Protein AF-A0A2T0I6N7-F1 (afdb_monomer_lite)

Sequence (429 aa):
MIITLRSRTFEFVLFLSGYFFYRFQYGSENEYISFNLAVLQIAVSIYAMVRYPVRGGSLIFVLFSSFFLLFLQVAYYSNFVIPWSGLPGDEAEYLTAAIRLWVYLFFVCIYALTITRDDLYNFCDAFIFLSRFSVVIAVASLFIFYTAGVSLLLNTYFAEHLIRPQAFLSEPSSFAPIAAVLMIVGWIRKSKIDIALSLIALGITFSPISILTTLLAIFLYSCLYGIKSTSAKMFIFVVAVVSMSTLFMMECTNLVVSLNGFERTIGRVSCGVQVIFDSGLRDQLQDLFTNQRLTSTFMSMDLARQYGGILLGFGLNSSSIFMPALFGEIRENSLWISMFLFYGIIGVLAFLSLVVLGMLRAKMVNREFVVFYISVLVASTINSAGGFYLYSLLYFSVMVILFGRESREVDGFHAQQEAHQDDLTSSIE

pLDDT: mean 80.52, std 14.53, range [30.0, 97.12]

Secondary structure (DSSP, 8-state):
------TTHHHHHHHHHHHH-SEEEBSSTT-EEE---HHHHHHHHHHHHHHSPPPHHHHHHHHHHHHHHHHHIIIIIIIIIHHHHT-SS-HHHHHHHHHHHHHHHHHHHHHHHT--HHHHHHHHHHHHHHHHHHHHHHHHHHHHHHHH---BSEE--STTT--EE-TTSSSGGGGHHHHHHHHHHHHHTT-HHHHHHHHHHHHHH--HHHHHHHHHHHHHHHHHHT-TTTHHHHHHHHHHHHHHHHHTTT-HHHHHT-SSHHHHHHHHHHHHHHHHH-HHHHHHHTTT---HHHHHHHHHHHHHHHTT-TTT-S-TTTHHHHHHHHHSS-----HHHHHHHHHHHHHHHHHHHHHHHHHHHHTTS-HHHHHHHHHHHHHHHH--TTHHHHHHHHHHHHHHHHHSHHHHHHHHHHHHHHHHHHHHHHTT-

Structure (mmCIF, N/CA/C/O backbone):
data_AF-A0A2T0I6N7-F1
#
_entry.id   AF-A0A2T0I6N7-F1
#
loop_
_atom_site.group_PDB
_atom_site.id
_atom_site.type_symbol
_atom_site.label_atom_id
_atom_site.label_alt_id
_atom_site.label_comp_id
_atom_site.label_asym_id
_atom_site.label_entity_id
_atom_site.label_seq_id
_atom_site.pdbx_PDB_ins_code
_atom_site.Cartn_x
_atom_site.Cartn_y
_atom_site.Cartn_z
_atom_site.occupancy
_atom_site.B_iso_or_equiv
_atom_site.auth_seq_id
_atom_site.auth_comp_id
_atom_site.auth_asym_id
_atom_site.auth_atom_id
_atom_site.pdbx_PDB_model_num
ATOM 1 N N . MET A 1 1 ? 2.117 -3.724 30.952 1.00 40.44 1 MET A N 1
ATOM 2 C CA . MET A 1 1 ? 0.852 -3.501 30.219 1.00 40.44 1 MET A CA 1
ATOM 3 C C . MET A 1 1 ? 0.404 -4.851 29.675 1.00 40.44 1 MET A C 1
ATOM 5 O O . MET A 1 1 ? 0.904 -5.273 28.644 1.00 40.44 1 MET A O 1
ATOM 9 N N . ILE A 1 2 ? -0.412 -5.592 30.429 1.00 30.00 2 ILE A N 1
ATOM 10 C CA . ILE A 1 2 ? -0.924 -6.899 29.992 1.00 30.00 2 ILE A CA 1
ATOM 11 C C . ILE A 1 2 ? -2.066 -6.597 29.027 1.00 30.00 2 ILE A C 1
ATOM 13 O O . ILE A 1 2 ? -3.094 -6.065 29.439 1.00 30.00 2 ILE A O 1
ATOM 17 N N . ILE A 1 3 ? -1.846 -6.843 27.737 1.00 38.62 3 ILE A N 1
ATOM 18 C CA . ILE A 1 3 ? -2.894 -6.746 26.724 1.00 38.62 3 ILE A CA 1
ATOM 19 C C . ILE A 1 3 ? -3.884 -7.861 27.055 1.00 38.62 3 ILE A C 1
ATOM 21 O O . ILE A 1 3 ? -3.591 -9.037 26.850 1.00 38.62 3 ILE A O 1
ATOM 25 N N . THR A 1 4 ? -5.044 -7.508 27.602 1.00 36.59 4 THR A N 1
ATOM 26 C CA . THR A 1 4 ? -6.219 -8.372 27.547 1.00 36.59 4 THR A CA 1
ATOM 27 C C . THR A 1 4 ? -6.529 -8.567 26.068 1.00 36.59 4 THR A C 1
ATOM 29 O O . THR A 1 4 ? -7.104 -7.695 25.419 1.00 36.59 4 THR A O 1
ATOM 32 N N . LEU A 1 5 ? -6.044 -9.675 25.502 1.00 42.22 5 LEU A N 1
ATOM 33 C CA . LEU A 1 5 ? -6.297 -10.055 24.119 1.00 42.22 5 LEU A CA 1
ATOM 34 C C . LEU A 1 5 ? -7.805 -10.264 23.975 1.00 42.22 5 LEU A C 1
ATOM 36 O O . LEU A 1 5 ? -8.340 -11.322 24.303 1.00 42.22 5 LEU A O 1
ATOM 40 N N . ARG A 1 6 ? -8.506 -9.225 23.510 1.00 55.12 6 ARG A N 1
ATOM 41 C CA . ARG A 1 6 ? -9.861 -9.366 22.979 1.00 55.12 6 ARG A CA 1
ATOM 42 C C . ARG A 1 6 ? -9.819 -10.425 21.875 1.00 55.12 6 ARG A C 1
ATOM 44 O O . ARG A 1 6 ? -8.795 -10.587 21.210 1.00 55.12 6 ARG A O 1
ATOM 51 N N . SER A 1 7 ? -10.913 -11.162 21.688 1.00 69.56 7 SER A N 1
ATOM 52 C CA . SER A 1 7 ? -10.892 -12.501 21.071 1.00 69.56 7 SER A CA 1
ATOM 53 C C . SER A 1 7 ? -10.350 -12.593 19.633 1.00 69.56 7 SER A C 1
ATOM 55 O O . SER A 1 7 ? -10.135 -13.707 19.166 1.00 69.56 7 SER A O 1
ATOM 57 N N . ARG A 1 8 ? -10.115 -11.469 18.935 1.00 85.56 8 ARG A N 1
ATOM 58 C CA . ARG A 1 8 ? -9.528 -11.408 17.579 1.00 85.56 8 ARG A CA 1
ATOM 59 C C . ARG A 1 8 ? -8.263 -10.548 17.456 1.00 85.56 8 ARG A C 1
ATOM 61 O O . ARG A 1 8 ? -7.691 -10.465 16.378 1.00 85.56 8 ARG A O 1
ATOM 68 N N . THR A 1 9 ? -7.761 -9.931 18.529 1.00 85.69 9 THR A N 1
ATOM 69 C CA . THR A 1 9 ? -6.580 -9.043 18.442 1.00 85.69 9 THR A CA 1
ATOM 70 C C . THR A 1 9 ? -5.345 -9.765 17.900 1.00 85.69 9 THR A C 1
ATOM 72 O O . THR A 1 9 ? -4.631 -9.216 17.068 1.00 85.69 9 THR A O 1
ATOM 75 N N . PHE A 1 10 ? -5.110 -11.010 18.326 1.00 88.00 10 PHE A N 1
ATOM 76 C CA . PHE A 1 10 ? -4.000 -11.820 17.817 1.00 88.00 10 PHE A CA 1
ATOM 77 C C . PHE A 1 10 ? -4.141 -12.120 16.317 1.00 88.00 10 PHE A C 1
ATOM 79 O O . PHE A 1 10 ? -3.173 -12.006 15.573 1.00 88.00 10 PHE A O 1
ATOM 86 N N . GLU A 1 11 ? -5.360 -12.419 15.863 1.00 91.56 11 GLU A N 1
ATOM 87 C CA . GLU A 1 11 ? -5.686 -12.625 14.448 1.00 91.56 11 GLU A CA 1
ATOM 88 C C . GLU A 1 11 ? -5.359 -11.378 13.613 1.00 91.56 11 GLU A C 1
ATOM 90 O O . GLU A 1 11 ? -4.683 -11.480 12.592 1.00 91.56 11 GLU A O 1
ATOM 95 N N . PHE A 1 12 ? -5.736 -10.185 14.088 1.00 93.62 12 PHE A N 1
ATOM 96 C CA . PHE A 1 12 ? -5.396 -8.928 13.415 1.00 93.62 12 PHE A CA 1
ATOM 97 C C . PHE A 1 12 ? -3.895 -8.660 13.384 1.00 93.62 12 PHE A C 1
ATOM 99 O O . PHE A 1 12 ? -3.393 -8.197 12.366 1.00 93.62 12 PHE A O 1
ATOM 106 N N . VAL A 1 13 ? -3.163 -8.984 14.453 1.00 93.25 13 VAL A N 1
ATOM 107 C CA . VAL A 1 13 ? -1.697 -8.866 14.462 1.00 93.25 13 VAL A CA 1
ATOM 108 C C . VAL A 1 13 ? -1.065 -9.779 13.409 1.00 93.25 13 VAL A C 1
ATOM 110 O O . VAL A 1 13 ? -0.192 -9.323 12.674 1.00 93.25 13 VAL A O 1
ATOM 113 N N . LEU A 1 14 ? -1.527 -11.028 13.285 1.00 92.44 14 LEU A N 1
ATOM 114 C CA . LEU A 1 14 ? -1.047 -11.954 12.252 1.00 92.44 14 LEU A CA 1
ATOM 115 C C . LEU A 1 14 ? -1.450 -11.516 10.837 1.00 92.44 14 LEU A C 1
ATOM 117 O O . LEU A 1 14 ? -0.680 -11.676 9.898 1.00 92.44 14 LEU A O 1
ATOM 121 N N . PHE A 1 15 ? -2.636 -10.938 10.656 1.00 92.81 15 PHE A N 1
ATOM 122 C CA . PHE A 1 15 ? -3.034 -10.399 9.356 1.00 92.81 15 PHE A CA 1
ATOM 123 C C . PHE A 1 15 ? -2.190 -9.174 8.964 1.00 92.81 15 PHE A C 1
ATOM 125 O O . PHE A 1 15 ? -1.769 -9.034 7.817 1.00 92.81 15 PHE A O 1
ATOM 132 N N . LEU A 1 16 ? -1.903 -8.287 9.919 1.00 94.31 16 LEU A N 1
ATOM 133 C CA . LEU A 1 16 ? -1.101 -7.080 9.711 1.00 94.31 16 LEU A CA 1
ATOM 134 C C . LEU A 1 16 ? 0.404 -7.364 9.614 1.00 94.31 16 LEU A C 1
ATOM 136 O O . LEU A 1 16 ? 1.157 -6.502 9.153 1.00 94.31 16 LEU A O 1
ATOM 140 N N . SER A 1 17 ? 0.861 -8.553 10.017 1.00 91.81 17 SER A N 1
ATOM 141 C CA . SER A 1 17 ? 2.288 -8.870 10.056 1.00 91.81 17 SER A CA 1
ATOM 142 C C . SER A 1 17 ? 2.940 -8.814 8.679 1.00 91.81 17 SER A C 1
ATOM 144 O O . SER A 1 17 ? 4.095 -8.422 8.600 1.00 91.81 17 SER A O 1
ATOM 146 N N . GLY A 1 18 ? 2.214 -9.122 7.597 1.00 87.19 18 GLY A N 1
ATOM 147 C CA . GLY A 1 18 ? 2.745 -9.002 6.233 1.00 87.19 18 GLY A CA 1
ATOM 148 C C . GLY A 1 18 ? 3.226 -7.591 5.888 1.00 87.19 18 GLY A C 1
ATOM 149 O O . GLY A 1 18 ? 4.230 -7.426 5.205 1.00 87.19 18 GLY A O 1
ATOM 150 N N . TYR A 1 19 ? 2.568 -6.567 6.435 1.00 91.81 19 TYR A N 1
ATOM 151 C CA . TYR A 1 19 ? 2.991 -5.179 6.272 1.00 91.81 19 TYR A CA 1
ATOM 152 C C . TYR A 1 19 ? 4.124 -4.787 7.232 1.00 91.81 19 TYR A C 1
ATOM 154 O O . TYR A 1 19 ? 5.091 -4.140 6.832 1.00 91.81 19 TYR A O 1
ATOM 162 N N . PHE A 1 20 ? 4.001 -5.162 8.509 1.00 93.62 20 PHE A N 1
ATOM 163 C CA . PHE A 1 20 ? 4.911 -4.705 9.565 1.00 93.62 20 PHE A CA 1
ATOM 164 C C . PHE A 1 20 ? 6.218 -5.496 9.670 1.00 93.62 20 PHE A C 1
ATOM 166 O O . PHE A 1 20 ? 7.195 -4.962 10.189 1.00 93.62 20 PHE A O 1
ATOM 173 N N . PHE A 1 21 ? 6.242 -6.737 9.185 1.00 91.94 21 PHE A N 1
ATOM 174 C CA . PHE A 1 21 ? 7.384 -7.647 9.216 1.00 91.94 21 PHE A CA 1
ATOM 175 C C . PHE A 1 21 ? 7.724 -8.107 7.800 1.00 91.94 21 PHE A C 1
ATOM 177 O O . PHE A 1 21 ? 7.606 -9.280 7.471 1.00 91.94 21 PHE A O 1
ATOM 184 N N . TYR A 1 22 ? 8.127 -7.165 6.952 1.00 86.31 22 TYR A N 1
ATOM 185 C CA . TYR A 1 22 ? 8.460 -7.419 5.553 1.00 86.31 22 TYR A CA 1
ATOM 186 C C . TYR A 1 22 ? 9.849 -8.039 5.392 1.00 86.31 22 TYR A C 1
ATOM 188 O O . TYR A 1 22 ? 10.020 -9.032 4.688 1.00 86.31 22 TYR A O 1
ATOM 196 N N . ARG A 1 23 ? 10.859 -7.458 6.049 1.00 87.88 23 ARG A N 1
ATOM 197 C CA . ARG A 1 23 ? 12.240 -7.951 5.988 1.00 87.88 23 ARG A CA 1
ATOM 198 C C . ARG A 1 23 ? 13.045 -7.602 7.230 1.00 87.88 23 ARG A C 1
ATOM 200 O O . ARG A 1 23 ? 12.745 -6.641 7.931 1.00 87.88 23 ARG A O 1
ATOM 207 N N . PHE A 1 24 ? 14.098 -8.368 7.469 1.00 90.62 24 PHE A N 1
ATOM 208 C CA . PHE A 1 24 ? 15.133 -8.094 8.456 1.00 90.62 24 PHE A CA 1
ATOM 209 C C . PHE A 1 24 ? 16.430 -7.731 7.734 1.00 90.62 24 PHE A C 1
ATOM 211 O O . PHE A 1 24 ? 17.010 -8.571 7.055 1.00 90.62 24 PHE A O 1
ATOM 218 N N . GLN A 1 25 ? 16.880 -6.488 7.874 1.00 86.81 25 GLN A N 1
ATOM 219 C CA . GLN A 1 25 ? 18.133 -6.015 7.282 1.00 86.81 25 GLN A CA 1
ATOM 220 C C . GLN A 1 25 ? 19.262 -6.043 8.301 1.00 86.81 25 GLN A C 1
ATOM 222 O O . GLN A 1 25 ? 19.083 -5.568 9.426 1.00 86.81 25 GLN A O 1
ATOM 227 N N . TYR A 1 26 ? 20.426 -6.526 7.888 1.00 87.69 26 TYR A N 1
ATOM 228 C CA . TYR A 1 26 ? 21.633 -6.553 8.700 1.00 87.69 26 TYR A CA 1
ATOM 229 C C . TYR A 1 26 ? 22.832 -6.209 7.824 1.00 87.69 26 TYR A C 1
ATOM 231 O O . TYR A 1 26 ? 22.948 -6.727 6.732 1.00 87.69 26 TYR A O 1
ATOM 239 N N . GLY A 1 27 ? 23.723 -5.333 8.278 1.00 83.44 27 GLY A N 1
ATOM 240 C CA . GLY A 1 27 ? 24.901 -4.964 7.492 1.00 83.44 27 GLY A CA 1
ATOM 241 C C . GLY A 1 27 ? 24.586 -4.041 6.309 1.00 83.44 27 GLY A C 1
ATOM 242 O O . GLY A 1 27 ? 24.033 -2.949 6.499 1.00 83.44 27 GLY A O 1
ATOM 243 N N . SER A 1 28 ? 25.030 -4.444 5.119 1.00 75.69 28 SER A N 1
ATOM 244 C CA . SER A 1 28 ? 24.951 -3.695 3.859 1.00 75.69 28 SER A CA 1
ATOM 245 C C . SER A 1 28 ? 23.583 -3.819 3.175 1.00 75.69 28 SER A C 1
ATOM 247 O O . SER A 1 28 ? 22.715 -4.570 3.608 1.00 75.69 28 SER A O 1
ATOM 249 N N . GLU A 1 29 ? 23.362 -3.060 2.099 1.00 68.56 29 GLU A N 1
ATOM 250 C CA . GLU A 1 29 ? 22.074 -2.956 1.394 1.00 68.56 29 GLU A CA 1
ATOM 251 C C . GLU A 1 29 ? 21.525 -4.298 0.876 1.00 68.56 29 GLU A C 1
ATOM 253 O O . GLU A 1 29 ? 20.317 -4.542 0.931 1.00 68.56 29 GLU A O 1
ATOM 258 N N . ASN A 1 30 ? 22.407 -5.195 0.439 1.00 74.31 30 ASN A N 1
ATOM 259 C CA . ASN A 1 30 ? 22.027 -6.490 -0.130 1.00 74.31 30 ASN A CA 1
ATOM 260 C C . ASN A 1 30 ? 21.886 -7.598 0.924 1.00 74.31 30 ASN A C 1
ATOM 262 O O . ASN A 1 30 ? 21.499 -8.718 0.600 1.00 74.31 30 ASN A O 1
ATOM 266 N N . GLU A 1 31 ? 22.176 -7.295 2.188 1.00 81.69 31 GLU A N 1
ATOM 267 C CA . GLU A 1 31 ? 22.142 -8.253 3.288 1.00 81.69 31 GLU A CA 1
ATOM 268 C C . GLU A 1 31 ? 20.816 -8.130 4.054 1.00 81.69 31 GLU A C 1
ATOM 270 O O . GLU A 1 31 ? 20.644 -7.358 5.005 1.00 81.69 31 GLU A O 1
ATOM 275 N N . TYR A 1 32 ? 19.822 -8.891 3.594 1.00 84.00 32 TYR A N 1
ATOM 276 C CA . TYR A 1 32 ? 18.508 -8.943 4.224 1.00 84.00 32 TYR A CA 1
ATOM 277 C C . TYR A 1 32 ? 17.873 -10.335 4.164 1.00 84.00 32 TYR A C 1
ATOM 279 O O . TYR A 1 32 ? 18.124 -11.133 3.265 1.00 84.00 32 TYR A O 1
ATOM 287 N N . ILE A 1 33 ? 16.989 -10.602 5.125 1.00 86.94 33 ILE A N 1
ATOM 288 C CA . ILE A 1 33 ? 16.088 -11.756 5.151 1.00 86.94 33 ILE A CA 1
ATOM 289 C C . ILE A 1 33 ? 14.679 -11.238 4.870 1.00 86.94 33 ILE A C 1
ATOM 291 O O . ILE A 1 33 ? 14.110 -10.527 5.696 1.00 86.94 33 ILE A O 1
ATOM 295 N N . SER A 1 34 ? 14.104 -11.586 3.720 1.00 84.62 34 SER A N 1
ATOM 296 C CA . SER A 1 34 ? 12.698 -11.285 3.423 1.00 84.62 34 SER A CA 1
ATOM 297 C C . SER A 1 34 ? 11.771 -12.294 4.087 1.00 84.62 34 SER A C 1
ATOM 299 O O . SER A 1 34 ? 11.978 -13.504 3.993 1.00 84.62 34 SER A O 1
ATOM 301 N N . PHE A 1 35 ? 10.701 -11.804 4.704 1.00 83.50 35 PHE A N 1
ATOM 302 C CA . PHE A 1 35 ? 9.654 -12.644 5.265 1.00 83.50 35 PHE A CA 1
ATOM 303 C C . PHE A 1 35 ? 8.499 -12.756 4.265 1.00 83.50 35 PHE A C 1
ATOM 305 O O . PHE A 1 35 ? 7.797 -11.788 3.973 1.00 83.50 35 PHE A O 1
ATOM 312 N N . ASN A 1 36 ? 8.270 -13.957 3.731 1.00 79.62 36 ASN A N 1
ATOM 313 C CA . ASN A 1 36 ? 7.101 -14.218 2.894 1.00 79.62 36 ASN A CA 1
ATOM 314 C C . ASN A 1 36 ? 5.892 -14.572 3.774 1.00 79.62 36 ASN A C 1
ATOM 316 O O . ASN A 1 36 ? 5.607 -15.741 4.031 1.00 79.62 36 ASN A O 1
ATOM 320 N N . LEU A 1 37 ? 5.198 -13.545 4.266 1.00 85.06 37 LEU A N 1
ATOM 321 C CA . LEU A 1 37 ? 4.060 -13.689 5.180 1.00 85.06 37 LEU A CA 1
ATOM 322 C C . LEU A 1 37 ? 2.702 -13.739 4.466 1.00 85.06 37 LEU A C 1
ATOM 324 O O . LEU A 1 37 ? 1.666 -13.814 5.126 1.00 85.06 37 LEU A O 1
ATOM 328 N N . ALA A 1 38 ? 2.686 -13.783 3.132 1.00 83.25 38 ALA A N 1
ATOM 329 C CA . ALA A 1 38 ? 1.455 -13.930 2.363 1.00 83.25 38 ALA A CA 1
ATOM 330 C C . ALA A 1 38 ? 0.705 -15.231 2.709 1.00 83.25 38 ALA A C 1
ATOM 332 O O . ALA A 1 38 ? -0.517 -15.234 2.856 1.00 83.25 38 ALA A O 1
ATOM 333 N N . VAL A 1 39 ? 1.439 -16.330 2.923 1.00 86.25 39 VAL A N 1
ATOM 334 C CA . VAL A 1 39 ? 0.865 -17.621 3.346 1.00 86.25 39 VAL A CA 1
ATOM 335 C C . VAL A 1 39 ? 0.206 -17.511 4.721 1.00 86.25 39 VAL A C 1
ATOM 337 O O . VAL A 1 39 ? -0.860 -18.082 4.939 1.00 86.25 39 VAL A O 1
ATOM 340 N N . LEU A 1 40 ? 0.800 -16.740 5.637 1.00 87.94 40 LEU A N 1
ATOM 341 C CA . LEU A 1 40 ? 0.232 -16.505 6.963 1.00 87.94 40 LEU A CA 1
ATOM 342 C C . LEU A 1 40 ? -1.081 -15.719 6.869 1.00 87.94 40 LEU A C 1
ATOM 344 O O . LEU A 1 40 ? -2.060 -16.101 7.504 1.00 87.94 40 LEU A O 1
ATOM 348 N N . GLN A 1 41 ? -1.142 -14.679 6.034 1.00 88.25 41 GLN A N 1
ATOM 349 C CA . GLN A 1 41 ? -2.382 -13.929 5.802 1.00 88.25 41 GLN A CA 1
ATOM 350 C C . GLN A 1 41 ? -3.477 -14.799 5.177 1.00 88.25 41 GLN A C 1
ATOM 352 O O . GLN A 1 41 ? -4.632 -14.709 5.594 1.00 88.25 41 GLN A O 1
ATOM 357 N N . ILE A 1 42 ? -3.127 -15.684 4.239 1.00 90.31 42 ILE A N 1
ATOM 358 C CA . ILE A 1 42 ? -4.062 -16.670 3.676 1.00 90.31 42 ILE A CA 1
ATOM 359 C C . ILE A 1 42 ? -4.557 -17.624 4.770 1.00 90.31 42 ILE A C 1
ATOM 361 O O . ILE A 1 42 ? -5.762 -17.815 4.910 1.00 90.31 42 ILE A O 1
ATOM 365 N N . ALA A 1 43 ? -3.660 -18.181 5.587 1.00 91.12 43 ALA A N 1
ATOM 366 C CA . ALA A 1 43 ? -4.023 -19.099 6.667 1.00 91.12 43 ALA A CA 1
ATOM 367 C C . ALA A 1 43 ? -4.954 -18.442 7.700 1.00 91.12 43 ALA A C 1
ATOM 369 O O . ALA A 1 43 ? -5.956 -19.037 8.098 1.00 91.12 43 ALA A O 1
ATOM 370 N N . VAL A 1 44 ? -4.668 -17.195 8.085 1.00 91.62 44 VAL A N 1
ATOM 371 C CA . VAL A 1 44 ? -5.524 -16.389 8.970 1.00 91.62 44 VAL A CA 1
ATOM 372 C C . VAL A 1 44 ? -6.888 -16.126 8.330 1.00 91.62 44 VAL A C 1
ATOM 374 O O . VAL A 1 44 ? -7.913 -16.256 8.997 1.00 91.62 44 VAL A O 1
ATOM 377 N N . SER A 1 45 ? -6.916 -15.829 7.030 1.00 90.81 45 SER A N 1
ATOM 378 C CA . SER A 1 45 ? -8.158 -15.615 6.282 1.00 90.81 45 SER A CA 1
ATOM 379 C C . SER A 1 45 ? -9.022 -16.879 6.248 1.00 90.81 45 SER A C 1
ATOM 381 O O . SER A 1 45 ? -10.213 -16.810 6.541 1.00 90.81 45 SER A O 1
ATOM 383 N N . ILE A 1 46 ? -8.423 -18.045 5.973 1.00 90.56 46 ILE A N 1
ATOM 384 C CA . ILE A 1 46 ? -9.103 -19.350 6.001 1.00 90.56 46 ILE A CA 1
ATOM 385 C C . ILE A 1 46 ? -9.645 -19.644 7.402 1.00 90.56 46 ILE A C 1
ATOM 387 O O . ILE A 1 46 ? -10.805 -20.022 7.553 1.00 90.56 46 ILE A O 1
ATOM 391 N N . TYR A 1 47 ? -8.829 -19.445 8.438 1.00 90.69 47 TYR A N 1
ATOM 392 C CA . TYR A 1 47 ? -9.254 -19.641 9.822 1.00 90.69 47 TYR A CA 1
ATOM 393 C C . TYR A 1 47 ? -10.471 -18.769 10.170 1.00 90.69 47 TYR A C 1
ATOM 395 O O . TYR A 1 47 ? -11.461 -19.269 10.711 1.00 90.69 47 TYR A O 1
ATOM 403 N N . ALA A 1 48 ? -10.433 -17.486 9.808 1.00 87.94 48 ALA A N 1
ATOM 404 C CA . ALA A 1 48 ? -11.534 -16.566 10.050 1.00 87.94 48 ALA A CA 1
ATOM 405 C C . ALA A 1 48 ? -12.798 -16.954 9.268 1.00 87.94 48 ALA A C 1
ATOM 407 O O . ALA A 1 48 ? -13.892 -16.881 9.819 1.00 87.94 48 ALA A O 1
ATOM 408 N N . MET A 1 49 ? -12.666 -17.429 8.026 1.00 84.31 49 MET A N 1
ATOM 409 C CA . MET A 1 49 ? -13.795 -17.944 7.239 1.00 84.31 49 MET A CA 1
ATOM 410 C C . MET A 1 49 ? -14.492 -19.125 7.908 1.00 84.31 49 MET A C 1
ATOM 412 O O . MET A 1 49 ? -15.718 -19.192 7.919 1.00 84.31 49 MET A O 1
ATOM 416 N N . VAL A 1 50 ? -13.715 -20.067 8.448 1.00 85.88 50 VAL A N 1
ATOM 417 C CA . VAL A 1 50 ? -14.259 -21.255 9.120 1.00 85.88 50 VAL A CA 1
ATOM 418 C C . VAL A 1 50 ? -14.962 -20.868 10.420 1.00 85.88 50 VAL A C 1
ATOM 420 O O . VAL A 1 50 ? -15.965 -21.476 10.790 1.00 85.88 50 VAL A O 1
ATOM 423 N N . ARG A 1 51 ? -14.441 -19.861 11.127 1.00 85.69 51 ARG A N 1
ATOM 424 C CA . ARG A 1 51 ? -14.908 -19.506 12.468 1.00 85.69 51 ARG A CA 1
ATOM 425 C C . ARG A 1 51 ? -16.020 -18.460 12.492 1.00 85.69 51 ARG A C 1
ATOM 427 O O . ARG A 1 51 ? -16.828 -18.474 13.421 1.00 85.69 51 ARG A O 1
ATOM 434 N N . TYR A 1 52 ? -16.063 -17.559 11.514 1.00 84.88 52 TYR A N 1
ATOM 435 C CA . TYR A 1 52 ? -16.975 -16.419 11.509 1.00 84.88 52 TYR A CA 1
ATOM 436 C C . TYR A 1 52 ? -17.941 -16.487 10.322 1.00 84.88 52 TYR A C 1
ATOM 438 O O . TYR A 1 52 ? -17.508 -16.535 9.171 1.00 84.88 52 TYR A O 1
ATOM 446 N N . PRO A 1 53 ? -19.262 -16.454 10.572 1.00 78.44 53 PRO A N 1
ATOM 447 C CA . PRO A 1 53 ? -20.247 -16.575 9.509 1.00 78.44 53 PRO A CA 1
ATOM 448 C C . PRO A 1 53 ? -20.220 -15.352 8.587 1.00 78.44 53 PRO A C 1
ATOM 450 O O . PRO A 1 53 ? -20.325 -14.208 9.041 1.00 78.44 53 PRO A O 1
ATOM 453 N N . VAL A 1 54 ? -20.159 -15.610 7.281 1.00 79.56 54 VAL A N 1
ATOM 454 C CA . VAL A 1 54 ? -20.251 -14.596 6.224 1.00 79.56 54 VAL A CA 1
ATOM 455 C C . VAL A 1 54 ? -21.677 -14.568 5.664 1.00 79.56 54 VAL A C 1
ATOM 457 O O . VAL A 1 54 ? -22.293 -15.611 5.451 1.00 79.56 54 VAL A O 1
ATOM 460 N N . ARG A 1 55 ? -22.236 -13.377 5.412 1.00 69.94 55 ARG A N 1
ATOM 461 C CA . ARG A 1 55 ? -23.575 -13.243 4.805 1.00 69.94 55 ARG A CA 1
ATOM 462 C C . ARG A 1 55 ? -23.556 -13.675 3.331 1.00 69.94 55 ARG A C 1
ATOM 464 O O . ARG A 1 55 ? -22.709 -13.218 2.565 1.00 69.94 55 ARG A O 1
ATOM 471 N N . GLY A 1 56 ? -24.557 -14.461 2.924 1.00 73.94 56 GLY A N 1
ATOM 472 C CA . GLY A 1 56 ? -24.640 -15.057 1.583 1.00 73.94 56 GLY A CA 1
ATOM 473 C C . GLY A 1 56 ? -24.558 -14.055 0.426 1.00 73.94 56 GLY A C 1
ATOM 474 O O . GLY A 1 56 ? -23.803 -14.279 -0.507 1.00 73.94 56 GLY A O 1
ATOM 475 N N . GLY A 1 57 ? -25.251 -12.911 0.497 1.00 81.25 57 GLY A N 1
ATOM 476 C CA . GLY A 1 57 ? -25.266 -11.935 -0.605 1.00 81.25 57 GLY A CA 1
ATOM 477 C C . GLY A 1 57 ? -23.911 -11.272 -0.896 1.00 81.25 57 GLY A C 1
ATOM 478 O O . GLY A 1 57 ? -23.501 -11.195 -2.051 1.00 81.25 57 GLY A O 1
ATOM 479 N N . SER A 1 58 ? -23.189 -10.815 0.136 1.00 81.00 58 SER A N 1
ATOM 480 C CA . SER A 1 58 ? -21.847 -10.228 -0.040 1.00 81.00 58 SER A CA 1
ATOM 481 C C . SER A 1 58 ? -20.829 -11.283 -0.473 1.00 81.00 58 SER A C 1
ATOM 483 O O . SER A 1 58 ? -19.979 -11.006 -1.314 1.00 81.00 58 SER A O 1
ATOM 485 N N . LEU A 1 59 ? -20.951 -12.504 0.056 1.00 84.75 59 LEU A N 1
ATOM 486 C CA . LEU A 1 59 ? -20.119 -13.631 -0.350 1.00 84.75 59 LEU A CA 1
ATOM 487 C C . LEU A 1 59 ? -20.324 -13.975 -1.830 1.00 84.75 59 LEU A C 1
ATOM 489 O O . LEU A 1 59 ? -19.344 -14.108 -2.551 1.00 84.75 59 LEU A O 1
ATOM 493 N N . ILE A 1 60 ? -21.575 -14.057 -2.297 1.00 86.06 60 ILE A N 1
ATOM 494 C CA . ILE A 1 60 ? -21.899 -14.310 -3.709 1.00 86.06 60 ILE A CA 1
ATOM 495 C C . ILE A 1 60 ? -21.305 -13.218 -4.595 1.00 86.06 60 ILE A C 1
ATOM 497 O O . ILE A 1 60 ? -20.698 -13.541 -5.610 1.00 86.06 60 ILE A O 1
ATOM 501 N N . PHE A 1 61 ? -21.425 -11.943 -4.211 1.00 84.94 61 PHE A N 1
ATOM 502 C CA . PHE A 1 61 ? -20.831 -10.849 -4.979 1.00 84.94 61 PHE A CA 1
ATOM 503 C C . PHE A 1 61 ? -19.302 -10.962 -5.063 1.00 84.94 61 PHE A C 1
ATOM 505 O O . PHE A 1 61 ? -18.744 -10.844 -6.153 1.00 84.94 61 PHE A O 1
ATOM 512 N N . VAL A 1 62 ? -18.613 -11.216 -3.944 1.00 85.75 62 VAL A N 1
ATOM 513 C CA . VAL A 1 62 ? -17.147 -11.367 -3.933 1.00 85.75 62 VAL A CA 1
ATOM 514 C C . VAL A 1 62 ? -16.710 -12.601 -4.717 1.00 85.75 62 VAL A C 1
ATOM 516 O O . VAL A 1 62 ? -15.760 -12.507 -5.488 1.00 85.75 62 VAL A O 1
ATOM 519 N N . LEU A 1 63 ? -17.414 -13.729 -4.590 1.00 88.00 63 LEU A N 1
ATOM 520 C CA . LEU A 1 63 ? -17.158 -14.920 -5.401 1.00 88.00 63 LEU A CA 1
ATOM 521 C C . LEU A 1 63 ? -17.347 -14.596 -6.885 1.00 88.00 63 LEU A C 1
ATOM 523 O O . LEU A 1 63 ? -16.409 -14.744 -7.658 1.00 88.00 63 LEU A O 1
ATOM 527 N N . PHE A 1 64 ? -18.516 -14.088 -7.277 1.00 89.06 64 PHE A N 1
ATOM 528 C CA . PHE A 1 64 ? -18.821 -13.774 -8.670 1.00 89.06 64 PHE A CA 1
ATOM 529 C C . PHE A 1 64 ? -17.808 -12.795 -9.270 1.00 89.06 64 PHE A C 1
ATOM 531 O O . PHE A 1 64 ? -17.234 -13.084 -10.313 1.00 89.06 64 PHE A O 1
ATOM 538 N N . SER A 1 65 ? -17.531 -11.675 -8.598 1.00 86.56 65 SER A N 1
ATOM 539 C CA . SER A 1 65 ? -16.568 -10.676 -9.082 1.00 86.56 65 SER A CA 1
ATOM 540 C C . SER A 1 65 ? -15.143 -11.226 -9.160 1.00 86.56 65 SER A C 1
ATOM 542 O O . SER A 1 65 ? -14.464 -11.006 -10.160 1.00 86.56 65 SER A O 1
ATOM 544 N N . SER A 1 66 ? -14.697 -11.998 -8.166 1.00 86.31 66 SER A N 1
ATOM 545 C CA . SER A 1 66 ? -13.356 -12.592 -8.180 1.00 86.31 66 SER A CA 1
ATOM 546 C C . SER A 1 66 ? -13.218 -13.634 -9.289 1.00 86.31 66 SER A C 1
ATOM 548 O O . SER A 1 66 ? -12.243 -13.600 -10.037 1.00 86.31 66 SER A O 1
ATOM 550 N N . PHE A 1 67 ? -14.183 -14.543 -9.441 1.00 88.81 67 PHE A N 1
ATOM 551 C CA . PHE A 1 67 ? -14.158 -15.545 -10.509 1.00 88.81 67 PHE A CA 1
ATOM 552 C C . PHE A 1 67 ? -14.348 -14.919 -11.893 1.00 88.81 67 PHE A C 1
ATOM 554 O O . PHE A 1 67 ? -13.738 -15.391 -12.846 1.00 88.81 67 PHE A O 1
ATOM 561 N N . PHE A 1 68 ? -15.107 -13.827 -12.007 1.00 89.12 68 PHE A N 1
ATOM 562 C CA . PHE A 1 68 ? -15.202 -13.047 -13.239 1.00 89.12 68 PHE A CA 1
ATOM 563 C C . PHE A 1 68 ? -13.857 -12.420 -13.623 1.00 89.12 68 PHE A C 1
ATOM 565 O O . PHE A 1 68 ? -13.476 -12.497 -14.784 1.00 89.12 68 PHE A O 1
ATOM 572 N N . LEU A 1 69 ? -13.101 -11.856 -12.673 1.00 86.56 69 LEU A N 1
ATOM 573 C CA . LEU A 1 69 ? -11.760 -11.323 -12.949 1.00 86.56 69 LEU A CA 1
ATOM 574 C C . LEU A 1 69 ? -10.778 -12.420 -13.377 1.00 86.56 69 LEU A C 1
ATOM 576 O O . LEU A 1 69 ? -9.991 -12.210 -14.296 1.00 86.56 69 LEU A O 1
ATOM 580 N N . LEU A 1 70 ? -10.846 -13.602 -12.757 1.00 88.12 70 LEU A N 1
ATOM 581 C CA . LEU A 1 70 ? -10.039 -14.750 -13.177 1.00 88.12 70 LEU A CA 1
ATOM 582 C C . LEU A 1 70 ? -10.452 -15.250 -14.568 1.00 88.12 70 LEU A C 1
ATOM 584 O O . LEU A 1 70 ? -9.596 -15.543 -15.398 1.00 88.12 70 LEU A O 1
ATOM 588 N N . PHE A 1 71 ? -11.755 -15.305 -14.845 1.00 89.38 71 PHE A N 1
ATOM 589 C CA . PHE A 1 71 ? -12.267 -15.632 -16.170 1.00 89.38 71 PHE A CA 1
ATOM 590 C C . PHE A 1 71 ? -11.809 -14.606 -17.206 1.00 89.38 71 PHE A C 1
ATOM 592 O O . PHE A 1 71 ? -11.341 -15.002 -18.262 1.00 89.38 71 PHE A O 1
ATOM 599 N N . LEU A 1 72 ? -11.866 -13.309 -16.901 1.00 88.75 72 LEU A N 1
ATOM 600 C CA . LEU A 1 72 ? -11.360 -12.251 -17.772 1.00 88.75 72 LEU A CA 1
ATOM 601 C C . LEU A 1 72 ? -9.857 -12.426 -18.032 1.00 88.75 72 LEU A C 1
ATOM 603 O O . LEU A 1 72 ? -9.419 -12.311 -19.174 1.00 88.75 72 LEU A O 1
ATOM 607 N N . GLN A 1 73 ? -9.073 -12.771 -17.007 1.00 88.44 73 GLN A N 1
ATOM 608 C CA . GLN A 1 73 ? -7.653 -13.082 -17.171 1.00 88.44 73 GLN A CA 1
ATOM 609 C C . GLN A 1 73 ? -7.431 -14.221 -18.168 1.00 88.44 73 GLN A C 1
ATOM 611 O O . GLN A 1 73 ? -6.655 -14.065 -19.105 1.00 88.44 73 GLN A O 1
ATOM 616 N N . VAL A 1 74 ? -8.114 -15.349 -17.985 1.00 88.19 74 VAL A N 1
ATOM 617 C CA . VAL A 1 74 ? -7.924 -16.536 -18.829 1.00 88.19 74 VAL A CA 1
ATOM 618 C C . VAL A 1 74 ? -8.504 -16.317 -20.228 1.00 88.19 74 VAL A C 1
ATOM 620 O O . VAL A 1 74 ? -7.818 -16.503 -21.226 1.00 88.19 74 VAL A O 1
ATOM 623 N N . ALA A 1 75 ? -9.771 -15.912 -20.311 1.00 88.44 75 ALA A N 1
ATOM 624 C CA . ALA A 1 75 ? -10.522 -15.839 -21.555 1.00 88.44 75 ALA A CA 1
ATOM 625 C C . ALA A 1 75 ? -10.087 -14.673 -22.444 1.00 88.44 75 ALA A C 1
ATOM 627 O O . ALA A 1 75 ? -10.085 -14.839 -23.658 1.00 88.44 75 ALA A O 1
ATOM 628 N N . TYR A 1 76 ? -9.731 -13.522 -21.863 1.00 88.12 76 TYR A N 1
ATOM 629 C CA . TYR A 1 76 ? -9.372 -12.321 -22.616 1.00 88.12 76 TYR A CA 1
ATOM 630 C C . TYR A 1 76 ? -7.861 -12.068 -22.628 1.00 88.12 76 TYR A C 1
ATOM 632 O O . TYR A 1 76 ? -7.256 -12.021 -23.698 1.00 88.12 76 TYR A O 1
ATOM 640 N N . TYR A 1 77 ? -7.225 -11.936 -21.460 1.00 88.75 77 TYR A N 1
ATOM 641 C CA . TYR A 1 77 ? -5.820 -11.521 -21.418 1.00 88.75 77 TYR A CA 1
ATOM 642 C C . TYR A 1 77 ? -4.860 -12.601 -21.916 1.00 88.75 77 TYR A C 1
ATOM 644 O O . TYR A 1 77 ? -4.050 -12.319 -22.795 1.00 88.75 77 TYR A O 1
ATOM 652 N N . SER A 1 78 ? -4.967 -13.830 -21.408 1.00 84.88 78 SER A N 1
ATOM 653 C CA . SER A 1 78 ? -4.082 -14.931 -21.802 1.00 84.88 78 SER A CA 1
ATOM 654 C C . SER A 1 78 ? -4.282 -15.364 -23.254 1.00 84.88 78 SER A C 1
ATOM 656 O O . SER A 1 78 ? -3.299 -15.629 -23.927 1.00 84.88 78 SER A O 1
ATOM 658 N N . ASN A 1 79 ? -5.520 -15.378 -23.760 1.00 84.81 79 ASN A N 1
ATOM 659 C CA . ASN A 1 79 ? -5.800 -15.863 -25.118 1.00 84.81 79 ASN A CA 1
ATOM 660 C C . ASN A 1 79 ? -5.679 -14.796 -26.217 1.00 84.81 79 ASN A C 1
ATOM 662 O O . ASN A 1 79 ? -5.508 -15.149 -27.382 1.00 84.81 79 ASN A O 1
ATOM 666 N N . PHE A 1 80 ? -5.820 -13.507 -25.885 1.00 85.75 80 PHE A N 1
ATOM 667 C CA . PHE A 1 80 ? -5.853 -12.438 -26.890 1.00 85.75 80 PHE A CA 1
ATOM 668 C C . PHE A 1 80 ? -4.830 -11.343 -26.616 1.00 85.75 80 PHE A C 1
ATOM 670 O O . PHE A 1 80 ? -3.999 -11.072 -27.475 1.00 85.75 80 PHE A O 1
ATOM 677 N N . VAL A 1 81 ? -4.850 -10.721 -25.433 1.00 85.31 81 VAL A N 1
ATOM 678 C CA . VAL A 1 81 ? -4.007 -9.540 -25.171 1.00 85.31 81 VAL A CA 1
ATOM 679 C C . VAL A 1 81 ? -2.526 -9.898 -25.140 1.00 85.31 81 VAL A C 1
ATOM 681 O O . VAL A 1 81 ? -1.748 -9.289 -25.865 1.00 85.31 81 VAL A O 1
ATOM 684 N N . ILE A 1 82 ? -2.125 -10.886 -24.338 1.00 84.75 82 ILE A N 1
ATOM 685 C CA . ILE A 1 82 ? -0.715 -11.266 -24.186 1.00 84.75 82 ILE A CA 1
ATOM 686 C C . ILE A 1 82 ? -0.127 -11.749 -25.522 1.00 84.75 82 ILE A C 1
ATOM 688 O O . ILE A 1 82 ? 0.875 -11.165 -25.942 1.00 84.75 82 ILE A O 1
ATOM 692 N N . PRO A 1 83 ? -0.760 -12.682 -26.263 1.00 84.31 83 PRO A N 1
ATOM 693 C CA . PRO A 1 83 ? -0.190 -13.182 -27.513 1.00 84.31 83 PRO A CA 1
ATOM 694 C C . PRO A 1 83 ? -0.092 -12.102 -28.599 1.00 84.31 83 PRO A C 1
ATOM 696 O O . PRO A 1 83 ? 0.850 -12.097 -29.388 1.00 84.31 83 PRO A O 1
ATOM 699 N N . TRP A 1 84 ? -1.042 -11.161 -28.641 1.00 83.31 84 TRP A N 1
ATOM 700 C CA . TRP A 1 84 ? -1.061 -10.095 -29.650 1.00 83.31 84 TRP A CA 1
ATOM 701 C C . TRP A 1 84 ? -0.189 -8.901 -29.268 1.00 83.31 84 TRP A C 1
ATOM 703 O O . TRP A 1 84 ? 0.242 -8.154 -30.143 1.00 83.31 84 TRP A O 1
ATOM 713 N N . SER A 1 85 ? 0.069 -8.710 -27.973 1.00 81.81 85 SER A N 1
ATOM 714 C CA . SER A 1 85 ? 0.865 -7.588 -27.482 1.00 81.81 85 SER A CA 1
ATOM 715 C C . SER A 1 85 ? 2.338 -7.696 -27.864 1.00 81.81 85 SER A C 1
ATOM 717 O O . SER A 1 85 ? 3.002 -6.675 -27.923 1.00 81.81 85 SER A O 1
ATOM 719 N N . GLY A 1 86 ? 2.878 -8.893 -28.123 1.00 83.06 86 GLY A N 1
ATOM 720 C CA . GLY A 1 86 ? 4.319 -9.066 -28.347 1.00 83.06 86 GLY A CA 1
ATOM 721 C C . GLY A 1 86 ? 5.176 -8.699 -27.127 1.00 83.06 86 GLY A C 1
ATOM 722 O O . GLY A 1 86 ? 6.355 -8.369 -27.279 1.00 83.06 86 GLY A O 1
ATOM 723 N N . LEU A 1 87 ? 4.586 -8.718 -25.925 1.00 87.56 87 LEU A N 1
ATOM 724 C CA . LEU A 1 87 ? 5.317 -8.566 -24.672 1.00 87.56 87 LEU A CA 1
ATOM 725 C C . LEU A 1 87 ? 6.228 -9.780 -24.427 1.00 87.56 87 LEU A C 1
ATOM 727 O O . LEU A 1 87 ? 5.863 -10.901 -24.779 1.00 87.56 87 LEU A O 1
ATOM 731 N N . PRO A 1 88 ? 7.399 -9.585 -23.797 1.00 88.62 88 PRO A N 1
ATOM 732 C CA . PRO A 1 88 ? 8.275 -10.694 -23.440 1.00 88.62 88 PRO A CA 1
ATOM 733 C C . PRO A 1 88 ? 7.697 -11.540 -22.296 1.00 88.62 88 PRO A C 1
ATOM 735 O O . PRO A 1 88 ? 6.955 -11.036 -21.451 1.00 88.62 88 PRO A O 1
ATOM 738 N N . GLY A 1 89 ? 8.109 -12.806 -22.237 1.00 85.31 89 GLY A N 1
ATOM 739 C CA . GLY A 1 89 ? 7.639 -13.798 -21.266 1.00 85.31 89 GLY A CA 1
ATOM 740 C C . GLY A 1 89 ? 6.570 -14.725 -21.844 1.00 85.31 89 GLY A C 1
ATOM 741 O O . GLY A 1 89 ? 5.895 -14.387 -22.816 1.00 85.31 89 GLY A O 1
ATOM 742 N N . ASP A 1 90 ? 6.413 -15.893 -21.229 1.00 86.88 90 ASP A N 1
ATOM 743 C CA . ASP A 1 90 ? 5.511 -16.932 -21.730 1.00 86.88 90 ASP A CA 1
ATOM 744 C C . ASP A 1 90 ? 4.117 -16.822 -21.099 1.00 86.88 90 ASP A C 1
ATOM 746 O O . ASP A 1 90 ? 3.968 -16.500 -19.917 1.00 86.88 90 ASP A O 1
ATOM 750 N N . GLU A 1 91 ? 3.068 -17.165 -21.854 1.00 86.06 91 GLU A N 1
ATOM 751 C CA . GLU A 1 91 ? 1.666 -17.114 -21.399 1.00 86.06 91 GLU A CA 1
ATOM 752 C C . GLU A 1 91 ? 1.436 -17.833 -20.055 1.00 86.06 91 GLU A C 1
ATOM 754 O O . GLU A 1 91 ? 0.660 -17.374 -19.210 1.00 86.06 91 GLU A O 1
ATOM 759 N N . ALA A 1 92 ? 2.146 -18.943 -19.828 1.00 89.06 92 ALA A N 1
ATOM 760 C CA . ALA A 1 92 ? 2.079 -19.712 -18.590 1.00 89.06 92 ALA A CA 1
ATOM 761 C C . ALA A 1 92 ? 2.619 -18.935 -17.374 1.00 89.06 92 ALA A C 1
ATOM 763 O O . ALA A 1 92 ? 2.075 -19.061 -16.270 1.00 89.06 92 ALA A O 1
ATOM 764 N N . GLU A 1 93 ? 3.653 -18.110 -17.555 1.00 90.12 93 GLU A N 1
ATOM 765 C CA . GLU A 1 93 ? 4.215 -17.270 -16.493 1.00 90.12 93 GLU A CA 1
ATOM 766 C C . GLU A 1 93 ? 3.248 -16.149 -16.119 1.00 90.12 93 GLU A C 1
ATOM 768 O O . GLU A 1 93 ? 2.975 -15.937 -14.934 1.00 90.12 93 GLU A O 1
ATOM 773 N N . TYR A 1 94 ? 2.648 -15.501 -17.121 1.00 89.88 94 TYR A N 1
ATOM 774 C CA . TYR A 1 94 ? 1.601 -14.499 -16.920 1.00 89.88 94 TYR A CA 1
ATOM 775 C C . TYR A 1 94 ? 0.394 -15.067 -16.179 1.00 89.88 94 TYR A C 1
ATOM 777 O O . TYR A 1 94 ? -0.072 -14.478 -15.201 1.00 89.88 94 TYR A O 1
ATOM 785 N N . LEU A 1 95 ? -0.098 -16.235 -16.603 1.00 90.25 95 LEU A N 1
ATOM 786 C CA . LEU A 1 95 ? -1.217 -16.898 -15.940 1.00 90.25 95 LEU A CA 1
ATOM 787 C C . LEU A 1 95 ? -0.867 -17.262 -14.492 1.00 90.25 95 LEU A C 1
ATOM 789 O O . LEU A 1 95 ? -1.660 -17.027 -13.580 1.00 90.25 95 LEU A O 1
ATOM 793 N N . THR A 1 96 ? 0.340 -17.779 -14.257 1.00 91.38 96 THR A N 1
ATOM 794 C CA . THR A 1 96 ? 0.815 -18.116 -12.909 1.00 91.38 96 THR A CA 1
ATOM 795 C C . THR A 1 96 ? 0.901 -16.876 -12.018 1.00 91.38 96 THR A C 1
ATOM 797 O O . THR A 1 96 ? 0.447 -16.908 -10.871 1.00 91.38 96 THR A O 1
ATOM 800 N N . ALA A 1 97 ? 1.446 -15.770 -12.529 1.00 89.25 97 ALA A N 1
ATOM 801 C CA . ALA A 1 97 ? 1.534 -14.503 -11.810 1.00 89.25 97 ALA A CA 1
ATOM 802 C C . ALA A 1 97 ? 0.147 -13.946 -11.462 1.00 89.25 97 ALA A C 1
ATOM 804 O O . ALA A 1 97 ? -0.063 -13.494 -10.330 1.00 89.25 97 ALA A O 1
ATOM 805 N N . ALA A 1 98 ? -0.802 -14.031 -12.395 1.00 91.25 98 ALA A N 1
ATOM 806 C CA . ALA A 1 98 ? -2.174 -13.602 -12.186 1.00 91.25 98 ALA A CA 1
ATOM 807 C C . ALA A 1 98 ? -2.903 -14.469 -11.151 1.00 91.25 98 ALA A C 1
ATOM 809 O O . ALA A 1 98 ? -3.525 -13.926 -10.240 1.00 91.25 98 ALA A O 1
ATOM 810 N N . ILE A 1 99 ? -2.786 -15.801 -11.228 1.00 91.31 99 ILE A N 1
ATOM 811 C CA . ILE A 1 99 ? -3.399 -16.727 -10.260 1.00 91.31 99 ILE A CA 1
ATOM 812 C C . ILE A 1 99 ? -2.851 -16.475 -8.855 1.00 91.31 99 ILE A C 1
ATOM 814 O O . ILE A 1 99 ? -3.629 -16.400 -7.908 1.00 91.31 99 ILE A O 1
ATOM 818 N N . ARG A 1 100 ? -1.532 -16.297 -8.697 1.00 89.25 100 ARG A N 1
ATOM 819 C CA . ARG A 1 100 ? -0.924 -15.992 -7.387 1.00 89.25 100 ARG A CA 1
ATOM 820 C C . ARG A 1 100 ? -1.515 -14.723 -6.775 1.00 89.25 100 ARG A C 1
ATOM 822 O O . ARG A 1 100 ? -1.907 -14.731 -5.608 1.00 89.25 100 ARG A O 1
ATOM 829 N N . LEU A 1 101 ? -1.609 -13.658 -7.574 1.00 88.19 101 LEU A N 1
ATOM 830 C CA . LEU A 1 101 ? -2.182 -12.386 -7.144 1.00 88.19 101 LEU A CA 1
ATOM 831 C C . LEU A 1 101 ? -3.681 -12.523 -6.821 1.00 88.19 101 LEU A C 1
ATOM 833 O O . LEU A 1 101 ? -4.142 -12.046 -5.783 1.00 88.19 101 LEU A O 1
ATOM 837 N N . TRP A 1 102 ? -4.426 -13.227 -7.674 1.00 91.06 102 TRP A N 1
ATOM 838 C CA . TRP A 1 102 ? -5.848 -13.501 -7.493 1.00 91.06 102 TRP A CA 1
ATOM 839 C C . TRP A 1 102 ? -6.130 -14.269 -6.201 1.00 91.06 102 TRP A C 1
ATOM 841 O O . TRP A 1 102 ? -6.939 -13.807 -5.401 1.00 91.06 102 TRP A O 1
ATOM 851 N N . VAL A 1 103 ? -5.437 -15.391 -5.958 1.00 90.56 103 VAL A N 1
ATOM 852 C CA . VAL A 1 103 ? -5.620 -16.223 -4.754 1.00 90.56 103 VAL A CA 1
ATOM 853 C C . VAL A 1 103 ? -5.434 -15.375 -3.504 1.00 90.56 103 VAL A C 1
ATOM 855 O O . VAL A 1 103 ? -6.263 -15.403 -2.596 1.00 90.56 103 VAL A O 1
ATOM 858 N N . TYR A 1 104 ? -4.362 -14.589 -3.462 1.00 88.56 104 TYR A N 1
ATOM 859 C CA . TYR A 1 104 ? -4.077 -13.763 -2.303 1.00 88.56 104 TYR A CA 1
ATOM 860 C C . TYR A 1 104 ? -5.149 -12.682 -2.083 1.00 88.56 104 TYR A C 1
ATOM 862 O O . TYR A 1 104 ? -5.686 -12.566 -0.980 1.00 88.56 104 TYR A O 1
ATOM 870 N N . LEU A 1 105 ? -5.496 -11.903 -3.118 1.00 89.31 105 LEU A N 1
ATOM 871 C CA . LEU A 1 105 ? -6.493 -10.834 -2.985 1.00 89.31 105 LEU A CA 1
ATOM 872 C C . LEU A 1 105 ? -7.882 -11.391 -2.666 1.00 89.31 105 LEU A C 1
ATOM 874 O O . LEU A 1 105 ? -8.613 -10.780 -1.888 1.00 89.31 105 LEU A O 1
ATOM 878 N N . PHE A 1 106 ? -8.223 -12.561 -3.207 1.00 91.44 106 PHE A N 1
ATOM 879 C CA . PHE A 1 106 ? -9.452 -13.274 -2.889 1.00 91.44 106 PHE A CA 1
ATOM 880 C C . PHE A 1 106 ? -9.560 -13.538 -1.383 1.00 91.44 106 PHE A C 1
ATOM 882 O O . PHE A 1 106 ? -10.544 -13.135 -0.764 1.00 91.44 106 PHE A O 1
ATOM 889 N N . PHE A 1 107 ? -8.530 -14.124 -0.764 1.00 91.81 107 PHE A N 1
ATOM 890 C CA . PHE A 1 107 ? -8.543 -14.392 0.677 1.00 91.81 107 PHE A CA 1
ATOM 891 C C . PHE A 1 107 ? -8.616 -13.116 1.519 1.00 91.81 107 PHE A C 1
ATOM 893 O O . PHE A 1 107 ? -9.379 -13.077 2.483 1.00 91.81 107 PHE A O 1
ATOM 900 N N . VAL A 1 108 ? -7.922 -12.047 1.119 1.00 91.44 108 VAL A N 1
ATOM 901 C CA . VAL A 1 108 ? -8.028 -10.731 1.773 1.00 91.44 108 VAL A CA 1
ATOM 902 C C . VAL A 1 108 ? -9.457 -10.178 1.704 1.00 91.44 108 VAL A C 1
ATOM 904 O O . VAL A 1 108 ? -9.979 -9.679 2.704 1.00 91.44 108 VAL A O 1
ATOM 907 N N . CYS A 1 109 ? -10.113 -10.289 0.547 1.00 90.00 109 CYS A N 1
ATOM 908 C CA . CYS A 1 109 ? -11.489 -9.830 0.365 1.00 90.00 109 CYS A CA 1
ATOM 909 C C . CYS A 1 109 ? -12.468 -10.638 1.213 1.00 90.00 109 CYS A C 1
ATOM 911 O O . CYS A 1 109 ? -13.341 -10.063 1.858 1.00 90.00 109 CYS A O 1
ATOM 913 N N . ILE A 1 110 ? -12.316 -11.962 1.256 1.00 88.88 110 ILE A N 1
ATOM 914 C CA . ILE A 1 110 ? -13.181 -12.794 2.088 1.00 88.88 110 ILE A CA 1
ATOM 915 C C . ILE A 1 110 ? -12.942 -12.509 3.575 1.00 88.88 110 ILE A C 1
ATOM 917 O O . ILE A 1 110 ? -13.907 -12.386 4.329 1.00 88.88 110 ILE A O 1
ATOM 921 N N . TYR A 1 111 ? -11.686 -12.335 3.996 1.00 91.50 111 TYR A N 1
ATOM 922 C CA . TYR A 1 111 ? -11.355 -11.963 5.369 1.00 91.50 111 TYR A CA 1
ATOM 923 C C . TYR A 1 111 ? -12.053 -10.666 5.787 1.00 91.50 111 TYR A C 1
ATOM 925 O O . TYR A 1 111 ? -12.676 -10.627 6.849 1.00 91.50 111 TYR A O 1
ATOM 933 N N . ALA A 1 112 ? -12.052 -9.647 4.921 1.00 91.69 112 ALA A N 1
ATOM 934 C CA . ALA A 1 112 ? -12.779 -8.396 5.138 1.00 91.69 112 ALA A CA 1
ATOM 935 C C . ALA A 1 112 ? -14.288 -8.604 5.380 1.00 91.69 112 ALA A C 1
ATOM 937 O O . ALA A 1 112 ? -14.876 -7.916 6.214 1.00 91.69 112 ALA A O 1
ATOM 938 N N . LEU A 1 113 ? -14.921 -9.582 4.721 1.00 89.75 113 LEU A N 1
ATOM 939 C CA . LEU A 1 113 ? -16.343 -9.888 4.930 1.00 89.75 113 LEU A CA 1
ATOM 940 C C . LEU A 1 113 ? -16.648 -10.517 6.301 1.00 89.75 113 LEU A C 1
ATOM 942 O O . LEU A 1 113 ? -17.807 -10.521 6.721 1.00 89.75 113 LEU A O 1
ATOM 946 N N . THR A 1 114 ? -15.639 -11.045 7.002 1.00 89.25 114 THR A N 1
ATOM 947 C CA . THR A 1 114 ? -15.793 -11.612 8.358 1.00 89.25 114 THR A CA 1
ATOM 948 C C . THR A 1 114 ? -15.792 -10.548 9.460 1.00 89.25 114 THR A C 1
ATOM 950 O O . THR A 1 114 ? -16.034 -10.866 10.626 1.00 89.25 114 THR A O 1
ATOM 953 N N . ILE A 1 115 ? -15.477 -9.296 9.121 1.00 89.50 115 ILE A N 1
ATOM 954 C CA . ILE A 1 115 ? -15.264 -8.217 10.084 1.00 89.50 115 ILE A CA 1
ATOM 955 C C . ILE A 1 115 ? -16.602 -7.642 10.553 1.00 89.50 115 ILE A C 1
ATOM 957 O O . ILE A 1 115 ? -17.470 -7.272 9.754 1.00 89.50 115 ILE A O 1
ATOM 961 N N . THR A 1 116 ? -16.762 -7.564 11.873 1.00 84.25 116 THR A N 1
ATOM 962 C CA . THR A 1 116 ? -17.881 -6.882 12.530 1.00 84.25 116 THR A CA 1
ATOM 963 C C . THR A 1 116 ? -17.495 -5.464 12.960 1.00 84.25 116 THR A C 1
ATOM 965 O O . THR A 1 116 ? -16.337 -5.058 12.885 1.00 84.25 116 THR A O 1
ATOM 968 N N . ARG A 1 117 ? -18.470 -4.694 13.448 1.00 78.81 117 ARG A N 1
ATOM 969 C CA . ARG A 1 117 ? -18.237 -3.334 13.946 1.00 78.81 117 ARG A CA 1
ATOM 970 C C . ARG A 1 117 ? -17.280 -3.291 15.143 1.00 78.81 117 ARG A C 1
ATOM 972 O O . ARG A 1 117 ? -16.392 -2.444 15.188 1.00 78.81 117 ARG A O 1
ATOM 979 N N . ASP A 1 118 ? -17.425 -4.219 16.087 1.00 80.94 118 ASP A N 1
ATOM 980 C CA . ASP A 1 118 ? -16.548 -4.297 17.264 1.00 80.94 118 ASP A CA 1
ATOM 981 C C . ASP A 1 118 ? -15.120 -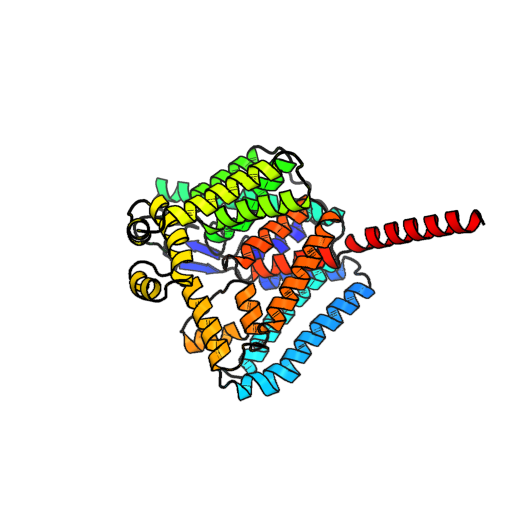4.710 16.885 1.00 80.94 118 ASP A C 1
ATOM 983 O O . ASP A 1 118 ? -14.140 -4.279 17.502 1.00 80.94 118 ASP A O 1
ATOM 987 N N . ASP A 1 119 ? -14.991 -5.497 15.818 1.00 89.19 119 ASP A N 1
ATOM 988 C CA . ASP A 1 119 ? -13.706 -5.933 15.285 1.00 89.19 119 ASP A CA 1
ATOM 989 C C . ASP A 1 119 ? -12.890 -4.785 14.700 1.00 89.19 119 ASP A C 1
ATOM 991 O O . ASP A 1 119 ? -11.665 -4.821 14.784 1.00 89.19 119 ASP A O 1
ATOM 995 N N . LEU A 1 120 ? -13.533 -3.732 14.187 1.00 89.81 120 LEU A N 1
ATOM 996 C CA . LEU A 1 120 ? -12.828 -2.555 13.680 1.00 89.81 120 LEU A CA 1
ATOM 997 C C . LEU A 1 120 ? -11.999 -1.855 14.752 1.00 89.81 120 LEU A C 1
ATOM 999 O O . LEU A 1 120 ? -10.864 -1.467 14.489 1.00 89.81 120 LEU A O 1
ATOM 1003 N N . TYR A 1 121 ? -12.535 -1.723 15.968 1.00 88.31 121 TYR A N 1
ATOM 1004 C CA . TYR A 1 121 ? -11.782 -1.149 17.085 1.00 88.31 121 TYR A CA 1
ATOM 1005 C C . TYR A 1 121 ? -10.552 -2.001 17.402 1.00 88.31 121 TYR A C 1
ATOM 1007 O O . TYR A 1 121 ? -9.446 -1.483 17.534 1.00 88.31 121 TYR A O 1
ATOM 1015 N N . ASN A 1 122 ? -10.738 -3.321 17.460 1.00 90.81 122 ASN A N 1
ATOM 1016 C CA . ASN A 1 122 ? -9.665 -4.264 17.759 1.00 90.81 122 ASN A CA 1
ATOM 1017 C C . ASN A 1 122 ? -8.601 -4.296 16.649 1.00 90.81 122 ASN A C 1
ATOM 1019 O O . ASN A 1 122 ? -7.413 -4.421 16.946 1.00 90.81 122 ASN A O 1
ATOM 1023 N N . PHE A 1 123 ? -9.013 -4.159 15.387 1.00 93.75 123 PHE A N 1
ATOM 1024 C CA . PHE A 1 123 ? -8.123 -4.045 14.236 1.00 93.75 123 PHE A CA 1
ATOM 1025 C C . PHE A 1 123 ? -7.297 -2.754 14.301 1.00 93.75 123 PHE A C 1
ATOM 1027 O O . PHE A 1 123 ? -6.073 -2.799 14.180 1.00 93.75 123 PHE A O 1
ATOM 1034 N N . CYS A 1 124 ? -7.943 -1.611 14.555 1.00 93.69 124 CYS A N 1
ATOM 1035 C CA . CYS A 1 124 ? -7.265 -0.325 14.717 1.00 93.69 124 CYS A CA 1
ATOM 1036 C C . CYS A 1 124 ? -6.277 -0.349 15.888 1.00 93.69 124 CYS A C 1
ATOM 1038 O O . CYS A 1 124 ? -5.147 0.114 15.744 1.00 93.69 124 CYS A O 1
ATOM 1040 N N . ASP A 1 125 ? -6.656 -0.934 17.025 1.00 93.38 125 ASP A N 1
ATOM 1041 C CA . ASP A 1 125 ? -5.763 -1.082 18.175 1.00 93.38 125 ASP A CA 1
ATOM 1042 C C . ASP A 1 125 ? -4.557 -1.976 17.860 1.00 93.38 125 ASP A C 1
ATOM 1044 O O . ASP A 1 125 ? -3.435 -1.637 18.245 1.00 93.38 125 ASP A O 1
ATOM 1048 N N . ALA A 1 126 ? -4.749 -3.072 17.116 1.00 95.12 126 ALA A N 1
ATOM 1049 C CA . ALA A 1 126 ? -3.650 -3.914 16.645 1.00 95.12 126 ALA A CA 1
ATOM 1050 C C . ALA A 1 126 ? -2.704 -3.140 15.708 1.00 95.12 126 ALA A C 1
ATOM 1052 O O . ALA A 1 126 ? -1.484 -3.200 15.875 1.00 95.12 126 ALA A O 1
ATOM 1053 N N . PHE A 1 127 ? -3.249 -2.354 14.775 1.00 96.25 127 PHE A N 1
ATOM 1054 C CA . PHE A 1 127 ? -2.453 -1.519 13.875 1.00 96.25 127 PHE A CA 1
ATOM 1055 C C . PHE A 1 127 ? -1.670 -0.435 14.623 1.00 96.25 127 PHE A C 1
ATOM 1057 O O . PHE A 1 127 ? -0.486 -0.232 14.355 1.00 96.25 127 PHE A O 1
ATOM 1064 N N . ILE A 1 128 ? -2.295 0.249 15.586 1.00 95.94 128 ILE A N 1
ATOM 1065 C CA . ILE A 1 128 ? -1.645 1.272 16.419 1.00 95.94 128 ILE A CA 1
ATOM 1066 C C . ILE A 1 128 ? -0.556 0.641 17.289 1.00 95.94 128 ILE A C 1
ATOM 1068 O O . ILE A 1 128 ? 0.527 1.209 17.426 1.00 95.94 128 ILE A O 1
ATOM 1072 N N . PHE A 1 129 ? -0.810 -0.537 17.861 1.00 95.69 129 PHE A N 1
ATOM 1073 C CA . PHE A 1 129 ? 0.188 -1.274 18.630 1.00 95.69 129 PHE A CA 1
ATOM 1074 C C . PHE A 1 129 ? 1.431 -1.586 17.785 1.00 95.69 129 PHE A C 1
ATOM 1076 O O . PHE A 1 129 ? 2.540 -1.226 18.185 1.00 95.69 129 PHE A O 1
ATOM 1083 N N . LEU A 1 130 ? 1.245 -2.172 16.598 1.00 96.50 130 LEU A N 1
ATOM 1084 C CA . LEU A 1 130 ? 2.343 -2.472 15.676 1.00 96.50 130 LEU A CA 1
ATOM 1085 C C . LEU A 1 130 ? 3.047 -1.198 15.186 1.00 96.50 130 LEU A C 1
ATOM 1087 O O . LEU A 1 130 ? 4.271 -1.150 15.149 1.00 96.50 130 LEU A O 1
ATOM 1091 N N . SER A 1 131 ? 2.293 -0.129 14.925 1.00 96.75 131 SER A N 1
ATOM 1092 C CA . SER A 1 131 ? 2.820 1.193 14.563 1.00 96.75 131 SER A CA 1
ATOM 1093 C C . SER A 1 131 ? 3.767 1.753 15.624 1.00 96.75 131 SER A C 1
ATOM 1095 O O . SER A 1 131 ? 4.891 2.144 15.312 1.00 96.75 131 SER A O 1
ATOM 1097 N N . ARG A 1 132 ? 3.343 1.759 16.895 1.00 96.94 132 ARG A N 1
ATOM 1098 C CA . ARG A 1 132 ? 4.180 2.197 18.023 1.00 96.94 132 ARG A CA 1
ATOM 1099 C C . ARG A 1 132 ? 5.436 1.338 18.131 1.00 96.94 132 ARG A C 1
ATOM 1101 O O . ARG A 1 132 ? 6.529 1.875 18.280 1.00 96.94 132 ARG A O 1
ATOM 1108 N N . PHE A 1 133 ? 5.274 0.021 18.024 1.00 96.19 133 PHE A N 1
ATOM 1109 C CA . PHE A 1 133 ? 6.375 -0.935 18.084 1.00 96.19 133 PHE A CA 1
ATOM 1110 C C . PHE A 1 133 ? 7.419 -0.676 16.987 1.00 96.19 133 PHE A C 1
ATOM 1112 O O . PHE A 1 133 ? 8.606 -0.575 17.291 1.00 96.19 133 PHE A O 1
ATOM 1119 N N . SER A 1 134 ? 6.993 -0.458 15.740 1.00 95.88 134 SER A N 1
ATOM 1120 C CA . SER A 1 134 ? 7.896 -0.143 14.627 1.00 95.88 134 SER A CA 1
ATOM 1121 C C . SER A 1 134 ? 8.662 1.162 14.823 1.00 95.88 134 SER A C 1
ATOM 1123 O O . SER A 1 134 ? 9.851 1.207 14.516 1.00 95.88 134 SER A O 1
ATOM 1125 N N . VAL A 1 135 ? 8.023 2.211 15.354 1.00 96.38 135 VAL A N 1
ATOM 1126 C CA . VAL A 1 135 ? 8.711 3.480 15.655 1.00 96.38 135 VAL A CA 1
ATOM 1127 C C . VAL A 1 135 ? 9.748 3.289 16.762 1.00 96.38 135 VAL A C 1
ATOM 1129 O O . VAL A 1 135 ? 10.872 3.766 16.633 1.00 96.38 135 VAL A O 1
ATOM 1132 N N . VAL A 1 136 ? 9.410 2.553 17.825 1.00 96.50 136 VAL A N 1
ATOM 1133 C CA . VAL A 1 136 ? 10.354 2.258 18.917 1.00 96.50 136 VAL A CA 1
ATOM 1134 C C . VAL A 1 136 ? 11.558 1.467 18.403 1.00 96.50 136 VAL A C 1
ATOM 1136 O O . VAL A 1 136 ? 12.691 1.823 18.719 1.00 96.50 136 VAL A O 1
ATOM 1139 N N . ILE A 1 137 ? 11.337 0.449 17.566 1.00 96.12 137 ILE A N 1
ATOM 1140 C CA . ILE A 1 137 ? 12.427 -0.310 16.938 1.00 96.12 137 ILE A CA 1
ATOM 1141 C C . ILE A 1 137 ? 13.280 0.590 16.048 1.00 96.12 137 ILE A C 1
ATOM 1143 O O . ILE A 1 137 ? 14.499 0.530 16.134 1.00 96.12 137 ILE A O 1
ATOM 1147 N N . ALA A 1 138 ? 12.669 1.449 15.230 1.00 94.62 138 ALA A N 1
ATOM 1148 C CA . ALA A 1 138 ? 13.399 2.373 14.366 1.00 94.62 138 ALA A CA 1
ATOM 1149 C C . ALA A 1 138 ? 14.342 3.292 15.160 1.00 94.62 138 ALA A C 1
ATOM 1151 O O . ALA A 1 138 ? 15.500 3.472 14.779 1.00 94.62 138 ALA A O 1
ATOM 1152 N N . VAL A 1 139 ? 13.869 3.836 16.285 1.00 95.25 139 VAL A N 1
ATOM 1153 C CA . VAL A 1 139 ? 14.690 4.653 17.191 1.00 95.25 139 VAL A CA 1
ATOM 1154 C C . VAL A 1 139 ? 15.804 3.819 17.826 1.00 95.25 139 VAL A C 1
ATOM 1156 O O . VAL A 1 139 ? 16.951 4.262 17.854 1.00 95.25 139 VAL A O 1
ATOM 1159 N N . ALA A 1 140 ? 15.497 2.608 18.298 1.00 94.94 140 ALA A N 1
ATOM 1160 C CA . ALA A 1 140 ? 16.488 1.711 18.890 1.00 94.94 140 ALA A CA 1
ATOM 1161 C C . ALA A 1 140 ? 17.585 1.318 17.887 1.00 94.94 140 ALA A C 1
ATOM 1163 O O . ALA A 1 140 ? 18.763 1.341 18.230 1.00 94.94 140 ALA A O 1
ATOM 1164 N N . SER A 1 141 ? 17.220 1.030 16.637 1.00 93.25 141 SER A N 1
ATOM 1165 C CA . SER A 1 141 ? 18.156 0.738 15.550 1.00 93.25 141 SER A CA 1
ATOM 1166 C C . SER A 1 141 ? 19.100 1.901 15.263 1.00 93.25 141 SER A C 1
ATOM 1168 O O . SER A 1 141 ? 20.306 1.689 15.153 1.00 93.25 141 SER A O 1
ATOM 1170 N N . LEU A 1 142 ? 18.584 3.135 15.199 1.00 92.25 142 LEU A N 1
ATOM 1171 C CA . LEU A 1 142 ? 19.435 4.321 15.062 1.00 92.25 142 LEU A CA 1
ATOM 1172 C C . LEU A 1 142 ? 20.373 4.476 16.259 1.00 92.25 142 LEU A C 1
ATOM 1174 O O . LEU A 1 142 ? 21.560 4.727 16.079 1.00 92.25 142 LEU A O 1
ATOM 1178 N N . PHE A 1 143 ? 19.862 4.295 17.477 1.00 93.38 143 PHE A N 1
ATOM 1179 C CA . PHE A 1 143 ? 20.671 4.387 18.688 1.00 93.38 143 PHE A CA 1
ATOM 1180 C C . PHE A 1 143 ? 21.810 3.356 18.700 1.00 93.38 143 PHE A C 1
ATOM 1182 O O . PHE A 1 143 ? 22.956 3.714 18.966 1.00 93.38 143 PHE A O 1
ATOM 1189 N N . ILE A 1 144 ? 21.525 2.095 18.360 1.00 92.94 144 ILE A N 1
ATOM 1190 C CA . ILE A 1 144 ? 22.530 1.025 18.256 1.00 92.94 144 ILE A CA 1
ATOM 1191 C C . ILE A 1 144 ? 23.584 1.375 17.206 1.00 92.94 144 ILE A C 1
ATOM 1193 O O . ILE A 1 144 ? 24.777 1.216 17.456 1.00 92.94 144 ILE A O 1
ATOM 1197 N N . PHE A 1 145 ? 23.169 1.905 16.057 1.00 91.38 145 PHE A N 1
ATOM 1198 C CA . PHE A 1 145 ? 24.107 2.322 15.025 1.00 91.38 145 PHE A CA 1
ATOM 1199 C C . PHE A 1 145 ? 25.029 3.453 15.498 1.00 91.38 145 PHE A C 1
ATOM 1201 O O . PHE A 1 145 ? 26.244 3.339 15.369 1.00 91.38 145 PHE A O 1
ATOM 1208 N N . TYR A 1 146 ? 24.487 4.512 16.105 1.00 89.94 146 TYR A N 1
ATOM 1209 C CA . TYR A 1 146 ? 25.301 5.643 16.565 1.00 89.94 146 TYR A CA 1
ATOM 1210 C C . TYR A 1 146 ? 26.202 5.312 17.762 1.00 89.94 146 TYR A C 1
ATOM 1212 O O . TYR A 1 146 ? 27.203 5.993 17.967 1.00 89.94 146 TYR A O 1
ATOM 1220 N N . THR A 1 147 ? 25.866 4.291 18.554 1.00 93.50 147 THR A N 1
ATOM 1221 C CA . THR A 1 147 ? 26.645 3.906 19.745 1.00 93.50 147 THR A CA 1
ATOM 1222 C C . THR A 1 147 ? 27.644 2.784 19.487 1.00 93.50 147 THR A C 1
ATOM 1224 O O . THR A 1 147 ? 28.739 2.816 20.040 1.00 93.50 147 THR A O 1
ATOM 1227 N N . ALA A 1 148 ? 27.286 1.799 18.662 1.00 91.38 148 ALA A N 1
ATOM 1228 C CA . ALA A 1 148 ? 28.078 0.591 18.435 1.00 91.38 148 ALA A CA 1
ATOM 1229 C C . ALA A 1 148 ? 28.542 0.416 16.978 1.00 91.38 148 ALA A C 1
ATOM 1231 O O . ALA A 1 148 ? 29.267 -0.531 16.688 1.00 91.38 148 ALA A O 1
ATOM 1232 N N . GLY A 1 149 ? 28.115 1.277 16.047 1.00 87.00 149 GLY A N 1
ATOM 1233 C CA . GLY A 1 149 ? 28.433 1.155 14.617 1.00 87.00 149 GLY A CA 1
ATOM 1234 C C . GLY A 1 149 ? 27.726 -0.010 13.914 1.00 87.00 149 GLY A C 1
ATOM 1235 O O . GLY A 1 149 ? 28.044 -0.331 12.771 1.00 87.00 149 GLY A O 1
ATOM 1236 N N . VAL A 1 150 ? 26.775 -0.666 14.582 1.00 87.75 150 VAL A N 1
ATOM 1237 C CA . VAL A 1 150 ? 26.106 -1.865 14.068 1.00 87.75 150 VAL A CA 1
ATOM 1238 C C . VAL A 1 150 ? 24.901 -1.469 13.210 1.00 87.75 150 VAL A C 1
ATOM 1240 O O . VAL A 1 150 ? 23.924 -0.909 13.707 1.00 87.75 150 VAL A O 1
ATOM 1243 N N . SER A 1 151 ? 24.953 -1.788 11.913 1.00 88.00 151 SER A N 1
ATOM 1244 C CA . SER A 1 151 ? 23.846 -1.574 10.970 1.00 88.00 151 SER A CA 1
ATOM 1245 C C . SER A 1 151 ? 22.808 -2.694 11.090 1.00 88.00 151 SER A C 1
ATOM 1247 O O . SER A 1 151 ? 23.007 -3.799 10.585 1.00 88.00 151 SER A O 1
ATOM 1249 N N . LEU A 1 152 ? 21.697 -2.423 11.781 1.00 90.94 152 LEU A N 1
ATOM 1250 C CA . LEU A 1 152 ? 20.578 -3.358 11.953 1.00 90.94 152 LEU A CA 1
ATOM 1251 C C . LEU A 1 152 ? 19.246 -2.655 11.720 1.00 90.94 152 LEU A C 1
ATOM 1253 O O . LEU A 1 152 ? 18.922 -1.692 12.413 1.00 90.94 152 LEU A O 1
ATOM 1257 N N . LEU A 1 153 ? 18.438 -3.179 10.794 1.00 90.25 153 LEU A N 1
ATOM 1258 C CA . LEU A 1 153 ? 17.126 -2.632 10.419 1.00 90.25 153 LEU A CA 1
ATOM 1259 C C . LEU A 1 153 ? 17.186 -1.172 9.927 1.00 90.25 153 LEU A C 1
ATOM 1261 O O . LEU A 1 153 ? 16.229 -0.394 10.053 1.00 90.25 153 LEU A O 1
ATOM 1265 N N . LEU A 1 154 ? 18.329 -0.802 9.355 1.00 88.31 154 LEU A N 1
ATOM 1266 C CA . LEU A 1 154 ? 18.598 0.497 8.759 1.00 88.31 154 LEU A CA 1
ATOM 1267 C C . LEU A 1 154 ? 18.721 0.341 7.252 1.00 88.31 154 LEU A C 1
ATOM 1269 O O . LEU A 1 154 ? 19.182 -0.679 6.755 1.00 88.31 154 LEU A O 1
ATOM 1273 N N . ASN A 1 155 ? 18.295 1.362 6.528 1.00 82.12 155 ASN A N 1
ATOM 1274 C CA . ASN A 1 155 ? 18.499 1.467 5.100 1.00 82.12 155 ASN A CA 1
ATOM 1275 C C . ASN A 1 155 ? 19.719 2.364 4.848 1.00 82.12 155 ASN A C 1
ATOM 1277 O O . ASN A 1 155 ? 19.725 3.537 5.236 1.00 82.12 155 ASN A O 1
ATOM 1281 N N . THR A 1 156 ? 20.732 1.792 4.199 1.00 72.94 156 THR A N 1
ATOM 1282 C CA . THR A 1 156 ? 22.005 2.438 3.847 1.00 72.94 156 THR A CA 1
ATOM 1283 C C . THR A 1 156 ? 22.124 2.757 2.350 1.00 72.94 156 THR A C 1
ATOM 1285 O O . THR A 1 156 ? 23.160 3.261 1.932 1.00 72.94 156 THR A O 1
ATOM 1288 N N . TYR A 1 157 ? 21.051 2.543 1.569 1.00 60.81 157 TYR A N 1
ATOM 1289 C CA . TYR A 1 157 ? 20.993 2.667 0.098 1.00 60.81 157 TYR A CA 1
ATOM 1290 C C . TYR A 1 157 ? 21.493 4.021 -0.427 1.00 60.81 157 TYR A C 1
ATOM 1292 O O . TYR A 1 157 ? 22.092 4.127 -1.488 1.00 60.81 157 TYR A O 1
ATOM 1300 N N . PHE A 1 158 ? 21.255 5.102 0.318 1.00 56.53 158 PHE A N 1
ATOM 1301 C CA . PHE A 1 158 ? 21.624 6.461 -0.098 1.00 56.53 158 PHE A CA 1
ATOM 1302 C C . PHE A 1 158 ? 23.030 6.825 0.397 1.00 56.53 158 PHE A C 1
ATOM 1304 O O . PHE A 1 158 ? 23.201 7.869 1.023 1.00 56.53 158 PHE A O 1
ATOM 1311 N N . ALA A 1 159 ? 23.981 5.914 0.175 1.00 44.75 159 ALA A N 1
ATOM 1312 C CA . ALA A 1 159 ? 25.303 5.850 0.791 1.00 44.75 159 ALA A CA 1
ATOM 1313 C C . ALA A 1 159 ? 26.053 7.197 0.935 1.00 44.75 159 ALA A C 1
ATOM 1315 O O . ALA A 1 159 ? 25.892 8.133 0.156 1.00 44.75 159 ALA A O 1
ATOM 1316 N N . GLU A 1 160 ? 26.895 7.211 1.975 1.00 50.69 160 GLU A N 1
ATOM 1317 C CA . GLU A 1 160 ? 27.792 8.239 2.539 1.00 50.69 160 GLU A CA 1
ATOM 1318 C C . GLU A 1 160 ? 27.238 9.190 3.615 1.00 50.69 160 GLU A C 1
ATOM 1320 O O . GLU A 1 160 ? 27.950 9.414 4.597 1.00 50.69 160 GLU A O 1
ATOM 1325 N N . HIS A 1 161 ? 26.001 9.709 3.546 1.00 55.75 161 HIS A N 1
ATOM 1326 C CA . HIS A 1 161 ? 25.617 10.813 4.463 1.00 55.75 161 HIS A CA 1
ATOM 1327 C C . HIS A 1 161 ? 24.259 10.724 5.174 1.00 55.75 161 HIS A C 1
ATOM 1329 O O . HIS A 1 161 ? 24.034 11.489 6.113 1.00 55.75 161 HIS A O 1
ATOM 1335 N N . LEU A 1 162 ? 23.346 9.823 4.788 1.00 69.88 162 LEU A N 1
ATOM 1336 C CA . LEU A 1 162 ? 22.014 9.767 5.408 1.00 69.88 162 LEU A CA 1
ATOM 1337 C C . LEU A 1 162 ? 21.561 8.339 5.711 1.00 69.88 162 LEU A C 1
ATOM 1339 O O . LEU A 1 162 ? 21.139 7.592 4.830 1.00 69.88 162 LEU A O 1
ATOM 1343 N N . ILE A 1 163 ? 21.582 7.996 6.995 1.00 80.81 163 ILE A N 1
ATOM 1344 C CA . ILE A 1 163 ? 21.137 6.702 7.511 1.00 80.81 163 ILE A CA 1
ATOM 1345 C C . ILE A 1 163 ? 19.687 6.829 7.937 1.00 80.81 163 ILE A C 1
ATOM 1347 O O . ILE A 1 163 ? 19.340 7.693 8.742 1.00 80.81 163 ILE A O 1
ATOM 1351 N N . ARG A 1 164 ? 18.828 5.974 7.380 1.00 83.88 164 ARG A N 1
ATOM 1352 C CA . ARG A 1 164 ? 17.384 6.041 7.623 1.00 83.88 164 ARG A CA 1
ATOM 1353 C C . ARG A 1 164 ? 16.893 4.725 8.201 1.00 83.88 164 ARG A C 1
ATOM 1355 O O . ARG A 1 164 ? 17.175 3.675 7.625 1.00 83.88 164 ARG A O 1
ATOM 1362 N N . PRO A 1 165 ? 16.142 4.740 9.308 1.00 87.81 165 PRO A N 1
ATOM 1363 C CA . PRO A 1 165 ? 15.596 3.515 9.843 1.00 87.81 165 PRO A CA 1
ATOM 1364 C C . PRO A 1 165 ? 14.471 3.007 8.949 1.00 87.81 165 PRO A C 1
ATOM 1366 O O . PRO A 1 165 ? 13.640 3.775 8.462 1.00 87.81 165 PRO A O 1
ATOM 1369 N N . GLN A 1 166 ? 14.434 1.692 8.765 1.00 86.94 166 GLN A N 1
ATOM 1370 C CA . GLN A 1 166 ? 13.307 1.003 8.137 1.00 86.94 166 GLN A CA 1
ATOM 1371 C C . GLN A 1 166 ? 12.578 0.075 9.115 1.00 86.94 166 GLN A C 1
ATOM 1373 O O . GLN A 1 166 ? 11.449 -0.323 8.837 1.00 86.94 166 GLN A O 1
ATOM 1378 N N . ALA A 1 167 ? 13.174 -0.222 10.281 1.00 90.75 167 ALA A N 1
ATOM 1379 C CA . ALA A 1 167 ? 12.688 -1.266 11.181 1.00 90.75 167 ALA A CA 1
ATOM 1380 C C . ALA A 1 167 ? 12.500 -2.573 10.383 1.00 90.75 167 ALA A C 1
ATOM 1382 O O . ALA A 1 167 ? 13.358 -2.927 9.578 1.00 90.75 167 ALA A O 1
ATOM 1383 N N . PHE A 1 168 ? 11.379 -3.265 10.562 1.00 90.38 168 PHE A N 1
ATOM 1384 C CA . PHE A 1 168 ? 11.044 -4.456 9.778 1.00 90.38 168 PHE A CA 1
ATOM 1385 C C . PHE A 1 168 ? 10.228 -4.156 8.508 1.00 90.38 168 PHE A C 1
ATOM 1387 O O . PHE A 1 168 ? 9.747 -5.077 7.845 1.00 90.38 168 PHE A O 1
ATOM 1394 N N . LEU A 1 169 ? 10.028 -2.881 8.166 1.00 91.12 169 LEU A N 1
ATOM 1395 C CA . LEU A 1 169 ? 9.271 -2.495 6.979 1.00 91.12 169 LEU A CA 1
ATOM 1396 C C . LEU A 1 169 ? 10.107 -2.683 5.708 1.00 91.12 169 LEU A C 1
ATOM 1398 O O . LEU A 1 169 ? 11.331 -2.815 5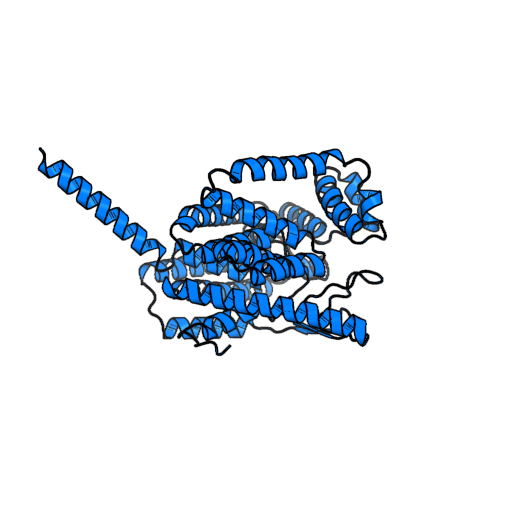.751 1.00 91.12 169 LEU A O 1
ATOM 1402 N N . SER A 1 170 ? 9.436 -2.646 4.556 1.00 85.50 170 SER A N 1
ATOM 1403 C CA . SER A 1 170 ? 10.111 -2.783 3.260 1.00 85.50 170 SER A CA 1
ATOM 1404 C C . SER A 1 170 ? 11.145 -1.681 3.009 1.00 85.50 170 SER A C 1
ATOM 1406 O O . SER A 1 170 ? 12.228 -1.957 2.512 1.00 85.50 170 SER A O 1
ATOM 1408 N N . GLU A 1 171 ? 10.857 -0.442 3.411 1.00 83.88 171 GLU A N 1
ATOM 1409 C CA . GLU A 1 171 ? 11.734 0.718 3.225 1.00 83.88 171 GLU A CA 1
ATOM 1410 C C . GLU A 1 171 ? 11.268 1.905 4.098 1.00 83.88 171 GLU A C 1
ATOM 1412 O O . GLU A 1 171 ? 10.123 1.898 4.567 1.00 83.88 171 GLU A O 1
ATOM 1417 N N . PRO A 1 172 ? 12.088 2.961 4.295 1.00 86.44 172 PRO A N 1
ATOM 1418 C CA . PRO A 1 172 ? 11.740 4.094 5.164 1.00 86.44 172 PRO A CA 1
ATOM 1419 C C . PRO A 1 172 ? 10.420 4.798 4.811 1.00 86.44 172 PRO A C 1
ATOM 1421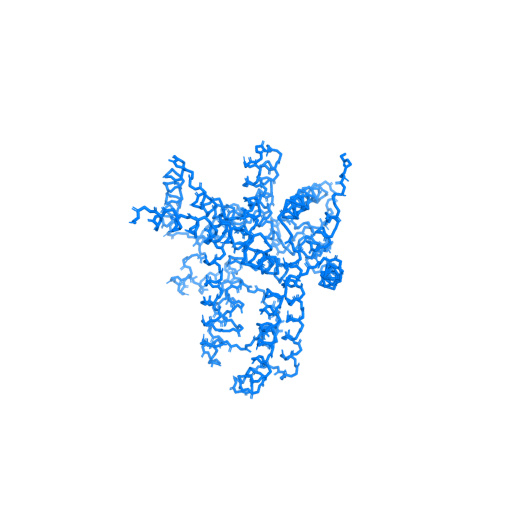 O O . PRO A 1 172 ? 9.684 5.240 5.693 1.00 86.44 172 PRO A O 1
ATOM 1424 N N . SER A 1 173 ? 10.056 4.873 3.530 1.00 85.19 173 SER A N 1
ATOM 1425 C CA . SER A 1 173 ? 8.786 5.468 3.091 1.00 85.19 173 SER A CA 1
ATOM 1426 C C . SER A 1 173 ? 7.552 4.646 3.485 1.00 85.19 173 SER A C 1
ATOM 1428 O O . SER A 1 173 ? 6.443 5.175 3.447 1.00 85.19 173 SER A O 1
ATOM 1430 N N . SER A 1 174 ? 7.714 3.400 3.944 1.00 89.62 174 SER A N 1
ATOM 1431 C CA . SER A 1 174 ? 6.626 2.588 4.520 1.00 89.62 174 SER A CA 1
ATOM 1432 C C . SER A 1 174 ? 6.148 3.120 5.879 1.00 89.62 174 SER A C 1
ATOM 1434 O O . SER A 1 174 ? 5.137 2.677 6.412 1.00 89.62 174 SER A O 1
ATOM 1436 N N . PHE A 1 175 ? 6.820 4.106 6.473 1.00 92.88 175 PHE A N 1
ATOM 1437 C CA . PHE A 1 175 ? 6.280 4.792 7.649 1.00 92.88 175 PHE A CA 1
ATOM 1438 C C . PHE A 1 175 ? 5.130 5.752 7.320 1.00 92.88 175 PHE A C 1
ATOM 1440 O O . PHE A 1 175 ? 4.484 6.250 8.238 1.00 92.88 175 PHE A O 1
ATOM 1447 N N . ALA A 1 176 ? 4.837 6.008 6.042 1.00 91.88 176 ALA A N 1
ATOM 1448 C CA . ALA A 1 176 ? 3.831 6.980 5.624 1.00 91.88 176 ALA A CA 1
ATOM 1449 C C . ALA A 1 176 ? 2.430 6.769 6.245 1.00 91.88 176 ALA A C 1
ATOM 1451 O O . ALA A 1 176 ? 1.938 7.699 6.892 1.00 91.88 176 ALA A O 1
ATOM 1452 N N . PRO A 1 177 ? 1.789 5.585 6.148 1.00 94.50 177 PRO A N 1
ATOM 1453 C CA . PRO A 1 177 ? 0.497 5.374 6.799 1.00 94.50 177 PRO A CA 1
ATOM 1454 C C . PRO A 1 177 ? 0.625 5.270 8.328 1.00 94.50 177 PRO A C 1
ATOM 1456 O O . PRO A 1 177 ? -0.295 5.666 9.035 1.00 94.50 177 PRO A O 1
ATOM 1459 N N . ILE A 1 178 ? 1.766 4.807 8.856 1.00 95.94 178 ILE A N 1
ATOM 1460 C CA . ILE A 1 178 ? 2.034 4.718 10.304 1.00 95.94 178 ILE A CA 1
ATOM 1461 C C . ILE A 1 178 ? 2.012 6.114 10.939 1.00 95.94 178 ILE A C 1
ATOM 1463 O O . ILE A 1 178 ? 1.294 6.349 11.911 1.00 95.94 178 ILE A O 1
ATOM 1467 N N . ALA A 1 179 ? 2.772 7.053 10.370 1.00 94.75 179 ALA A N 1
ATOM 1468 C CA . ALA A 1 179 ? 2.865 8.420 10.867 1.00 94.75 179 ALA A CA 1
ATOM 1469 C C . ALA A 1 179 ? 1.509 9.138 10.793 1.00 94.75 179 ALA A C 1
ATOM 1471 O O . ALA A 1 179 ? 1.100 9.770 11.770 1.00 94.75 179 ALA A O 1
ATOM 1472 N N . ALA A 1 180 ? 0.789 8.982 9.677 1.00 94.50 180 ALA A N 1
ATOM 1473 C CA . ALA A 1 180 ? -0.528 9.575 9.475 1.00 94.50 180 ALA A CA 1
ATOM 1474 C C . ALA A 1 180 ? -1.567 9.053 10.485 1.00 94.50 180 ALA A C 1
ATOM 1476 O O . ALA A 1 180 ? -2.247 9.850 11.138 1.00 94.50 180 ALA A O 1
ATOM 1477 N N . VAL A 1 181 ? -1.639 7.729 10.679 1.00 96.75 181 VAL A N 1
ATOM 1478 C CA . VAL A 1 181 ? -2.570 7.109 11.634 1.00 96.75 181 VAL A CA 1
ATOM 1479 C C . VAL A 1 181 ? -2.254 7.533 13.064 1.00 96.75 181 VAL A C 1
ATOM 1481 O O . VAL A 1 181 ? -3.156 7.989 13.765 1.00 96.75 181 VAL A O 1
ATOM 1484 N N . LEU A 1 182 ? -0.992 7.444 13.499 1.00 97.12 182 LEU A N 1
ATOM 1485 C CA . LEU A 1 182 ? -0.599 7.850 14.853 1.00 97.12 182 LEU A CA 1
ATOM 1486 C C . LEU A 1 182 ? -0.893 9.334 15.116 1.00 97.12 182 LEU A C 1
ATOM 1488 O O . LEU A 1 182 ? -1.376 9.671 16.195 1.00 97.12 182 LEU A O 1
ATOM 1492 N N . MET A 1 183 ? -0.670 10.212 14.131 1.00 94.88 183 MET A N 1
ATOM 1493 C CA . MET A 1 183 ? -0.967 11.642 14.256 1.00 94.88 183 MET A CA 1
ATOM 1494 C C . MET A 1 183 ? -2.464 11.892 14.457 1.00 94.88 183 MET A C 1
ATOM 1496 O O . MET A 1 183 ? -2.872 12.530 15.429 1.00 94.88 183 MET A O 1
ATOM 1500 N N . ILE A 1 184 ? -3.296 11.391 13.542 1.00 93.81 184 ILE A N 1
ATOM 1501 C CA . ILE A 1 184 ? -4.724 11.717 13.528 1.00 93.81 184 ILE A CA 1
ATOM 1502 C C . ILE A 1 184 ? -5.459 10.965 14.642 1.00 93.81 184 ILE A C 1
ATOM 1504 O O . ILE A 1 184 ? -6.243 11.576 15.367 1.00 93.81 184 ILE A O 1
ATOM 1508 N N . VAL A 1 185 ? -5.182 9.672 14.852 1.00 94.25 185 VAL A N 1
ATOM 1509 C CA . VAL A 1 185 ? -5.770 8.926 15.977 1.00 94.25 185 VAL A CA 1
ATOM 1510 C C . VAL A 1 185 ? -5.262 9.471 17.308 1.00 94.25 185 VAL A C 1
ATOM 1512 O O . VAL A 1 185 ? -6.055 9.633 18.233 1.00 94.25 185 VAL A O 1
ATOM 1515 N N . GLY A 1 186 ? -3.979 9.831 17.407 1.00 92.44 186 GLY A N 1
ATOM 1516 C CA . GLY A 1 186 ? -3.427 10.502 18.581 1.00 92.44 186 GLY A CA 1
ATOM 1517 C C . GLY A 1 186 ? -4.157 11.805 18.896 1.00 92.44 186 GLY A C 1
ATOM 1518 O O . GLY A 1 186 ? -4.490 12.060 20.053 1.00 92.44 186 GLY A O 1
ATOM 1519 N N . TRP A 1 187 ? -4.501 12.591 17.875 1.00 91.50 187 TRP A N 1
ATOM 1520 C CA . TRP A 1 187 ? -5.316 13.793 18.035 1.00 91.50 187 TRP A CA 1
ATOM 1521 C C . TRP A 1 187 ? -6.749 13.484 18.495 1.00 91.50 187 TRP A C 1
ATOM 1523 O O . TRP A 1 187 ? -7.211 14.080 19.471 1.00 91.50 187 TRP A O 1
ATOM 1533 N N . ILE A 1 188 ? -7.425 12.517 17.864 1.00 90.25 188 ILE A N 1
ATOM 1534 C CA . ILE A 1 188 ? -8.790 12.087 18.225 1.00 90.25 188 ILE A CA 1
ATOM 1535 C C . ILE A 1 188 ? -8.841 11.580 19.673 1.00 90.25 188 ILE A C 1
ATOM 1537 O O . ILE A 1 188 ? -9.688 12.012 20.455 1.00 90.25 188 ILE A O 1
ATOM 1541 N N . ARG A 1 189 ? -7.909 10.692 20.043 1.00 91.94 189 ARG A N 1
ATOM 1542 C CA . ARG A 1 189 ? -7.795 10.088 21.380 1.00 91.94 189 ARG A CA 1
ATOM 1543 C C . ARG A 1 189 ? -7.140 11.017 22.409 1.00 91.94 189 ARG A C 1
ATOM 1545 O O . ARG A 1 189 ? -7.038 10.646 23.574 1.00 91.94 189 ARG A O 1
ATOM 1552 N N . LYS A 1 190 ? -6.673 12.207 22.004 1.00 91.19 190 LYS A N 1
ATOM 1553 C CA . LYS A 1 190 ? -5.871 13.139 22.825 1.00 91.19 190 LYS A CA 1
ATOM 1554 C C . LYS A 1 190 ? -4.615 12.489 23.437 1.00 91.19 190 LYS A C 1
ATOM 1556 O O . LYS A 1 190 ? -4.151 12.878 24.509 1.00 91.19 190 LYS A O 1
ATOM 1561 N N . SER A 1 191 ? -4.052 11.500 22.751 1.00 94.88 191 SER A N 1
ATOM 1562 C CA . SER A 1 191 ? -2.857 10.770 23.163 1.00 94.88 191 SER A CA 1
ATOM 1563 C C . SER A 1 191 ? -1.602 11.529 22.739 1.00 94.88 191 SER A C 1
ATOM 1565 O O . SER A 1 191 ? -1.179 11.489 21.583 1.00 94.88 191 SER A O 1
ATOM 1567 N N . LYS A 1 192 ? -0.973 12.214 23.699 1.00 94.31 192 LYS A N 1
ATOM 1568 C CA . LYS A 1 192 ? 0.295 12.930 23.471 1.00 94.31 192 LYS A CA 1
ATOM 1569 C C . LYS A 1 192 ? 1.422 11.992 23.031 1.00 94.31 192 LYS A C 1
ATOM 1571 O O . LYS A 1 192 ? 2.286 12.407 22.268 1.00 94.31 192 LYS A O 1
ATOM 1576 N N . ILE A 1 193 ? 1.396 10.740 23.496 1.00 96.38 193 ILE A N 1
ATOM 1577 C CA . ILE A 1 193 ? 2.397 9.723 23.154 1.00 96.38 193 ILE A CA 1
ATOM 1578 C C . ILE A 1 193 ? 2.316 9.380 21.663 1.00 96.38 193 ILE A C 1
ATOM 1580 O O . ILE A 1 193 ? 3.345 9.343 21.001 1.00 96.38 193 ILE A O 1
ATOM 1584 N N . ASP A 1 194 ? 1.113 9.194 21.114 1.00 94.81 194 ASP A N 1
ATOM 1585 C CA . ASP A 1 194 ? 0.948 8.854 19.693 1.00 94.81 194 ASP A CA 1
ATOM 1586 C C . ASP A 1 194 ? 1.354 10.004 18.773 1.00 94.81 194 ASP A C 1
ATOM 1588 O O . ASP A 1 194 ? 2.035 9.788 17.771 1.00 94.81 194 ASP A O 1
ATOM 1592 N N . ILE A 1 195 ? 1.013 11.237 19.156 1.00 93.00 195 ILE A N 1
ATOM 1593 C CA . ILE A 1 195 ? 1.447 12.439 18.437 1.00 93.00 195 ILE A CA 1
ATOM 1594 C C . ILE A 1 195 ? 2.978 12.549 18.469 1.00 93.00 195 ILE A C 1
ATOM 1596 O O . ILE A 1 195 ? 3.596 12.767 17.429 1.00 93.00 195 ILE A O 1
ATOM 1600 N N . ALA A 1 196 ? 3.602 12.352 19.635 1.00 94.62 196 ALA A N 1
ATOM 1601 C CA . ALA A 1 196 ? 5.057 12.385 19.766 1.00 94.62 196 ALA A CA 1
ATOM 1602 C C . ALA A 1 196 ? 5.734 11.296 18.919 1.00 94.62 196 ALA A C 1
ATOM 1604 O O . ALA A 1 196 ? 6.679 11.592 18.194 1.00 94.62 196 ALA A O 1
ATOM 1605 N N . LEU A 1 197 ? 5.224 10.060 18.947 1.00 96.69 197 LEU A N 1
ATOM 1606 C CA . LEU A 1 197 ? 5.742 8.963 18.125 1.00 96.69 197 LEU A CA 1
ATOM 1607 C C . LEU A 1 197 ? 5.571 9.229 16.625 1.00 96.69 197 LEU A C 1
ATOM 1609 O O . LEU A 1 197 ? 6.469 8.901 15.855 1.00 96.69 197 LEU A O 1
ATOM 1613 N N . SER A 1 198 ? 4.472 9.858 16.202 1.00 94.25 198 SER A N 1
ATOM 1614 C CA . SER A 1 198 ? 4.301 10.283 14.809 1.00 94.25 198 SER A CA 1
ATOM 1615 C C . SER A 1 198 ? 5.339 11.335 14.401 1.00 94.25 198 SER A C 1
ATOM 1617 O O . SER A 1 198 ? 5.998 11.175 13.376 1.00 94.25 198 SER A O 1
ATOM 1619 N N . LEU A 1 199 ? 5.556 12.369 15.223 1.00 91.88 199 LEU A N 1
ATOM 1620 C CA . LEU A 1 199 ? 6.575 13.394 14.958 1.00 91.88 199 LEU A CA 1
ATOM 1621 C C . LEU A 1 199 ? 7.986 12.799 14.907 1.00 91.88 199 LEU A C 1
ATOM 1623 O O . LEU A 1 199 ? 8.763 13.148 14.020 1.00 91.88 199 LEU A O 1
ATOM 1627 N N . ILE A 1 200 ? 8.296 11.861 15.807 1.00 93.44 200 ILE A N 1
ATOM 1628 C CA . ILE A 1 200 ? 9.550 11.103 15.780 1.00 93.44 200 ILE A CA 1
ATOM 1629 C C . ILE A 1 200 ? 9.658 10.319 14.471 1.00 93.44 200 ILE A C 1
ATOM 1631 O O . ILE A 1 200 ? 10.671 10.440 13.795 1.00 93.44 200 ILE A O 1
ATOM 1635 N N . ALA A 1 201 ? 8.623 9.573 14.069 1.00 91.62 201 ALA A N 1
ATOM 1636 C CA . ALA A 1 201 ? 8.622 8.807 12.822 1.00 91.62 201 ALA A CA 1
ATOM 1637 C C . ALA A 1 201 ? 8.856 9.699 11.589 1.00 91.62 201 ALA A C 1
ATOM 1639 O O . ALA A 1 201 ? 9.651 9.351 10.714 1.00 91.62 201 ALA A O 1
ATOM 1640 N N . LEU A 1 202 ? 8.206 10.866 11.528 1.00 87.31 202 LEU A N 1
ATOM 1641 C CA . LEU A 1 202 ? 8.404 11.847 10.458 1.00 87.31 202 LEU A CA 1
ATOM 1642 C C . LEU A 1 202 ? 9.833 12.404 10.448 1.00 87.31 202 LEU A C 1
ATOM 1644 O O . LEU A 1 202 ? 10.426 12.523 9.377 1.00 87.31 202 LEU A O 1
ATOM 1648 N N . GLY A 1 203 ? 10.387 12.700 11.625 1.00 84.69 203 GLY A N 1
ATOM 1649 C CA . GLY A 1 203 ? 11.747 13.212 11.772 1.00 84.69 203 GLY A CA 1
ATOM 1650 C C . GLY A 1 203 ? 12.811 12.186 11.386 1.00 84.69 203 GLY A C 1
ATOM 1651 O O . GLY A 1 203 ? 13.662 12.476 10.555 1.00 84.69 203 GLY A O 1
ATOM 1652 N N . ILE A 1 204 ? 12.752 10.971 11.939 1.00 87.44 204 ILE A N 1
ATOM 1653 C CA . ILE A 1 204 ? 13.813 9.968 11.757 1.00 87.44 204 ILE A CA 1
ATOM 1654 C C . ILE A 1 204 ? 13.823 9.346 10.360 1.00 87.44 204 ILE A C 1
ATOM 1656 O O . ILE A 1 204 ? 14.875 8.930 9.885 1.00 87.44 204 ILE A O 1
ATOM 1660 N N . THR A 1 205 ? 12.670 9.252 9.691 1.00 82.25 205 THR A N 1
ATOM 1661 C CA . THR A 1 205 ? 12.600 8.605 8.370 1.00 82.25 205 THR A CA 1
ATOM 1662 C C . THR A 1 205 ? 13.051 9.511 7.237 1.00 82.25 205 THR A C 1
ATOM 1664 O O . THR A 1 205 ? 13.320 8.993 6.152 1.00 82.25 205 THR A O 1
ATOM 1667 N N . PHE A 1 206 ? 13.122 10.833 7.457 1.00 75.81 206 PHE A N 1
ATOM 1668 C CA . PHE A 1 206 ? 13.472 11.835 6.440 1.00 75.81 206 PHE A CA 1
ATOM 1669 C C . PHE A 1 206 ? 12.811 11.542 5.080 1.00 75.81 206 PHE A C 1
ATOM 1671 O O . PHE A 1 206 ? 13.440 11.567 4.020 1.00 75.81 206 PHE A O 1
ATOM 1678 N N . SER A 1 207 ? 11.531 11.163 5.123 1.00 77.50 207 SER A N 1
ATOM 1679 C CA . SER A 1 207 ? 10.768 10.721 3.960 1.00 77.50 207 SER A CA 1
ATOM 1680 C C . SER A 1 207 ? 9.744 11.797 3.594 1.00 77.50 207 SER A C 1
ATOM 1682 O O . SER A 1 207 ? 8.741 11.942 4.305 1.00 77.50 207 SER A O 1
ATOM 1684 N N . PRO A 1 208 ? 9.931 12.537 2.482 1.00 75.50 208 PRO A N 1
ATOM 1685 C CA . PRO A 1 208 ? 8.947 13.529 2.050 1.00 75.50 208 PRO A CA 1
ATOM 1686 C C . PRO A 1 208 ? 7.581 12.894 1.759 1.00 75.50 208 PRO A C 1
ATOM 1688 O O . PRO A 1 208 ?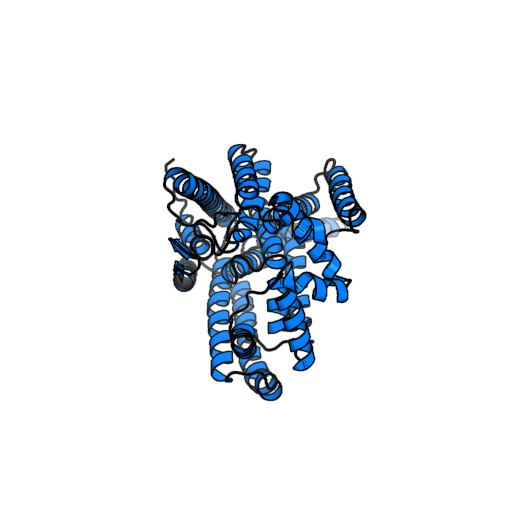 6.551 13.520 1.987 1.00 75.50 208 PRO A O 1
ATOM 1691 N N . ILE A 1 209 ? 7.551 11.619 1.356 1.00 79.56 209 ILE A N 1
ATOM 1692 C CA . ILE A 1 209 ? 6.307 10.865 1.160 1.00 79.56 209 ILE A CA 1
ATOM 1693 C C . ILE A 1 209 ? 5.551 10.689 2.479 1.00 79.56 209 ILE A C 1
ATOM 1695 O O . ILE A 1 209 ? 4.330 10.836 2.501 1.00 79.56 209 ILE A O 1
ATOM 1699 N N . SER A 1 210 ? 6.250 10.412 3.584 1.00 84.31 210 SER A N 1
ATOM 1700 C CA . SER A 1 210 ? 5.615 10.256 4.898 1.00 84.31 210 SER A CA 1
ATOM 1701 C C . SER A 1 210 ? 4.998 11.570 5.385 1.00 84.31 210 SER A C 1
ATOM 1703 O O . SER A 1 210 ? 3.886 11.573 5.919 1.00 84.31 210 SER A O 1
ATOM 1705 N N . ILE A 1 211 ? 5.681 12.693 5.134 1.00 82.75 211 ILE A N 1
ATOM 1706 C CA . ILE A 1 211 ? 5.188 14.042 5.443 1.00 82.75 211 ILE A CA 1
ATOM 1707 C C . ILE A 1 211 ? 3.955 14.365 4.590 1.00 82.75 211 ILE A C 1
ATOM 1709 O O . ILE A 1 211 ? 2.898 14.674 5.139 1.00 82.75 211 ILE A O 1
ATOM 1713 N N . LEU A 1 212 ? 4.059 14.234 3.262 1.00 81.19 212 LEU A N 1
ATOM 1714 C CA . LEU A 1 212 ? 2.957 14.503 2.330 1.00 81.19 212 LEU A CA 1
ATOM 1715 C C . LEU A 1 212 ? 1.733 13.634 2.627 1.00 81.19 212 LEU A C 1
ATOM 1717 O O . LEU A 1 212 ? 0.617 14.147 2.680 1.00 81.19 212 LEU A O 1
ATOM 1721 N N . THR A 1 213 ? 1.942 12.341 2.888 1.00 86.94 213 THR A N 1
ATOM 1722 C CA . THR A 1 213 ? 0.863 11.409 3.239 1.00 86.94 213 THR A CA 1
ATOM 1723 C C . THR A 1 213 ? 0.151 11.847 4.511 1.00 86.94 213 THR A C 1
ATOM 1725 O O . THR A 1 213 ? -1.076 11.878 4.543 1.00 86.94 213 THR A O 1
ATOM 1728 N N . THR A 1 214 ? 0.901 12.241 5.544 1.00 89.00 214 THR A N 1
ATOM 1729 C CA . THR A 1 214 ? 0.325 12.717 6.808 1.00 89.00 214 THR A CA 1
ATOM 1730 C C . THR A 1 214 ? -0.506 13.981 6.598 1.00 89.00 214 THR A C 1
ATOM 1732 O O . THR A 1 214 ? -1.646 14.045 7.053 1.00 89.00 214 THR A O 1
ATOM 1735 N N . LEU A 1 215 ? 0.018 14.965 5.861 1.00 84.75 215 LEU A N 1
ATOM 1736 C CA . LEU A 1 215 ? -0.691 16.217 5.580 1.00 84.75 215 LEU A CA 1
ATOM 1737 C C . LEU A 1 215 ? -1.980 15.987 4.777 1.00 84.75 215 LEU A C 1
ATOM 1739 O O . LEU A 1 215 ? -3.039 16.500 5.145 1.00 84.75 215 LEU A O 1
ATOM 1743 N N . LEU A 1 216 ? -1.912 15.180 3.716 1.00 85.19 216 LEU A N 1
ATOM 1744 C CA . LEU A 1 216 ? -3.070 14.846 2.884 1.00 85.19 216 LEU A CA 1
ATOM 1745 C C . LEU A 1 216 ? -4.103 14.004 3.640 1.00 85.19 216 LEU A C 1
ATOM 1747 O O . LEU A 1 216 ? -5.301 14.241 3.494 1.00 85.19 216 LEU A O 1
ATOM 1751 N N . ALA A 1 217 ? -3.672 13.071 4.492 1.00 90.50 217 ALA A N 1
ATOM 1752 C CA . ALA A 1 217 ? -4.584 12.292 5.321 1.00 90.50 217 ALA A CA 1
ATOM 1753 C C . ALA A 1 217 ? -5.324 13.174 6.340 1.00 90.50 217 ALA A C 1
ATOM 1755 O O . ALA A 1 217 ? -6.541 13.044 6.488 1.00 90.50 217 ALA A O 1
ATOM 1756 N N . ILE A 1 218 ? -4.627 14.120 6.990 1.00 87.94 218 ILE A N 1
ATOM 1757 C CA . ILE A 1 218 ? -5.258 15.101 7.889 1.00 87.94 218 ILE A CA 1
ATOM 1758 C C . ILE A 1 218 ? -6.280 15.938 7.111 1.00 87.94 218 ILE A C 1
ATOM 1760 O O . ILE A 1 218 ? -7.388 16.162 7.606 1.00 87.94 218 ILE A O 1
ATOM 1764 N N . PHE A 1 219 ? -5.930 16.390 5.902 1.00 81.94 219 PHE A N 1
ATOM 1765 C CA . PHE A 1 219 ? -6.824 17.157 5.037 1.00 81.94 219 PHE A CA 1
ATOM 1766 C C . PHE A 1 219 ? -8.095 16.371 4.697 1.00 81.94 219 PHE A C 1
ATOM 1768 O O . PHE A 1 219 ? -9.193 16.825 5.019 1.00 81.94 219 PHE A O 1
ATOM 1775 N N . LEU A 1 220 ? -7.957 15.171 4.128 1.00 86.88 220 LEU A N 1
ATOM 1776 C CA . LEU A 1 220 ? -9.094 14.337 3.733 1.00 86.88 220 LEU A CA 1
ATOM 1777 C C . LEU A 1 220 ? -9.983 13.985 4.931 1.00 86.88 220 LEU A C 1
ATOM 1779 O O . LEU A 1 220 ? -11.208 14.082 4.838 1.00 86.88 220 LEU A O 1
ATOM 1783 N N . TYR A 1 221 ? -9.386 13.657 6.080 1.00 87.69 221 TYR A N 1
ATOM 1784 C CA . TYR A 1 221 ? -10.132 13.405 7.312 1.00 87.69 221 TYR A CA 1
ATOM 1785 C C . TYR A 1 221 ? -10.903 14.652 7.784 1.00 87.69 221 TYR A C 1
ATOM 1787 O O . TYR A 1 221 ? -12.079 14.565 8.149 1.00 87.69 221 TYR A O 1
ATOM 1795 N N . SER A 1 222 ? -10.275 15.831 7.723 1.00 82.62 222 SER A N 1
ATOM 1796 C CA . SER A 1 222 ? -10.895 17.109 8.106 1.00 82.62 222 SER A CA 1
ATOM 1797 C C . SER A 1 222 ? -12.038 17.512 7.170 1.00 82.62 222 SER A C 1
ATOM 1799 O O . SER A 1 222 ? -13.047 18.047 7.638 1.00 82.62 222 SER A O 1
ATOM 1801 N N . CYS A 1 223 ? -11.905 17.242 5.867 1.00 80.75 223 CYS A N 1
ATOM 1802 C CA . CYS A 1 223 ? -12.971 17.417 4.879 1.00 80.75 223 CYS A CA 1
ATOM 1803 C C . CYS A 1 223 ? -14.156 16.495 5.170 1.00 80.75 223 CYS A C 1
ATOM 1805 O O . CYS A 1 223 ? -15.308 16.924 5.112 1.00 80.75 223 CYS A O 1
ATOM 1807 N N . LEU A 1 224 ? -13.884 15.240 5.530 1.00 84.00 224 LEU A N 1
ATOM 1808 C CA . LEU A 1 224 ? -14.924 14.248 5.759 1.00 84.00 224 LEU A CA 1
ATOM 1809 C C . LEU A 1 224 ? -15.753 14.548 7.021 1.00 84.00 224 LEU A C 1
ATOM 1811 O O . LEU A 1 224 ? -16.984 14.496 6.976 1.00 84.00 224 LEU A O 1
ATOM 1815 N N . TYR A 1 225 ? -15.106 14.913 8.131 1.00 82.06 225 TYR A N 1
ATOM 1816 C CA . TYR A 1 225 ? -15.779 15.122 9.422 1.00 82.06 225 TYR A CA 1
ATOM 1817 C C . TYR A 1 225 ? -16.072 16.590 9.773 1.00 82.06 225 TYR A C 1
ATOM 1819 O O . TYR A 1 225 ? -16.582 16.863 10.858 1.00 82.06 225 TYR A O 1
ATOM 1827 N N . GLY A 1 226 ? -15.827 17.530 8.853 1.00 63.38 226 GLY A N 1
ATOM 1828 C CA . GLY A 1 226 ? -16.363 18.893 8.922 1.00 63.38 226 GLY A CA 1
ATOM 1829 C C . GLY A 1 226 ? -15.920 19.688 10.153 1.00 63.38 226 GLY A C 1
ATOM 1830 O O . GLY A 1 226 ? -16.754 20.150 10.931 1.00 63.38 226 GLY A O 1
ATOM 1831 N N . ILE A 1 227 ? -14.613 19.889 10.327 1.00 59.59 227 ILE A N 1
ATOM 1832 C CA . ILE A 1 227 ? -14.054 20.703 11.422 1.00 59.59 227 ILE A CA 1
ATOM 1833 C C . ILE A 1 227 ? -14.320 22.203 11.149 1.00 59.59 227 ILE A C 1
ATOM 1835 O O . ILE A 1 227 ? -13.468 22.943 10.662 1.00 59.59 227 ILE A O 1
ATOM 1839 N N . LYS A 1 228 ? -15.542 22.659 11.465 1.00 54.81 228 LYS A N 1
ATOM 1840 C CA . LYS A 1 228 ? -16.178 23.939 11.062 1.00 54.81 228 LYS A CA 1
ATOM 1841 C C . LYS A 1 228 ? -15.490 25.274 11.455 1.00 54.81 228 LYS A C 1
ATOM 1843 O O . LYS A 1 228 ? -16.085 26.322 11.256 1.00 54.81 228 LYS A O 1
ATOM 1848 N N . SER A 1 229 ? -14.251 25.308 11.947 1.00 51.81 229 SER A N 1
ATOM 1849 C CA . SER A 1 229 ? -13.524 26.576 12.221 1.00 51.81 229 SER A CA 1
ATOM 1850 C C . SER A 1 229 ? -12.043 26.541 11.810 1.00 51.81 229 SER A C 1
ATOM 1852 O O . SER A 1 229 ? -11.456 27.551 11.422 1.00 51.81 229 SER A O 1
ATOM 1854 N N . THR A 1 230 ? -11.442 25.352 11.787 1.00 49.84 230 THR A N 1
ATOM 1855 C CA . THR A 1 230 ? -10.018 25.142 11.487 1.00 49.84 230 THR A CA 1
ATOM 1856 C C . THR A 1 230 ? -9.787 24.664 10.051 1.00 49.84 230 THR A C 1
ATOM 1858 O O . THR A 1 230 ? -8.729 24.937 9.491 1.00 49.84 230 THR A O 1
ATOM 1861 N N . SER A 1 231 ? -10.788 24.045 9.408 1.00 46.56 231 SER A N 1
ATOM 1862 C CA . SER A 1 231 ? -10.724 23.615 8.000 1.00 46.56 231 SER A CA 1
ATOM 1863 C C . SER A 1 231 ? -10.471 24.773 7.020 1.00 46.56 231 SER A C 1
ATOM 1865 O O . SER A 1 231 ? -9.749 24.596 6.045 1.00 46.56 231 SER A O 1
ATOM 1867 N N . ALA A 1 232 ? -10.968 25.981 7.313 1.00 47.84 232 ALA A N 1
ATOM 1868 C CA . ALA A 1 232 ? -10.711 27.193 6.523 1.00 47.84 232 ALA A CA 1
ATOM 1869 C C . ALA A 1 232 ? -9.297 27.783 6.739 1.00 47.84 232 ALA A C 1
ATOM 1871 O O . ALA A 1 232 ? -8.742 28.409 5.842 1.00 47.84 232 ALA A O 1
ATOM 1872 N N . LYS A 1 233 ? -8.671 27.544 7.901 1.00 50.91 233 LYS A N 1
ATOM 1873 C CA . LYS A 1 233 ? -7.293 27.985 8.209 1.00 50.91 233 LYS A CA 1
ATOM 1874 C C . LYS A 1 233 ? -6.242 26.986 7.713 1.00 50.91 233 LYS A C 1
ATOM 1876 O O . LYS A 1 233 ? -5.171 27.387 7.275 1.00 50.91 233 LYS A O 1
ATOM 1881 N N . MET A 1 234 ? -6.584 25.699 7.693 1.00 46.72 234 MET A N 1
ATOM 1882 C CA . MET A 1 234 ? -5.823 24.653 7.003 1.00 46.72 234 MET A CA 1
ATOM 1883 C C . MET A 1 234 ? -5.875 24.812 5.479 1.00 46.72 234 MET A C 1
ATOM 1885 O O . MET A 1 234 ? -4.867 24.569 4.831 1.00 46.72 234 MET A O 1
ATOM 1889 N N . PHE A 1 235 ? -6.984 25.299 4.908 1.00 54.19 235 PHE A N 1
ATOM 1890 C CA . PHE A 1 235 ? -7.036 25.717 3.501 1.00 54.19 235 PHE A CA 1
ATOM 1891 C C . PHE A 1 235 ? -6.052 26.865 3.211 1.00 54.19 235 PHE A C 1
ATOM 1893 O O . PHE A 1 235 ? -5.257 26.757 2.285 1.00 54.19 235 PHE A O 1
ATOM 1900 N N . ILE A 1 236 ? -6.015 27.906 4.053 1.00 52.59 236 ILE A N 1
ATOM 1901 C CA . ILE A 1 236 ? -5.060 29.025 3.926 1.00 52.59 236 ILE A CA 1
ATOM 1902 C C . ILE A 1 236 ? -3.597 28.557 4.084 1.00 52.59 236 ILE A C 1
ATOM 1904 O O . ILE A 1 236 ? -2.746 29.026 3.341 1.00 52.59 236 ILE A O 1
ATOM 1908 N N . PHE A 1 237 ? -3.287 27.600 4.971 1.00 53.34 237 PHE A N 1
ATOM 1909 C CA . PHE A 1 237 ? -1.926 27.054 5.132 1.00 53.34 237 PHE A CA 1
ATOM 1910 C C . PHE A 1 237 ? -1.511 26.105 3.996 1.00 53.34 237 PHE A C 1
ATOM 1912 O O . PHE A 1 237 ? -0.408 26.225 3.479 1.00 53.34 237 PHE A O 1
ATOM 1919 N N . VAL A 1 238 ? -2.381 25.187 3.567 1.00 53.91 238 VAL A N 1
ATOM 1920 C CA . VAL A 1 238 ? -2.083 24.231 2.485 1.00 53.91 238 VAL A CA 1
ATOM 1921 C C . VAL A 1 238 ? -1.984 24.947 1.135 1.00 53.91 238 VAL A C 1
ATOM 1923 O O . VAL A 1 238 ? -1.061 24.665 0.380 1.00 53.91 238 VAL A O 1
ATOM 1926 N N . VAL A 1 239 ? -2.843 25.937 0.859 1.00 53.38 239 VAL A N 1
ATOM 1927 C CA . VAL A 1 239 ? -2.716 26.794 -0.333 1.00 53.38 239 VAL A CA 1
ATOM 1928 C C . VAL A 1 239 ? -1.499 27.716 -0.222 1.00 53.38 239 VAL A C 1
ATOM 1930 O O . VAL A 1 239 ? -0.802 27.877 -1.211 1.00 53.38 239 VAL A O 1
ATOM 1933 N N . ALA A 1 240 ? -1.154 28.264 0.950 1.00 54.94 240 ALA A N 1
ATOM 1934 C CA . ALA A 1 240 ? 0.063 29.074 1.100 1.00 54.94 240 ALA A CA 1
ATOM 1935 C C . ALA A 1 240 ? 1.355 28.253 0.953 1.00 54.94 240 ALA A C 1
ATOM 1937 O O . ALA A 1 240 ? 2.302 28.731 0.337 1.00 54.94 240 ALA A O 1
ATOM 1938 N N . VAL A 1 241 ? 1.401 27.017 1.460 1.00 50.28 241 VAL A N 1
ATOM 1939 C CA . VAL A 1 241 ? 2.551 26.118 1.288 1.00 50.28 241 VAL A CA 1
ATOM 1940 C C . VAL A 1 241 ? 2.649 25.655 -0.161 1.00 50.28 241 VAL A C 1
ATOM 1942 O O . VAL A 1 241 ? 3.738 25.719 -0.717 1.00 50.28 241 VAL A O 1
ATOM 1945 N N . VAL A 1 242 ? 1.548 25.282 -0.821 1.00 51.72 242 VAL A N 1
ATOM 1946 C CA . VAL A 1 242 ? 1.552 24.925 -2.253 1.00 51.72 242 VAL A CA 1
ATOM 1947 C C . VAL A 1 242 ? 1.921 26.133 -3.138 1.00 51.72 242 VAL A C 1
ATOM 1949 O O . VAL A 1 242 ? 2.781 25.985 -3.999 1.00 51.72 242 VAL A O 1
ATOM 1952 N N . SER A 1 243 ? 1.400 27.340 -2.869 1.00 47.66 243 SER A N 1
ATOM 1953 C CA . SER A 1 243 ? 1.755 28.595 -3.567 1.00 47.66 243 SER A CA 1
ATOM 1954 C C . SER A 1 243 ? 3.201 29.053 -3.311 1.00 47.66 243 SER A C 1
ATOM 1956 O O . SER A 1 243 ? 3.840 29.598 -4.209 1.00 47.66 243 SER A O 1
ATOM 1958 N N . MET A 1 244 ? 3.765 28.791 -2.125 1.00 49.97 244 MET A N 1
ATOM 1959 C CA . MET A 1 244 ? 5.199 28.992 -1.845 1.00 49.97 244 MET A CA 1
ATOM 1960 C C . MET A 1 244 ? 6.067 27.916 -2.508 1.00 49.97 244 MET A C 1
ATOM 1962 O O . MET A 1 244 ? 7.162 28.213 -2.976 1.00 49.97 244 MET A O 1
ATOM 1966 N N . SER A 1 245 ? 5.564 26.686 -2.630 1.00 44.00 245 SER A N 1
ATOM 1967 C CA . SER A 1 245 ? 6.244 25.588 -3.333 1.00 44.00 245 SER A CA 1
ATOM 1968 C C . SER A 1 245 ? 6.375 25.851 -4.837 1.00 44.00 245 SER A C 1
ATOM 1970 O O . SER A 1 245 ? 7.315 25.359 -5.453 1.00 44.00 245 SER A O 1
ATOM 1972 N N . THR A 1 246 ? 5.470 26.642 -5.425 1.00 51.34 246 THR A N 1
ATOM 1973 C CA . THR A 1 246 ? 5.527 27.070 -6.833 1.00 51.34 246 THR A CA 1
ATOM 1974 C C . THR A 1 246 ? 6.302 28.377 -7.054 1.00 51.34 246 THR A C 1
ATOM 1976 O O . THR A 1 246 ? 6.855 28.562 -8.131 1.00 51.34 246 THR A O 1
ATOM 1979 N N . LEU A 1 247 ? 6.392 29.277 -6.060 1.00 44.53 247 LEU A N 1
ATOM 1980 C CA . LEU A 1 247 ? 7.085 30.578 -6.173 1.00 44.53 247 LEU A CA 1
ATOM 1981 C C . LEU A 1 247 ? 8.621 30.512 -6.003 1.00 44.53 247 LEU A C 1
ATOM 1983 O O . LEU A 1 247 ? 9.305 31.421 -6.458 1.00 44.53 247 LEU A O 1
ATOM 1987 N N . PHE A 1 248 ? 9.187 29.447 -5.416 1.00 48.88 248 PHE A N 1
ATOM 1988 C CA . PHE A 1 248 ? 10.652 29.241 -5.307 1.00 48.88 248 PHE A CA 1
ATOM 1989 C C . PHE A 1 248 ? 11.261 28.410 -6.453 1.00 48.88 248 PHE A C 1
ATOM 1991 O O . PHE A 1 248 ? 12.399 27.943 -6.387 1.00 48.88 248 PHE A O 1
ATOM 1998 N N . MET A 1 249 ? 10.504 28.219 -7.530 1.00 51.03 249 MET A N 1
ATOM 1999 C CA . MET A 1 249 ? 10.908 27.445 -8.696 1.00 51.03 249 MET A CA 1
ATOM 2000 C C . MET A 1 249 ? 11.701 28.290 -9.695 1.00 51.03 249 MET A C 1
ATOM 2002 O O . MET A 1 249 ? 11.178 28.663 -10.736 1.00 51.03 249 MET A O 1
ATOM 2006 N N . MET A 1 250 ? 12.973 28.557 -9.385 1.00 51.78 250 MET A N 1
ATOM 2007 C CA . MET A 1 250 ? 13.979 28.895 -10.408 1.00 51.78 250 MET A CA 1
ATOM 2008 C C . MET A 1 250 ? 15.326 28.163 -10.241 1.00 51.78 250 MET A C 1
ATOM 2010 O O . MET A 1 250 ? 16.078 28.103 -11.203 1.00 51.78 250 MET A O 1
ATOM 2014 N N . GLU A 1 251 ? 15.614 27.509 -9.102 1.00 61.09 251 GLU A N 1
ATOM 2015 C CA . GLU A 1 251 ? 16.893 26.790 -8.895 1.00 61.09 251 GLU A CA 1
ATOM 2016 C C . GLU A 1 251 ? 16.736 25.472 -8.105 1.00 61.09 251 GLU A C 1
ATOM 2018 O O . GLU A 1 251 ? 17.388 25.241 -7.085 1.00 61.09 251 GLU A O 1
ATOM 2023 N N . CYS A 1 252 ? 15.842 24.574 -8.537 1.00 68.50 252 CYS A N 1
ATOM 2024 C CA . CYS A 1 252 ? 15.637 23.301 -7.829 1.00 68.50 252 CYS A CA 1
ATOM 2025 C C . CYS A 1 252 ? 16.899 22.405 -7.854 1.00 68.50 252 CYS A C 1
ATOM 2027 O O . CYS A 1 252 ? 17.156 21.665 -6.903 1.00 68.50 252 CYS A O 1
ATOM 2029 N N . THR A 1 253 ? 17.719 22.524 -8.904 1.00 71.38 253 THR A N 1
ATOM 2030 C CA . THR A 1 253 ? 18.995 21.816 -9.099 1.00 71.38 253 THR A CA 1
ATOM 2031 C C . THR A 1 253 ? 19.962 22.042 -7.939 1.00 71.38 253 THR A C 1
ATOM 2033 O O . THR A 1 253 ? 20.485 21.069 -7.395 1.00 71.38 253 THR A O 1
ATOM 2036 N N . ASN A 1 254 ? 20.123 23.294 -7.493 1.00 73.19 254 ASN A N 1
ATOM 2037 C CA . ASN A 1 254 ? 20.996 23.673 -6.375 1.00 73.19 254 ASN A CA 1
ATOM 2038 C C . ASN A 1 254 ? 20.565 23.018 -5.053 1.00 73.19 254 ASN A C 1
ATOM 2040 O O . ASN A 1 254 ? 21.402 22.605 -4.251 1.00 73.19 254 ASN A O 1
ATOM 2044 N N . LEU A 1 255 ? 19.255 22.859 -4.844 1.00 73.94 255 LEU A N 1
ATOM 2045 C CA . LEU A 1 255 ? 18.720 22.190 -3.658 1.00 73.94 255 LEU A CA 1
ATOM 2046 C C . LEU A 1 255 ? 18.966 20.680 -3.695 1.00 73.94 255 LEU A C 1
ATOM 2048 O O . LEU A 1 255 ? 19.287 20.095 -2.664 1.00 73.94 255 LEU A O 1
ATOM 2052 N N . VAL A 1 256 ? 18.848 20.034 -4.860 1.00 72.38 256 VAL A N 1
ATOM 2053 C CA . VAL A 1 256 ? 19.028 18.576 -4.967 1.00 72.38 256 VAL A CA 1
ATOM 2054 C C . VAL A 1 256 ? 20.482 18.150 -4.758 1.00 72.38 256 VAL A C 1
ATOM 2056 O O . VAL A 1 256 ? 20.727 17.109 -4.147 1.00 72.38 256 VAL A O 1
ATOM 2059 N N . VAL A 1 257 ? 21.447 18.964 -5.186 1.00 74.50 257 VAL A N 1
ATOM 2060 C CA . VAL A 1 257 ? 22.876 18.675 -4.973 1.00 74.50 257 VAL A CA 1
ATOM 2061 C C . VAL A 1 257 ? 23.379 19.062 -3.576 1.00 74.50 257 VAL A C 1
ATOM 2063 O O . VAL A 1 257 ? 24.505 18.717 -3.223 1.00 74.50 257 VAL A O 1
ATOM 2066 N N . SER A 1 258 ? 22.556 19.718 -2.746 1.00 73.38 258 SER A N 1
ATOM 2067 C CA . SER A 1 258 ? 22.952 20.148 -1.397 1.00 73.38 258 SER A CA 1
ATOM 2068 C C . SER A 1 258 ? 23.431 18.978 -0.525 1.00 73.38 258 SER A C 1
ATOM 2070 O O . SER A 1 258 ? 22.890 17.867 -0.582 1.00 73.38 258 SER A O 1
ATOM 2072 N N . LEU A 1 259 ? 24.451 19.231 0.304 1.00 71.56 259 LEU A N 1
ATOM 2073 C CA . LEU A 1 259 ? 24.931 18.308 1.343 1.00 71.56 259 LEU A CA 1
ATOM 2074 C C . LEU A 1 259 ? 23.991 18.270 2.559 1.00 71.56 259 LEU A C 1
ATOM 2076 O O . LEU A 1 259 ? 24.027 17.324 3.346 1.00 71.56 259 LEU A O 1
ATOM 2080 N N . ASN A 1 260 ? 23.122 19.271 2.709 1.00 72.38 260 ASN A N 1
ATOM 2081 C CA . ASN A 1 260 ? 22.099 19.290 3.742 1.00 72.38 260 ASN A CA 1
ATOM 2082 C C . ASN A 1 260 ? 20.940 18.365 3.335 1.00 72.38 260 ASN A C 1
ATOM 2084 O O . ASN A 1 260 ? 20.205 18.636 2.385 1.00 72.38 260 ASN A O 1
ATOM 2088 N N . GLY A 1 261 ? 20.741 17.275 4.083 1.00 66.31 261 GLY A N 1
ATOM 2089 C CA . GLY A 1 261 ? 19.694 16.286 3.802 1.00 66.31 261 GLY A CA 1
ATOM 2090 C C . GLY A 1 261 ? 18.273 16.865 3.759 1.00 66.31 261 GLY A C 1
ATOM 2091 O O . GLY A 1 261 ? 17.425 16.350 3.025 1.00 66.31 261 GLY A O 1
ATOM 2092 N N . PHE A 1 262 ? 18.006 17.953 4.490 1.00 64.88 262 PHE A N 1
ATOM 2093 C CA . PHE A 1 262 ? 16.716 18.643 4.465 1.00 64.88 262 PHE A CA 1
ATOM 2094 C C . PHE A 1 262 ? 16.516 19.438 3.168 1.00 64.88 262 PHE A C 1
ATOM 2096 O O . PHE A 1 262 ? 15.492 19.276 2.505 1.00 64.88 262 PHE A O 1
ATOM 2103 N N . GLU A 1 263 ? 17.511 20.227 2.756 1.00 69.81 263 GLU A N 1
ATOM 2104 C CA . GLU A 1 263 ? 17.492 20.960 1.480 1.00 69.81 263 GLU A CA 1
ATOM 2105 C C . GLU A 1 263 ? 17.399 20.002 0.296 1.00 69.81 263 GLU A C 1
ATOM 2107 O O . GLU A 1 263 ? 16.544 20.178 -0.570 1.00 69.81 263 GLU A O 1
ATOM 2112 N N . ARG A 1 264 ? 18.182 18.917 0.326 1.00 71.31 264 ARG A N 1
ATOM 2113 C CA . ARG A 1 264 ? 18.104 17.833 -0.655 1.00 71.31 264 ARG A CA 1
ATOM 2114 C C . ARG A 1 264 ? 16.703 17.238 -0.720 1.00 71.31 264 ARG A C 1
ATOM 2116 O O . ARG A 1 264 ? 16.180 17.003 -1.804 1.00 71.31 264 ARG A O 1
ATOM 2123 N N . THR A 1 265 ? 16.056 17.019 0.422 1.00 67.25 265 THR A N 1
ATOM 2124 C CA . THR A 1 265 ? 14.679 16.505 0.473 1.00 67.25 265 THR A CA 1
ATOM 2125 C C . THR A 1 265 ? 13.679 17.473 -0.166 1.00 67.25 265 THR A C 1
ATOM 2127 O O . THR A 1 265 ? 12.838 17.034 -0.951 1.00 67.25 265 THR A O 1
ATOM 2130 N N . ILE A 1 266 ? 13.792 18.776 0.111 1.00 69.69 266 ILE A N 1
ATOM 2131 C CA . ILE A 1 266 ? 12.959 19.818 -0.513 1.00 69.69 266 ILE A CA 1
ATOM 2132 C C . ILE A 1 266 ? 13.211 19.878 -2.023 1.00 69.69 266 ILE A C 1
ATOM 2134 O O . ILE A 1 266 ? 12.253 19.871 -2.795 1.00 69.69 266 ILE A O 1
ATOM 2138 N N . GLY A 1 267 ? 14.477 19.861 -2.446 1.00 72.44 267 GLY A N 1
ATOM 2139 C CA . GLY A 1 267 ? 14.873 19.836 -3.852 1.00 72.44 267 GLY A CA 1
ATOM 2140 C C . GLY A 1 267 ? 14.283 18.643 -4.602 1.00 72.44 267 GLY A C 1
ATOM 2141 O O . GLY A 1 267 ? 13.763 18.797 -5.701 1.00 72.44 267 GLY A O 1
ATOM 2142 N N . ARG A 1 268 ? 14.281 17.446 -3.998 1.00 71.94 268 ARG A N 1
ATOM 2143 C CA . ARG A 1 268 ? 13.697 16.237 -4.613 1.00 71.94 268 ARG A CA 1
ATOM 2144 C C . ARG A 1 268 ? 12.191 16.365 -4.847 1.00 71.94 268 ARG A C 1
ATOM 2146 O O . ARG A 1 268 ? 11.691 15.852 -5.846 1.00 71.94 268 ARG A O 1
ATOM 2153 N N . VAL A 1 269 ? 11.469 17.025 -3.937 1.00 70.62 269 VAL A N 1
ATOM 2154 C CA . VAL A 1 269 ? 10.027 17.283 -4.094 1.00 70.62 269 VAL A CA 1
ATOM 2155 C C . VAL A 1 269 ? 9.789 18.345 -5.164 1.00 70.62 269 VAL A C 1
ATOM 2157 O O . VAL A 1 269 ? 8.966 18.131 -6.050 1.00 70.62 269 VAL A O 1
ATOM 2160 N N . SER A 1 270 ? 10.518 19.462 -5.110 1.00 70.94 270 SER A N 1
ATOM 2161 C CA . SER A 1 270 ? 10.330 20.576 -6.041 1.00 70.94 270 SER A CA 1
ATOM 2162 C C . SER A 1 270 ? 10.739 20.196 -7.469 1.00 70.94 270 SER A C 1
ATOM 2164 O O . SER A 1 270 ? 9.915 20.299 -8.378 1.00 70.94 270 SER A O 1
ATOM 2166 N N . CYS A 1 271 ? 11.940 19.646 -7.672 1.00 70.69 271 CYS A N 1
ATOM 2167 C CA . CYS A 1 271 ? 12.360 19.154 -8.982 1.00 70.69 271 CYS A CA 1
ATOM 2168 C C . CYS A 1 271 ? 11.432 18.047 -9.483 1.00 70.69 271 CYS A C 1
ATOM 2170 O O . CYS A 1 271 ? 11.103 18.047 -10.660 1.00 70.69 271 CYS A O 1
ATOM 2172 N N . GLY A 1 272 ? 10.954 17.151 -8.606 1.00 69.31 272 GLY A N 1
ATOM 2173 C CA . GLY A 1 272 ? 10.021 16.078 -8.964 1.00 69.31 272 GLY A CA 1
ATOM 2174 C C . GLY A 1 272 ? 8.708 16.559 -9.594 1.00 69.31 272 GLY A C 1
ATOM 2175 O O . GLY A 1 272 ? 8.155 15.852 -10.430 1.00 69.31 272 GLY A O 1
ATOM 2176 N N . VAL A 1 273 ? 8.228 17.755 -9.236 1.00 69.94 273 VAL A N 1
ATOM 2177 C CA . VAL A 1 273 ? 7.066 18.389 -9.883 1.00 69.94 273 VAL A CA 1
ATOM 2178 C C . VAL A 1 273 ? 7.467 19.051 -11.201 1.00 69.94 273 VAL A C 1
ATOM 2180 O O . VAL A 1 273 ? 6.756 18.903 -12.189 1.00 69.94 273 VAL A O 1
ATOM 2183 N N . GLN A 1 274 ? 8.607 19.748 -11.247 1.00 70.12 274 GLN A N 1
ATOM 2184 C CA . GLN A 1 274 ? 9.054 20.455 -12.456 1.00 70.12 274 GLN A CA 1
ATOM 2185 C C . GLN A 1 274 ? 9.323 19.513 -13.630 1.00 70.12 274 GLN A C 1
ATOM 2187 O O . GLN A 1 274 ? 8.902 19.801 -14.745 1.00 70.12 274 GLN A O 1
ATOM 2192 N N . VAL A 1 275 ? 9.944 18.358 -13.381 1.00 73.00 275 VAL A N 1
ATOM 2193 C CA . VAL A 1 275 ? 10.250 17.362 -14.427 1.00 73.00 275 VAL A CA 1
ATOM 2194 C C . VAL A 1 275 ? 9.009 16.721 -15.058 1.00 73.00 275 VAL A C 1
ATOM 2196 O O . VAL A 1 275 ? 9.126 16.029 -16.065 1.00 73.00 275 VAL A O 1
ATOM 2199 N N . ILE A 1 276 ? 7.817 16.920 -14.479 1.00 69.06 276 ILE A N 1
ATOM 2200 C CA . ILE A 1 276 ? 6.549 16.538 -15.121 1.00 69.06 276 ILE A CA 1
ATOM 2201 C C . ILE A 1 276 ? 6.240 17.486 -16.287 1.00 69.06 276 ILE A C 1
ATOM 2203 O O . ILE A 1 276 ? 5.672 17.057 -17.288 1.00 69.06 276 ILE A O 1
ATOM 2207 N N . PHE A 1 277 ? 6.609 18.762 -16.158 1.00 69.12 277 PHE A N 1
ATOM 2208 C CA . PHE A 1 277 ? 6.296 19.817 -17.122 1.00 69.12 277 PHE A CA 1
ATOM 2209 C C . PHE A 1 277 ? 7.464 20.150 -18.060 1.00 69.12 277 PHE A C 1
ATOM 2211 O O . PHE A 1 277 ? 7.222 20.671 -19.146 1.00 69.12 277 PHE A O 1
ATOM 2218 N N . ASP A 1 278 ? 8.703 19.840 -17.670 1.00 72.56 278 ASP A N 1
ATOM 2219 C CA . ASP A 1 278 ? 9.913 20.116 -18.446 1.00 72.56 278 ASP A CA 1
ATOM 2220 C C . ASP A 1 278 ? 10.725 18.832 -18.692 1.00 72.56 278 ASP A C 1
ATOM 2222 O O . ASP A 1 278 ? 11.423 18.319 -17.811 1.00 72.56 278 ASP A O 1
ATOM 2226 N N . SER A 1 279 ? 10.636 18.309 -19.918 1.00 69.94 279 SER A N 1
ATOM 2227 C CA . SER A 1 279 ? 11.399 17.135 -20.348 1.00 69.94 279 SER A CA 1
ATOM 2228 C C . SER A 1 279 ? 12.898 17.416 -20.489 1.00 69.94 279 SER A C 1
ATOM 2230 O O . SER A 1 279 ? 13.694 16.511 -20.275 1.00 69.94 279 SER A O 1
ATOM 2232 N N . GLY A 1 280 ? 13.301 18.653 -20.800 1.00 72.44 280 GLY A N 1
ATOM 2233 C CA . GLY A 1 280 ? 14.716 19.024 -20.877 1.00 72.44 280 GLY A CA 1
ATOM 2234 C C . GLY A 1 280 ? 15.368 19.037 -19.496 1.00 72.44 280 GLY A C 1
ATOM 2235 O O . GLY A 1 280 ? 16.474 18.527 -19.323 1.00 72.44 280 GLY A O 1
ATOM 2236 N N . LEU A 1 281 ? 14.646 19.531 -18.485 1.00 73.06 281 LEU A N 1
ATOM 2237 C CA . LEU A 1 281 ? 15.070 19.447 -17.087 1.00 73.06 281 LEU A CA 1
ATOM 2238 C C . LEU A 1 281 ? 15.158 17.992 -16.603 1.00 73.06 281 LEU A C 1
ATOM 2240 O O . LEU A 1 281 ? 16.049 17.660 -15.824 1.00 73.06 281 LEU A O 1
ATOM 2244 N N . ARG A 1 282 ? 14.260 17.110 -17.061 1.00 72.56 282 ARG A N 1
ATOM 2245 C CA . ARG A 1 282 ? 14.308 15.674 -16.742 1.00 72.56 282 ARG A CA 1
ATOM 2246 C C . ARG A 1 282 ? 15.612 15.035 -17.217 1.00 72.56 282 ARG A C 1
ATOM 2248 O O . ARG A 1 282 ? 16.237 14.328 -16.430 1.00 72.56 282 ARG A O 1
ATOM 2255 N N . ASP A 1 283 ? 16.015 15.305 -18.455 1.00 72.25 283 ASP A N 1
ATOM 2256 C CA . ASP A 1 283 ? 17.245 14.751 -19.028 1.00 72.25 283 ASP A CA 1
ATOM 2257 C C . ASP A 1 283 ? 18.484 15.306 -18.306 1.00 72.25 283 ASP A C 1
ATOM 2259 O O . ASP A 1 283 ? 19.390 14.555 -17.954 1.00 72.25 283 ASP A O 1
ATOM 2263 N N . GLN A 1 284 ? 18.488 16.604 -17.978 1.00 72.75 284 GLN A N 1
ATOM 2264 C CA . GLN A 1 284 ? 19.570 17.247 -17.215 1.00 72.75 284 GLN A CA 1
ATOM 2265 C C . GLN A 1 284 ? 19.691 16.732 -15.775 1.00 72.75 284 GLN A C 1
ATOM 2267 O O . GLN A 1 284 ? 20.788 16.646 -15.225 1.00 72.75 284 GLN A O 1
ATOM 2272 N N . LEU A 1 285 ? 18.563 16.412 -15.138 1.00 70.56 285 LEU A N 1
ATOM 2273 C CA . LEU A 1 285 ? 18.530 15.920 -13.765 1.00 70.56 285 LEU A CA 1
ATOM 2274 C C . LEU A 1 285 ? 18.771 14.417 -13.657 1.00 70.56 285 LEU A C 1
ATOM 2276 O O . LEU A 1 285 ? 18.963 13.948 -12.540 1.00 70.56 285 LEU A O 1
ATOM 2280 N N . GLN A 1 286 ? 18.780 13.653 -14.751 1.00 67.69 286 GLN A N 1
ATOM 2281 C CA . GLN A 1 286 ? 18.911 12.196 -14.686 1.00 67.69 286 GLN A CA 1
ATOM 2282 C C . GLN A 1 286 ? 20.217 11.749 -14.000 1.00 67.69 286 GLN A C 1
ATOM 2284 O O . GLN A 1 286 ? 20.193 10.794 -13.217 1.00 67.69 286 GLN A O 1
ATOM 2289 N N . ASP A 1 287 ? 21.304 12.500 -14.206 1.00 63.81 287 ASP A N 1
ATOM 2290 C CA . ASP A 1 287 ? 22.620 12.252 -13.596 1.00 63.81 287 ASP A CA 1
ATOM 2291 C C . ASP A 1 287 ? 22.777 12.880 -12.197 1.00 63.81 287 ASP A C 1
ATOM 2293 O O . ASP A 1 287 ? 23.610 12.450 -11.402 1.00 63.81 287 ASP A O 1
ATOM 2297 N N . LEU A 1 288 ? 21.962 13.889 -11.867 1.00 63.34 288 LEU A N 1
ATOM 2298 C CA . LEU A 1 288 ? 22.000 14.610 -10.583 1.00 63.34 288 LEU A CA 1
ATOM 2299 C C . LEU A 1 288 ? 21.005 14.045 -9.558 1.00 63.34 288 LEU A C 1
ATOM 2301 O O . LEU A 1 288 ? 21.177 14.189 -8.347 1.00 63.34 288 LEU A O 1
ATOM 2305 N N . PHE A 1 289 ? 19.928 13.432 -10.044 1.00 61.62 289 PHE A N 1
ATOM 2306 C CA . PHE A 1 289 ? 18.785 12.983 -9.270 1.00 61.62 289 PHE A CA 1
ATOM 2307 C C . PHE A 1 289 ? 18.034 11.851 -9.969 1.00 61.62 289 PHE A C 1
ATOM 2309 O O . PHE A 1 289 ? 17.144 12.057 -10.796 1.00 61.62 289 PHE A O 1
ATOM 2316 N N . THR A 1 290 ? 18.297 10.620 -9.546 1.00 60.91 290 THR A N 1
ATOM 2317 C CA . THR A 1 290 ? 17.555 9.470 -10.061 1.00 60.91 290 THR A CA 1
ATOM 2318 C C . THR A 1 290 ? 16.224 9.316 -9.314 1.00 60.91 290 THR A C 1
ATOM 2320 O O . THR A 1 290 ? 16.164 8.807 -8.191 1.00 60.91 290 THR A O 1
ATOM 2323 N N . ASN A 1 291 ? 15.116 9.739 -9.932 1.00 67.50 291 ASN A N 1
ATOM 2324 C CA . ASN A 1 291 ? 13.768 9.382 -9.481 1.00 67.50 291 ASN A CA 1
ATOM 2325 C C . ASN A 1 291 ? 13.275 8.136 -10.221 1.00 67.50 291 ASN A C 1
ATOM 2327 O O . ASN A 1 291 ? 12.488 8.223 -11.162 1.00 67.50 291 ASN A O 1
ATOM 2331 N N . GLN A 1 292 ? 13.718 6.964 -9.764 1.00 70.44 292 GLN A N 1
ATOM 2332 C CA . GLN A 1 292 ? 13.345 5.682 -10.368 1.00 70.44 292 GLN A CA 1
ATOM 2333 C C . GLN A 1 292 ? 11.825 5.487 -10.478 1.00 70.44 292 GLN A C 1
ATOM 2335 O O . GLN A 1 292 ? 11.361 4.876 -11.433 1.00 70.44 292 GLN A O 1
ATOM 2340 N N . ARG A 1 293 ? 11.028 6.047 -9.558 1.00 71.94 293 ARG A N 1
ATOM 2341 C CA . ARG A 1 293 ? 9.560 5.902 -9.563 1.00 71.94 293 ARG A CA 1
ATOM 2342 C C . ARG A 1 293 ? 8.890 6.739 -10.636 1.00 71.94 293 ARG A C 1
ATOM 2344 O O . ARG A 1 293 ? 7.973 6.262 -11.301 1.00 71.94 293 ARG A O 1
ATOM 2351 N N . LEU A 1 294 ? 9.356 7.970 -10.822 1.00 74.12 294 LEU A N 1
ATOM 2352 C CA . LEU A 1 294 ? 8.893 8.816 -11.914 1.00 74.12 294 LEU A CA 1
ATOM 2353 C C . LEU A 1 294 ? 9.321 8.230 -13.266 1.00 74.12 294 LEU A C 1
ATOM 2355 O O . LEU A 1 294 ? 8.499 8.114 -14.170 1.00 74.12 294 LEU A O 1
ATOM 2359 N N . THR A 1 295 ? 10.572 7.782 -13.380 1.00 76.69 295 THR A N 1
ATOM 2360 C CA . THR A 1 295 ? 11.066 7.093 -14.578 1.00 76.69 295 THR A CA 1
ATOM 2361 C C . THR A 1 295 ? 10.247 5.837 -14.873 1.00 76.69 295 THR A C 1
ATOM 2363 O O . THR A 1 295 ? 9.798 5.656 -15.999 1.00 76.69 295 THR A O 1
ATOM 2366 N N . SER A 1 296 ? 9.978 5.007 -13.860 1.00 78.38 296 SER A N 1
ATOM 2367 C CA . SER A 1 296 ? 9.139 3.811 -13.985 1.00 78.38 296 SER A CA 1
ATOM 2368 C C . SER A 1 296 ? 7.704 4.149 -14.394 1.00 78.38 296 SER A C 1
ATOM 2370 O O . SER A 1 296 ? 7.117 3.445 -15.210 1.00 78.38 296 SER A O 1
ATOM 2372 N N . THR A 1 297 ? 7.152 5.257 -13.894 1.00 80.94 297 THR A N 1
ATOM 2373 C CA . THR A 1 297 ? 5.824 5.751 -14.283 1.00 80.94 297 THR A CA 1
ATOM 2374 C C . THR A 1 297 ? 5.775 6.098 -15.770 1.00 80.94 297 THR A C 1
ATOM 2376 O O . THR A 1 297 ? 4.907 5.593 -16.478 1.00 80.94 297 THR A O 1
ATOM 2379 N N . PHE A 1 298 ? 6.728 6.893 -16.265 1.00 80.56 298 PHE A N 1
ATOM 2380 C CA . PHE A 1 298 ? 6.790 7.237 -17.687 1.00 80.56 298 PHE A CA 1
ATOM 2381 C C . PHE A 1 298 ? 7.026 6.009 -18.566 1.00 80.56 298 PHE A C 1
ATOM 2383 O O . PHE A 1 298 ? 6.286 5.801 -19.518 1.00 80.56 298 PHE A O 1
ATOM 2390 N N . MET A 1 299 ? 7.964 5.137 -18.187 1.00 83.56 299 MET A N 1
ATOM 2391 C CA . MET A 1 299 ? 8.200 3.877 -18.900 1.00 83.56 299 MET A CA 1
ATOM 2392 C C . MET A 1 299 ? 6.940 3.007 -18.952 1.00 83.56 299 MET A C 1
ATOM 2394 O O . MET A 1 299 ? 6.629 2.438 -19.990 1.00 83.56 299 MET A O 1
ATOM 2398 N N . SER A 1 300 ? 6.174 2.936 -17.862 1.00 86.50 300 SER A N 1
ATOM 2399 C CA . SER A 1 300 ? 4.909 2.191 -17.819 1.00 86.50 300 SER A CA 1
ATOM 2400 C C . SER A 1 300 ? 3.869 2.762 -18.791 1.00 86.50 300 SER A C 1
ATOM 2402 O O . SER A 1 300 ? 3.158 2.001 -19.447 1.00 86.50 300 SER A O 1
ATOM 2404 N N . MET A 1 301 ? 3.788 4.091 -18.910 1.00 85.88 301 MET A N 1
ATOM 2405 C CA . MET A 1 301 ? 2.910 4.765 -19.874 1.00 85.88 301 MET A CA 1
ATOM 2406 C C . MET A 1 301 ? 3.359 4.546 -21.320 1.00 85.88 301 MET A C 1
ATOM 2408 O O . MET A 1 301 ? 2.527 4.243 -22.176 1.00 85.88 301 MET A O 1
ATOM 2412 N N . ASP A 1 302 ? 4.661 4.655 -21.582 1.00 87.50 302 ASP A N 1
ATOM 2413 C CA . ASP A 1 302 ? 5.236 4.444 -22.909 1.00 87.50 302 ASP A CA 1
ATOM 2414 C C . ASP A 1 302 ? 5.057 2.993 -23.364 1.00 87.50 302 ASP A C 1
ATOM 2416 O O . ASP A 1 302 ? 4.655 2.759 -24.501 1.00 87.50 302 ASP A O 1
ATOM 2420 N N . LEU A 1 303 ? 5.228 2.019 -22.465 1.00 88.50 303 LEU A N 1
ATOM 2421 C CA . LEU A 1 303 ? 4.950 0.607 -22.739 1.00 88.50 303 LEU A CA 1
ATOM 2422 C C . LEU A 1 303 ? 3.479 0.361 -23.060 1.00 88.50 303 LEU A C 1
ATOM 2424 O O . LEU A 1 303 ? 3.164 -0.293 -24.053 1.00 88.50 303 LEU A O 1
ATOM 2428 N N . ALA A 1 304 ? 2.567 0.915 -22.257 1.00 89.75 304 ALA A N 1
ATOM 2429 C CA . ALA A 1 304 ? 1.137 0.826 -22.536 1.00 89.75 304 ALA A CA 1
ATOM 2430 C C . ALA A 1 304 ? 0.792 1.410 -23.913 1.00 89.75 304 ALA A C 1
ATOM 2432 O O . ALA A 1 304 ? -0.053 0.864 -24.619 1.00 89.75 304 ALA A O 1
ATOM 2433 N N . ARG A 1 305 ? 1.467 2.486 -24.329 1.00 89.81 305 ARG A N 1
ATOM 2434 C CA . ARG A 1 305 ? 1.299 3.078 -25.659 1.00 89.81 305 ARG A CA 1
ATOM 2435 C C . ARG A 1 305 ? 1.888 2.209 -26.768 1.00 89.81 305 ARG A C 1
ATOM 2437 O O . ARG A 1 305 ? 1.218 1.998 -27.773 1.00 89.81 305 ARG A O 1
ATOM 2444 N N . GLN A 1 306 ? 3.111 1.723 -26.590 1.00 90.19 306 GLN A N 1
ATOM 2445 C CA . GLN A 1 306 ? 3.837 0.929 -27.579 1.00 90.19 306 GLN A CA 1
ATOM 2446 C C . GLN A 1 306 ? 3.138 -0.401 -27.870 1.00 90.19 306 GLN A C 1
ATOM 2448 O O . GLN A 1 306 ? 3.046 -0.804 -29.025 1.00 90.19 306 GLN A O 1
ATOM 2453 N N . TYR A 1 307 ? 2.614 -1.048 -26.830 1.00 88.75 307 TYR A N 1
ATOM 2454 C CA . TYR A 1 307 ? 2.026 -2.384 -26.908 1.00 88.75 307 TYR A CA 1
ATOM 2455 C C . TYR A 1 307 ? 0.487 -2.382 -26.862 1.00 88.75 307 TYR A C 1
ATOM 2457 O O . TYR A 1 307 ? -0.134 -3.420 -26.652 1.00 88.75 307 TYR A O 1
ATOM 2465 N N . GLY A 1 308 ? -0.156 -1.222 -27.045 1.00 87.81 308 GLY A N 1
ATOM 2466 C CA . GLY A 1 308 ? -1.618 -1.117 -27.164 1.00 87.81 308 GLY A CA 1
ATOM 2467 C C . GLY A 1 308 ? -2.414 -1.337 -25.867 1.00 87.81 308 GLY A C 1
ATOM 2468 O O . GLY A 1 308 ? -3.635 -1.472 -25.910 1.00 87.81 308 GLY A O 1
ATOM 2469 N N . GLY A 1 309 ? -1.760 -1.329 -24.705 1.00 88.94 309 GLY A N 1
ATOM 2470 C CA . GLY A 1 309 ? -2.364 -1.531 -23.385 1.00 88.94 309 GLY A CA 1
ATOM 2471 C C . GLY A 1 309 ? -3.021 -0.297 -22.752 1.00 88.94 309 GLY A C 1
ATOM 2472 O O . GLY A 1 309 ? -3.459 -0.379 -21.611 1.00 88.94 309 GLY A O 1
ATOM 2473 N N . ILE A 1 310 ? -3.116 0.857 -23.427 1.00 92.25 310 ILE A N 1
ATOM 2474 C CA . ILE A 1 310 ? -3.657 2.093 -22.810 1.00 92.25 310 ILE A CA 1
ATOM 2475 C C . ILE A 1 310 ? -5.072 1.887 -22.243 1.00 92.25 310 ILE A C 1
ATOM 2477 O O . ILE A 1 310 ? -5.362 2.289 -21.115 1.00 92.25 310 ILE A O 1
ATOM 2481 N N . LEU A 1 311 ? -5.976 1.293 -23.027 1.00 91.12 311 LEU A N 1
ATOM 2482 C CA . LEU A 1 311 ? -7.386 1.203 -22.643 1.00 91.12 311 LEU A CA 1
ATOM 2483 C C . LEU A 1 311 ? -7.643 0.077 -21.636 1.00 91.12 311 LEU A C 1
ATOM 2485 O O . LEU A 1 311 ? -8.352 0.298 -20.656 1.00 91.12 311 LEU A O 1
ATOM 2489 N N . LEU A 1 312 ? -7.064 -1.101 -21.888 1.00 90.12 312 LEU A N 1
ATOM 2490 C CA . LEU A 1 312 ? -7.389 -2.351 -21.193 1.00 90.12 312 LEU A CA 1
ATOM 2491 C C . LEU A 1 312 ? -6.211 -2.965 -20.432 1.00 90.12 312 LEU A C 1
ATOM 2493 O O . LEU A 1 312 ? -6.405 -3.956 -19.742 1.00 90.12 312 LEU A O 1
ATOM 2497 N N . GLY A 1 313 ? -5.012 -2.393 -20.494 1.00 92.31 313 GLY A N 1
ATOM 2498 C CA . GLY A 1 313 ? -3.829 -2.942 -19.831 1.00 92.31 313 GLY A CA 1
ATOM 2499 C C . GLY A 1 313 ? -3.404 -4.292 -20.406 1.00 92.31 313 GLY A C 1
ATOM 2500 O O . GLY A 1 313 ? -3.781 -4.663 -21.516 1.00 92.31 313 GLY A O 1
ATOM 2501 N N . PHE A 1 314 ? -2.618 -5.024 -19.622 1.00 90.81 314 PHE A N 1
ATOM 2502 C CA . PHE A 1 314 ? -1.977 -6.283 -20.016 1.00 90.81 314 PHE A CA 1
ATOM 2503 C C . PHE A 1 314 ? -2.378 -7.477 -19.137 1.00 90.81 314 PHE A C 1
ATOM 2505 O O . PHE A 1 314 ? -1.842 -8.573 -19.281 1.00 90.81 314 PHE A O 1
ATOM 2512 N N . GLY A 1 315 ? -3.331 -7.283 -18.226 1.00 90.69 315 GLY A N 1
ATOM 2513 C CA . GLY A 1 315 ? -3.858 -8.315 -17.342 1.00 90.69 315 GLY A CA 1
ATOM 2514 C C . GLY A 1 315 ? -3.274 -8.257 -15.936 1.00 90.69 315 GLY A C 1
ATOM 2515 O O . GLY A 1 315 ? -2.272 -7.587 -15.661 1.00 90.69 315 GLY A O 1
ATOM 2516 N N . LEU A 1 316 ? -3.924 -8.969 -15.021 1.00 90.12 316 LEU A N 1
ATOM 2517 C CA . LEU A 1 316 ? -3.603 -8.994 -13.601 1.00 90.12 316 LEU A CA 1
ATOM 2518 C C . LEU A 1 316 ? -2.156 -9.452 -13.365 1.00 90.12 316 LEU A C 1
ATOM 2520 O O . LEU A 1 316 ? -1.753 -10.521 -13.811 1.00 90.12 316 LEU A O 1
ATOM 2524 N N . ASN A 1 317 ? -1.389 -8.656 -12.619 1.00 89.06 317 ASN A N 1
ATOM 2525 C CA . ASN A 1 317 ? 0.020 -8.912 -12.294 1.00 89.06 317 ASN A CA 1
ATOM 2526 C C . ASN A 1 317 ? 0.981 -9.029 -13.491 1.00 89.06 317 ASN A C 1
ATOM 2528 O O . ASN A 1 317 ? 2.121 -9.444 -13.317 1.00 89.06 317 ASN A O 1
ATOM 2532 N N . SER A 1 318 ? 0.563 -8.655 -14.698 1.00 87.69 318 SER A N 1
ATOM 2533 C CA . SER A 1 318 ? 1.387 -8.774 -15.912 1.00 87.69 318 SER A CA 1
ATOM 2534 C C . SER A 1 318 ? 2.747 -8.074 -15.802 1.00 87.69 318 SER A C 1
ATOM 2536 O O . SER A 1 318 ? 3.757 -8.583 -16.287 1.00 87.69 318 SER A O 1
ATOM 2538 N N . SER A 1 319 ? 2.808 -6.947 -15.087 1.00 87.06 319 SER A N 1
ATOM 2539 C CA . SER A 1 319 ? 4.044 -6.189 -14.878 1.00 87.06 319 SER A CA 1
ATOM 2540 C C . SER A 1 319 ? 5.123 -6.953 -14.114 1.00 87.06 319 SER A C 1
ATOM 2542 O O . SER A 1 319 ? 6.287 -6.588 -14.227 1.00 87.06 319 SER A O 1
ATOM 2544 N N . SER A 1 320 ? 4.789 -8.006 -13.357 1.00 87.94 320 SER A N 1
ATOM 2545 C CA . SER A 1 320 ? 5.808 -8.833 -12.697 1.00 87.94 320 SER A CA 1
ATOM 2546 C C . SER A 1 320 ? 6.587 -9.719 -13.673 1.00 87.94 320 SER A C 1
ATOM 2548 O O . SER A 1 320 ? 7.563 -10.331 -13.255 1.00 87.94 320 SER A O 1
ATOM 2550 N N . ILE A 1 321 ? 6.145 -9.816 -14.933 1.00 90.00 321 ILE A N 1
ATOM 2551 C CA . ILE A 1 321 ? 6.770 -10.628 -15.982 1.00 90.00 321 ILE A CA 1
ATOM 2552 C C . ILE A 1 321 ? 7.519 -9.737 -16.977 1.00 90.00 321 ILE A C 1
ATOM 2554 O O . ILE A 1 321 ? 8.743 -9.826 -17.077 1.00 90.00 321 ILE A O 1
ATOM 2558 N N . PHE A 1 322 ? 6.826 -8.816 -17.662 1.00 86.56 322 PHE A N 1
ATOM 2559 C CA . PHE A 1 322 ? 7.491 -8.013 -18.696 1.00 86.56 322 PHE A CA 1
ATOM 2560 C C . PHE A 1 322 ? 8.443 -6.951 -18.143 1.00 86.56 322 PHE A C 1
ATOM 2562 O O . PHE A 1 322 ? 9.416 -6.632 -18.819 1.00 86.56 322 PHE A O 1
ATOM 2569 N N . MET A 1 323 ? 8.211 -6.381 -16.949 1.00 86.56 323 MET A N 1
ATOM 2570 C CA . MET A 1 323 ? 9.124 -5.348 -16.429 1.00 86.56 323 MET A CA 1
ATOM 2571 C C . MET A 1 323 ? 10.518 -5.923 -16.142 1.00 86.56 323 MET A C 1
ATOM 2573 O O . MET A 1 323 ? 11.487 -5.348 -16.637 1.00 86.56 323 MET A O 1
ATOM 2577 N N . PRO A 1 324 ? 10.660 -7.073 -15.448 1.00 85.50 324 PRO A N 1
ATOM 2578 C CA . PRO A 1 324 ? 11.961 -7.725 -15.317 1.00 85.50 324 PRO A CA 1
ATOM 2579 C C . PRO A 1 324 ? 12.561 -8.149 -16.653 1.00 85.50 324 PRO A C 1
ATOM 2581 O O . PRO A 1 324 ? 13.760 -7.993 -16.851 1.00 85.50 324 PRO A O 1
ATOM 2584 N N . ALA A 1 325 ? 11.748 -8.652 -17.584 1.00 85.69 325 ALA A N 1
ATOM 2585 C CA . ALA A 1 325 ? 12.252 -9.085 -18.883 1.00 85.69 325 ALA A CA 1
ATOM 2586 C C . ALA A 1 325 ? 12.795 -7.920 -19.734 1.00 85.69 325 ALA A C 1
ATOM 2588 O O . ALA A 1 325 ? 13.771 -8.097 -20.458 1.00 85.69 325 ALA A O 1
ATOM 2589 N N . LEU A 1 326 ? 12.195 -6.729 -19.635 1.00 84.75 326 LEU A N 1
ATOM 2590 C CA . LEU A 1 326 ? 12.616 -5.539 -20.383 1.00 84.75 326 LEU A CA 1
ATOM 2591 C C . LEU A 1 326 ? 13.708 -4.725 -19.676 1.00 84.75 326 LEU A C 1
ATOM 2593 O O . LEU A 1 326 ? 14.527 -4.104 -20.350 1.00 84.75 326 LEU A O 1
ATOM 2597 N N . PHE A 1 327 ? 13.719 -4.700 -18.340 1.00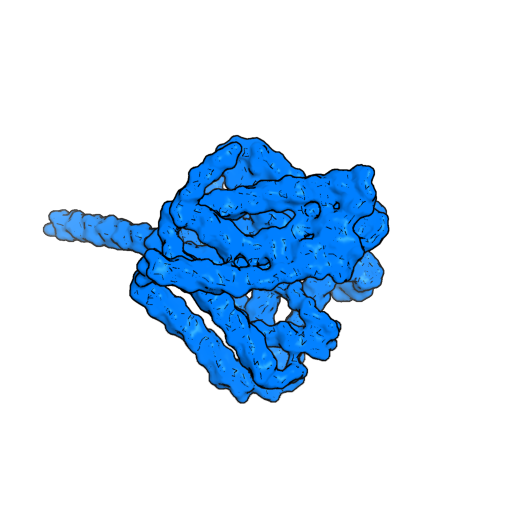 82.75 327 PHE A N 1
ATOM 2598 C CA . PHE A 1 327 ? 14.567 -3.788 -17.558 1.00 82.75 327 PHE A CA 1
ATOM 2599 C C . PHE A 1 327 ? 15.487 -4.478 -16.544 1.00 82.75 327 PHE A C 1
ATOM 2601 O O . PHE A 1 327 ? 16.227 -3.797 -15.842 1.00 82.75 327 PHE A O 1
ATOM 2608 N N . GLY A 1 328 ? 15.455 -5.808 -16.448 1.00 78.62 328 GLY A N 1
ATOM 2609 C CA . GLY A 1 328 ? 16.310 -6.594 -15.553 1.00 78.62 328 GLY A CA 1
ATOM 2610 C C . GLY A 1 328 ? 15.907 -6.575 -14.075 1.00 78.62 328 GLY A C 1
ATOM 2611 O O . GLY A 1 328 ? 16.578 -7.200 -13.259 1.00 78.62 328 GLY A O 1
ATOM 2612 N N . GLU A 1 329 ? 14.822 -5.890 -13.705 1.00 74.88 329 GLU A N 1
ATOM 2613 C CA . GLU A 1 329 ? 14.388 -5.738 -12.312 1.00 74.88 329 GLU A CA 1
ATOM 2614 C C . GLU A 1 329 ? 12.858 -5.666 -12.170 1.00 74.88 329 GLU A C 1
ATOM 2616 O O . GLU A 1 329 ? 12.144 -5.179 -13.051 1.00 74.88 329 GLU A O 1
ATOM 2621 N N . ILE A 1 330 ? 12.340 -6.128 -11.026 1.00 70.19 330 ILE A N 1
ATOM 2622 C CA . ILE A 1 330 ? 10.936 -5.910 -10.652 1.00 70.19 330 ILE A CA 1
ATOM 2623 C C . ILE A 1 330 ? 10.801 -4.469 -10.167 1.00 70.19 330 ILE A C 1
ATOM 2625 O O . ILE A 1 330 ? 11.396 -4.084 -9.161 1.00 70.19 330 ILE A O 1
ATOM 2629 N N . ARG A 1 331 ? 9.972 -3.679 -10.852 1.00 71.31 331 ARG A N 1
ATOM 2630 C CA . ARG A 1 331 ? 9.685 -2.297 -10.461 1.00 71.31 331 ARG A CA 1
ATOM 2631 C C . ARG A 1 331 ? 8.383 -2.212 -9.683 1.00 71.31 331 ARG A C 1
ATOM 2633 O O . ARG A 1 331 ? 7.300 -2.398 -10.238 1.00 71.31 331 ARG A O 1
ATOM 2640 N N . GLU A 1 332 ? 8.485 -1.895 -8.396 1.00 68.56 332 GLU A N 1
ATOM 2641 C CA . GLU A 1 332 ? 7.317 -1.583 -7.574 1.00 68.56 332 GLU A CA 1
ATOM 2642 C C . GLU A 1 332 ? 6.798 -0.186 -7.935 1.00 68.56 332 GLU A C 1
ATOM 2644 O O . GLU A 1 332 ? 7.377 0.845 -7.579 1.00 68.56 332 GLU A O 1
ATOM 2649 N N . ASN A 1 333 ? 5.693 -0.164 -8.673 1.00 79.94 333 ASN A N 1
ATOM 2650 C CA . ASN A 1 333 ? 4.971 1.041 -9.054 1.00 79.94 333 ASN A CA 1
ATOM 2651 C C . ASN A 1 333 ? 3.891 1.376 -8.028 1.00 79.94 333 ASN A C 1
ATOM 2653 O O . ASN A 1 333 ? 3.415 0.476 -7.340 1.00 79.94 333 ASN A O 1
ATOM 2657 N N . SER A 1 334 ? 3.468 2.644 -7.959 1.00 84.56 334 SER A N 1
ATOM 2658 C CA . SER A 1 334 ? 2.299 3.059 -7.169 1.00 84.56 334 SER A CA 1
ATOM 2659 C C . SER A 1 334 ? 1.046 2.277 -7.580 1.00 84.56 334 SER A C 1
ATOM 2661 O O . SER A 1 334 ? 0.964 1.717 -8.682 1.00 84.56 334 SER A O 1
ATOM 2663 N N . LEU A 1 335 ? 0.038 2.243 -6.706 1.00 88.00 335 LEU A N 1
ATOM 2664 C CA . LEU A 1 335 ? -1.150 1.426 -6.942 1.00 88.00 335 LEU A CA 1
ATOM 2665 C C . LEU A 1 335 ? -1.870 1.808 -8.237 1.00 88.00 335 LEU A C 1
ATOM 2667 O O . LEU A 1 335 ? -2.289 0.934 -8.988 1.00 88.00 335 LEU A O 1
ATOM 2671 N N . TRP A 1 336 ? -1.981 3.104 -8.530 1.00 86.94 336 TRP A N 1
ATOM 2672 C CA . TRP A 1 336 ? -2.679 3.566 -9.728 1.00 86.94 336 TRP A CA 1
ATOM 2673 C C . TRP A 1 336 ? -1.941 3.186 -11.021 1.00 86.94 336 TRP A C 1
ATOM 2675 O O . TRP A 1 336 ? -2.595 2.797 -11.985 1.00 86.94 336 TRP A O 1
ATOM 2685 N N . ILE A 1 337 ? -0.601 3.215 -11.034 1.00 88.88 337 ILE A N 1
ATOM 2686 C CA . ILE A 1 337 ? 0.195 2.727 -12.172 1.00 88.88 337 ILE A CA 1
ATOM 2687 C C . ILE A 1 337 ? 0.052 1.214 -12.309 1.00 88.88 337 ILE A C 1
ATOM 2689 O O . ILE A 1 337 ? -0.074 0.709 -13.418 1.00 88.88 337 ILE A O 1
ATOM 2693 N N . SER A 1 338 ? 0.013 0.488 -11.191 1.00 89.12 338 SER A N 1
ATOM 2694 C CA . SER A 1 338 ? -0.229 -0.956 -11.209 1.00 89.12 338 SER A CA 1
ATOM 2695 C C . SER A 1 338 ? -1.614 -1.273 -11.792 1.00 89.12 338 SER A C 1
ATOM 2697 O O . SER A 1 338 ? -1.726 -2.112 -12.678 1.00 89.12 338 SER A O 1
ATOM 2699 N N . MET A 1 339 ? -2.661 -0.542 -11.383 1.00 90.38 339 MET A N 1
ATOM 2700 C CA . MET A 1 339 ? -4.007 -0.664 -11.964 1.00 90.38 339 MET A CA 1
ATOM 2701 C C . MET A 1 339 ? -4.030 -0.321 -13.456 1.00 90.38 339 MET A C 1
ATOM 2703 O O . MET A 1 339 ? -4.697 -1.010 -14.225 1.00 90.38 339 MET A O 1
ATOM 2707 N N . PHE A 1 340 ? -3.287 0.709 -13.866 1.00 92.38 340 PHE A N 1
ATOM 2708 C CA . PHE A 1 340 ? -3.145 1.090 -15.268 1.00 92.38 340 PHE A CA 1
ATOM 2709 C C . PHE A 1 340 ? -2.465 -0.007 -16.096 1.00 92.38 340 PHE A C 1
ATOM 2711 O O . PHE A 1 340 ? -2.953 -0.358 -17.163 1.00 92.38 340 PHE A O 1
ATOM 2718 N N . LEU A 1 341 ? -1.387 -0.614 -15.600 1.00 90.88 341 LEU A N 1
ATOM 2719 C CA . LEU A 1 341 ? -0.733 -1.719 -16.302 1.00 90.88 341 LEU A CA 1
ATOM 2720 C C . LEU A 1 341 ? -1.603 -2.979 -16.343 1.00 90.88 341 LEU A C 1
ATOM 2722 O O . LEU A 1 341 ? -1.577 -3.698 -17.337 1.00 90.88 341 LEU A O 1
ATOM 2726 N N . PHE A 1 342 ? -2.399 -3.247 -15.304 1.00 91.19 342 PHE A N 1
ATOM 2727 C CA . PHE A 1 342 ? -3.246 -4.441 -15.271 1.00 91.19 342 PHE A CA 1
ATOM 2728 C C . PHE A 1 342 ? -4.481 -4.315 -16.160 1.00 91.19 342 PHE A C 1
ATOM 2730 O O . PHE A 1 342 ? -4.805 -5.243 -16.892 1.00 91.19 342 PHE A O 1
ATOM 2737 N N . TYR A 1 343 ? -5.160 -3.172 -16.102 1.00 91.81 343 TYR A N 1
ATOM 2738 C CA . TYR A 1 343 ? -6.515 -3.009 -16.632 1.00 91.81 343 TYR A CA 1
ATOM 2739 C C . TYR A 1 343 ? -6.705 -1.706 -17.429 1.00 91.81 343 TYR A C 1
ATOM 2741 O O . TYR A 1 343 ? -7.834 -1.328 -17.752 1.00 91.81 343 TYR A O 1
ATOM 2749 N N . GLY A 1 344 ? -5.620 -0.990 -17.729 1.00 92.50 344 GLY A N 1
ATOM 2750 C CA . GLY A 1 344 ? -5.636 0.259 -18.482 1.00 92.50 344 GLY A CA 1
ATOM 2751 C C . GLY A 1 344 ? -6.362 1.384 -17.753 1.00 92.50 344 GLY A C 1
ATOM 2752 O O . GLY A 1 344 ? -6.575 1.358 -16.536 1.00 92.50 344 GLY A O 1
ATOM 2753 N N . ILE A 1 345 ? -6.778 2.394 -18.516 1.00 93.12 345 ILE A N 1
ATOM 2754 C CA . ILE A 1 345 ? -7.565 3.521 -17.996 1.00 93.12 345 ILE A CA 1
ATOM 2755 C C . ILE A 1 345 ? -8.881 3.035 -17.373 1.00 93.12 345 ILE A C 1
ATOM 2757 O O . ILE A 1 345 ? -9.305 3.583 -16.355 1.00 93.12 345 ILE A O 1
ATOM 2761 N N . ILE A 1 346 ? -9.508 1.988 -17.924 1.00 91.69 346 ILE A N 1
ATOM 2762 C CA . ILE A 1 346 ? -10.759 1.440 -17.376 1.00 91.69 346 ILE A CA 1
ATOM 2763 C C . ILE A 1 346 ? -10.550 0.949 -15.939 1.00 91.69 346 ILE A C 1
ATOM 2765 O O . ILE A 1 346 ? -11.349 1.268 -15.057 1.00 91.69 346 ILE A O 1
ATOM 2769 N N . GLY A 1 347 ? -9.447 0.247 -15.675 1.00 90.31 347 GLY A N 1
ATOM 2770 C CA . GLY A 1 347 ? -9.073 -0.174 -14.327 1.00 90.31 347 GLY A CA 1
ATOM 2771 C C . GLY A 1 347 ? -8.861 0.978 -13.358 1.00 90.31 347 GLY A C 1
ATOM 2772 O O . GLY A 1 347 ? -9.350 0.937 -12.229 1.00 90.31 347 GLY A O 1
ATOM 2773 N N . VAL A 1 348 ? -8.165 2.028 -13.801 1.00 91.75 348 VAL A N 1
ATOM 2774 C CA . VAL A 1 348 ? -7.933 3.231 -12.986 1.00 91.75 348 VAL A CA 1
ATOM 2775 C C . VAL A 1 348 ? -9.254 3.915 -12.634 1.00 91.75 348 VAL A C 1
ATOM 2777 O O . VAL A 1 348 ? -9.461 4.282 -11.479 1.00 91.75 348 VAL A O 1
ATOM 2780 N N . LEU A 1 349 ? -10.174 4.047 -13.594 1.00 92.19 349 LEU A N 1
ATOM 2781 C CA . LEU A 1 349 ? -11.496 4.635 -13.364 1.00 92.19 349 LEU A CA 1
ATOM 2782 C C . LEU A 1 349 ? -12.357 3.776 -12.430 1.00 92.19 349 LEU A C 1
ATOM 2784 O O . LEU A 1 349 ? -13.026 4.314 -11.545 1.00 92.19 349 LEU A O 1
ATOM 2788 N N . ALA A 1 350 ? -12.319 2.450 -12.582 1.00 89.69 350 ALA A N 1
ATOM 2789 C CA . ALA A 1 350 ? -13.009 1.526 -11.686 1.00 89.69 350 ALA A CA 1
ATOM 2790 C C . ALA A 1 350 ? -12.462 1.628 -10.253 1.00 89.69 350 ALA A C 1
ATOM 2792 O O . ALA A 1 350 ? -13.233 1.747 -9.300 1.00 89.69 350 ALA A O 1
ATOM 2793 N N . PHE A 1 351 ? -11.135 1.670 -10.098 1.00 89.00 351 PHE A N 1
ATOM 2794 C CA . PHE A 1 351 ? -10.484 1.888 -8.809 1.00 89.00 351 PHE A CA 1
ATOM 2795 C C . PHE A 1 351 ? -10.875 3.238 -8.194 1.00 89.00 351 PHE A C 1
ATOM 2797 O O . PHE A 1 351 ? -11.293 3.284 -7.038 1.00 89.00 351 PHE A O 1
ATOM 2804 N N . LEU A 1 352 ? -10.821 4.328 -8.966 1.00 88.12 352 LEU A N 1
ATOM 2805 C CA . LEU A 1 352 ? -11.227 5.656 -8.501 1.00 88.12 352 LEU A CA 1
ATOM 2806 C C . LEU A 1 352 ? -12.693 5.668 -8.052 1.00 88.12 352 LEU A C 1
ATOM 2808 O O . LEU A 1 352 ? -13.013 6.238 -7.012 1.00 88.12 352 LEU A O 1
ATOM 2812 N N . SER A 1 353 ? -13.572 4.989 -8.789 1.00 89.50 353 SER A N 1
ATOM 2813 C CA . SER A 1 353 ? -14.986 4.853 -8.431 1.00 89.50 353 SER A CA 1
ATOM 2814 C C . SER A 1 353 ? -15.157 4.133 -7.092 1.00 89.50 353 SER A C 1
ATOM 2816 O O . SER A 1 353 ? -15.898 4.608 -6.234 1.00 89.50 353 SER A O 1
ATOM 2818 N N . LEU A 1 354 ? -14.424 3.037 -6.863 1.00 88.62 354 LEU A N 1
ATOM 2819 C CA . LEU A 1 354 ? -14.426 2.330 -5.577 1.00 88.62 354 LEU A CA 1
ATOM 2820 C C . LEU A 1 354 ? -13.906 3.206 -4.434 1.00 88.62 354 LEU A C 1
ATOM 2822 O O . LEU A 1 354 ? -14.485 3.197 -3.350 1.00 88.62 354 LEU A O 1
ATOM 2826 N N . VAL A 1 355 ? -12.856 3.993 -4.677 1.00 87.12 355 VAL A N 1
ATOM 2827 C CA . VAL A 1 355 ? -12.311 4.936 -3.694 1.00 87.12 355 VAL A CA 1
ATOM 2828 C C . VAL A 1 355 ? -13.333 6.013 -3.341 1.00 87.12 355 VAL A C 1
ATOM 2830 O O . VAL A 1 355 ? -13.547 6.282 -2.158 1.00 87.12 355 VAL A O 1
ATOM 2833 N N . VAL A 1 356 ? -13.994 6.606 -4.339 1.00 86.56 356 VAL A N 1
ATOM 2834 C CA . VAL A 1 356 ? -15.040 7.620 -4.139 1.00 86.56 356 VAL A CA 1
ATOM 2835 C C . VAL A 1 356 ? -16.212 7.031 -3.358 1.00 86.56 356 VAL A C 1
ATOM 2837 O O . VAL A 1 356 ? -16.616 7.609 -2.351 1.00 86.56 356 VAL A O 1
ATOM 2840 N N . LEU A 1 357 ? -16.713 5.857 -3.749 1.00 88.06 357 LEU A N 1
ATOM 2841 C CA . LEU A 1 357 ? -17.772 5.155 -3.017 1.00 88.06 357 LEU A CA 1
ATOM 2842 C C . LEU A 1 357 ? -17.352 4.843 -1.574 1.00 88.06 357 LEU A C 1
ATOM 2844 O O . LEU A 1 357 ? -18.131 5.054 -0.643 1.00 88.06 357 LEU A O 1
ATOM 2848 N N . GLY A 1 358 ? -16.108 4.402 -1.374 1.00 87.38 358 GLY A N 1
ATOM 2849 C CA . GLY A 1 358 ? -15.529 4.171 -0.054 1.00 87.38 358 GLY A CA 1
ATOM 2850 C C . GLY A 1 358 ? -15.488 5.449 0.783 1.00 87.38 358 GLY A C 1
ATOM 2851 O O . GLY A 1 358 ? -15.895 5.441 1.938 1.00 87.38 358 GLY A O 1
ATOM 2852 N N . MET A 1 359 ? -15.085 6.580 0.200 1.00 84.75 359 MET A N 1
ATOM 2853 C CA . MET A 1 359 ? -15.076 7.880 0.881 1.00 84.75 359 MET A CA 1
ATOM 2854 C C . MET A 1 359 ? -16.486 8.379 1.224 1.00 84.75 359 MET A C 1
ATOM 2856 O O . MET A 1 359 ? -16.688 8.925 2.307 1.00 84.75 359 MET A O 1
ATOM 2860 N N . LEU A 1 360 ? -17.470 8.167 0.346 1.00 85.50 360 LEU A N 1
ATOM 2861 C CA . LEU A 1 360 ? -18.870 8.513 0.614 1.00 85.50 360 LEU A CA 1
ATOM 2862 C C . LEU A 1 360 ? -19.433 7.698 1.786 1.00 85.50 360 LEU A C 1
ATOM 2864 O O . LEU A 1 360 ? -20.111 8.251 2.653 1.00 85.50 360 LEU A O 1
ATOM 2868 N N . ARG A 1 361 ? -19.093 6.406 1.857 1.00 85.06 361 ARG A N 1
ATOM 2869 C CA . ARG A 1 361 ? -19.518 5.505 2.940 1.00 85.06 361 ARG A CA 1
ATOM 2870 C C . ARG A 1 361 ? -18.667 5.595 4.201 1.00 85.06 361 ARG A C 1
ATOM 2872 O O . ARG A 1 361 ? -19.125 5.187 5.263 1.00 85.06 361 ARG A O 1
ATOM 2879 N N . ALA A 1 362 ? -17.473 6.179 4.135 1.00 84.38 362 ALA A N 1
ATOM 2880 C CA . ALA A 1 362 ? -16.554 6.264 5.267 1.00 84.38 362 ALA A CA 1
ATOM 2881 C C . ALA A 1 362 ? -17.205 6.904 6.508 1.00 84.38 362 ALA A C 1
ATOM 2883 O O . ALA A 1 362 ? -16.968 6.462 7.626 1.00 84.38 362 ALA A O 1
ATOM 2884 N N . LYS A 1 363 ? -18.106 7.885 6.342 1.00 81.38 363 LYS A N 1
ATOM 2885 C CA . LYS A 1 363 ? -18.802 8.521 7.480 1.00 81.38 363 LYS A CA 1
ATOM 2886 C C . LYS A 1 363 ? -19.667 7.566 8.305 1.00 81.38 363 LYS A C 1
ATOM 2888 O O . LYS A 1 363 ? -19.941 7.874 9.462 1.00 81.38 363 LYS A O 1
ATOM 2893 N N . MET A 1 364 ? -20.097 6.454 7.715 1.00 78.88 364 MET A N 1
ATOM 2894 C CA . MET A 1 364 ? -20.968 5.456 8.341 1.00 78.88 364 MET A CA 1
ATOM 2895 C C . MET A 1 364 ? -20.187 4.426 9.167 1.00 78.88 364 MET A C 1
ATOM 2897 O O . MET A 1 364 ? -20.792 3.613 9.855 1.00 78.88 364 MET A O 1
ATOM 2901 N N . VAL A 1 365 ? -18.855 4.466 9.105 1.00 83.88 365 VAL A N 1
ATOM 2902 C CA . VAL A 1 365 ? -17.955 3.497 9.734 1.00 83.88 365 VAL A CA 1
ATOM 2903 C C . VAL A 1 365 ? -17.213 4.152 10.904 1.00 83.88 365 VAL A C 1
ATOM 2905 O O . VAL A 1 365 ? -17.165 5.380 11.047 1.00 83.88 365 VAL A O 1
ATOM 2908 N N . ASN A 1 366 ? -16.621 3.327 11.768 1.00 85.62 366 ASN A N 1
ATOM 2909 C CA . ASN A 1 366 ? -15.716 3.752 12.831 1.00 85.62 366 ASN A CA 1
ATOM 2910 C C . ASN A 1 366 ? -14.698 4.825 12.370 1.00 85.62 366 ASN A C 1
ATOM 2912 O O . ASN A 1 366 ? -13.931 4.613 11.431 1.00 85.62 366 ASN A O 1
ATOM 2916 N N . ARG A 1 367 ? -14.631 5.956 13.090 1.00 89.06 367 ARG A N 1
ATOM 2917 C CA . ARG A 1 367 ? -13.766 7.100 12.736 1.00 89.06 367 ARG A CA 1
ATOM 2918 C C . ARG A 1 367 ? -12.280 6.755 12.659 1.00 89.06 367 ARG A C 1
ATOM 2920 O O . ARG A 1 367 ? -11.582 7.286 11.807 1.00 89.06 367 ARG A O 1
ATOM 2927 N N . GLU A 1 368 ? -11.784 5.896 13.540 1.00 91.56 368 GLU A N 1
ATOM 2928 C CA . GLU A 1 368 ? -10.372 5.500 13.558 1.00 91.56 368 GLU A CA 1
ATOM 2929 C C . GLU A 1 368 ? -10.046 4.561 12.398 1.00 91.56 368 GLU A C 1
ATOM 2931 O O . GLU A 1 368 ? -8.984 4.678 11.790 1.00 91.56 368 GLU A O 1
ATOM 2936 N N . PHE A 1 369 ? -10.988 3.692 12.023 1.00 93.06 369 PHE A N 1
ATOM 2937 C CA . PHE A 1 369 ? -10.846 2.874 10.822 1.00 93.06 369 PHE A CA 1
ATOM 2938 C C . PHE A 1 369 ? -10.820 3.729 9.553 1.00 93.06 369 PHE A C 1
ATOM 2940 O O . PHE A 1 369 ? -10.054 3.463 8.633 1.00 93.06 369 PHE A O 1
ATOM 2947 N N . VAL A 1 370 ? -11.593 4.814 9.522 1.00 92.88 370 VAL A N 1
ATOM 2948 C CA . VAL A 1 370 ? -11.551 5.783 8.420 1.00 92.88 370 VAL A CA 1
ATOM 2949 C C . VAL A 1 370 ? -10.205 6.496 8.342 1.00 92.88 370 VAL A C 1
ATOM 2951 O O . VAL A 1 370 ? -9.688 6.698 7.245 1.00 92.88 370 VAL A O 1
ATOM 2954 N N . VAL A 1 371 ? -9.598 6.840 9.482 1.00 93.69 371 VAL A N 1
ATOM 2955 C CA . VAL A 1 371 ? -8.227 7.373 9.512 1.00 93.69 371 VAL A CA 1
ATOM 2956 C C . VAL A 1 371 ? -7.244 6.377 8.902 1.00 93.69 371 VAL A C 1
ATOM 2958 O O . VAL A 1 371 ? -6.412 6.771 8.084 1.00 93.69 371 VAL A O 1
ATOM 2961 N N . PHE A 1 372 ? -7.350 5.099 9.271 1.00 95.44 372 PHE A N 1
ATOM 2962 C CA . PHE A 1 372 ? -6.550 4.028 8.680 1.00 95.44 372 PHE A CA 1
ATOM 2963 C C . PHE A 1 372 ? -6.758 3.934 7.163 1.00 95.44 372 PHE A C 1
ATOM 2965 O O . PHE A 1 372 ? -5.786 4.034 6.415 1.00 95.44 372 PHE A O 1
ATOM 2972 N N . TYR A 1 373 ? -8.010 3.852 6.704 1.00 94.81 373 TYR A N 1
ATOM 2973 C CA . TYR A 1 373 ? -8.362 3.799 5.284 1.00 94.81 373 TYR A CA 1
ATOM 2974 C C . TYR A 1 373 ? -7.773 4.972 4.492 1.00 94.81 373 TYR A C 1
ATOM 2976 O O . TYR A 1 373 ? -7.077 4.752 3.504 1.00 94.81 373 TYR A O 1
ATOM 2984 N N . ILE A 1 374 ? -7.992 6.211 4.946 1.00 93.62 374 ILE A N 1
ATOM 2985 C CA . ILE A 1 374 ? -7.478 7.421 4.289 1.00 93.62 374 ILE A CA 1
ATOM 2986 C C . ILE A 1 374 ? -5.946 7.398 4.239 1.00 93.62 374 ILE A C 1
ATOM 2988 O O . ILE A 1 374 ? -5.354 7.694 3.202 1.00 93.62 374 ILE A O 1
ATOM 2992 N N . SER A 1 375 ? -5.295 7.031 5.343 1.00 94.44 375 SER A N 1
ATOM 2993 C CA . SER A 1 375 ? -3.831 7.004 5.430 1.00 94.44 375 SER A CA 1
ATOM 2994 C C . SER A 1 375 ? -3.225 5.980 4.470 1.00 94.44 375 SER A C 1
ATOM 2996 O O . SER A 1 375 ? -2.252 6.278 3.779 1.00 94.44 375 SER A O 1
ATOM 2998 N N . VAL A 1 376 ? -3.820 4.787 4.386 1.00 93.81 376 VAL A N 1
ATOM 2999 C CA . VAL A 1 376 ? -3.397 3.719 3.471 1.00 93.81 376 VAL A CA 1
ATOM 3000 C C . VAL A 1 376 ? -3.706 4.074 2.014 1.00 93.81 376 VAL A C 1
ATOM 3002 O O . VAL A 1 376 ? -2.877 3.825 1.139 1.00 93.81 376 VAL A O 1
ATOM 3005 N N . LEU A 1 377 ? -4.850 4.704 1.736 1.00 92.81 377 LEU A N 1
ATOM 3006 C CA . LEU A 1 377 ? -5.230 5.179 0.402 1.00 92.81 377 LEU A CA 1
ATOM 3007 C C . LEU A 1 377 ? -4.226 6.204 -0.136 1.00 92.81 377 LEU A C 1
ATOM 3009 O O . LEU A 1 377 ? -3.712 6.059 -1.245 1.00 92.81 377 LEU A O 1
ATOM 3013 N N . VAL A 1 378 ? -3.924 7.233 0.656 1.00 90.31 378 VAL A N 1
ATOM 3014 C CA . VAL A 1 378 ? -2.970 8.275 0.261 1.00 90.31 378 VAL A CA 1
ATOM 3015 C C . VAL A 1 378 ? -1.575 7.675 0.093 1.00 90.31 378 VAL A C 1
ATOM 3017 O O . VAL A 1 378 ? -0.929 7.919 -0.927 1.00 90.31 378 VAL A O 1
ATOM 3020 N N . ALA A 1 379 ? -1.139 6.840 1.045 1.00 90.12 379 ALA A N 1
ATOM 3021 C CA . ALA A 1 379 ? 0.153 6.172 0.966 1.00 90.12 379 ALA A CA 1
ATOM 3022 C C . ALA A 1 379 ? 0.267 5.338 -0.317 1.00 90.12 379 ALA A C 1
ATOM 3024 O O . ALA A 1 379 ? 1.184 5.560 -1.091 1.00 90.12 379 ALA A O 1
ATOM 3025 N N . SER A 1 380 ? -0.682 4.446 -0.598 1.00 89.25 380 SER A N 1
ATOM 3026 C CA . SER A 1 380 ? -0.643 3.570 -1.784 1.00 89.25 380 SER A CA 1
ATOM 3027 C C . SER A 1 380 ? -0.756 4.310 -3.124 1.00 89.25 380 SER A C 1
ATOM 3029 O O . SER A 1 380 ? -0.307 3.802 -4.152 1.00 89.25 380 SER A O 1
ATOM 3031 N N . THR A 1 381 ? -1.329 5.516 -3.133 1.00 85.38 381 THR A N 1
ATOM 3032 C CA . THR A 1 381 ? -1.444 6.337 -4.348 1.00 85.38 381 THR A CA 1
ATOM 3033 C C . THR A 1 381 ? -0.143 7.081 -4.661 1.00 85.38 381 THR A C 1
ATOM 3035 O O . THR A 1 381 ? 0.246 7.183 -5.824 1.00 85.38 381 THR A O 1
ATOM 3038 N N . ILE A 1 382 ? 0.544 7.590 -3.633 1.00 77.38 382 ILE A N 1
ATOM 3039 C CA . ILE A 1 382 ? 1.783 8.379 -3.776 1.00 77.38 382 ILE A CA 1
ATOM 3040 C C . ILE A 1 382 ? 3.020 7.476 -3.812 1.00 77.38 382 ILE A C 1
ATOM 3042 O O . ILE A 1 382 ? 4.047 7.816 -4.399 1.00 77.38 382 ILE A O 1
ATOM 3046 N N . ASN A 1 383 ? 2.941 6.333 -3.143 1.00 71.75 383 ASN A N 1
ATOM 3047 C CA . ASN A 1 383 ? 4.080 5.529 -2.758 1.00 71.75 383 ASN A CA 1
ATOM 3048 C C . ASN A 1 383 ? 3.969 4.119 -3.327 1.00 71.75 383 ASN A C 1
ATOM 3050 O O . ASN A 1 383 ? 2.885 3.543 -3.351 1.00 71.75 383 ASN A O 1
ATOM 3054 N N . SER A 1 384 ? 5.111 3.550 -3.699 1.00 66.38 384 SER A N 1
ATOM 3055 C CA . SER A 1 384 ? 5.245 2.108 -3.888 1.00 66.38 384 SER A CA 1
ATOM 3056 C C . SER A 1 384 ? 5.786 1.386 -2.649 1.00 66.38 384 SER A C 1
ATOM 3058 O O . SER A 1 384 ? 5.732 0.165 -2.605 1.00 66.38 384 SER A O 1
ATOM 3060 N N . ALA A 1 385 ? 6.240 2.109 -1.612 1.00 55.22 385 ALA A N 1
ATOM 3061 C CA . ALA A 1 385 ? 6.699 1.512 -0.354 1.00 55.22 385 ALA A CA 1
ATOM 3062 C C . ALA A 1 385 ? 5.646 0.613 0.285 1.00 55.22 385 ALA A C 1
ATOM 3064 O O . ALA A 1 385 ? 4.480 0.994 0.400 1.00 55.22 385 ALA A O 1
ATOM 3065 N N . GLY A 1 386 ? 6.081 -0.531 0.800 1.00 57.31 386 GLY A N 1
ATOM 3066 C CA . GLY A 1 386 ? 5.197 -1.553 1.355 1.00 57.31 386 GLY A CA 1
ATOM 3067 C C . GLY A 1 386 ? 4.539 -2.407 0.274 1.00 57.31 386 GLY A C 1
ATOM 3068 O O . GLY A 1 386 ? 3.846 -3.368 0.619 1.00 57.31 386 GLY A O 1
ATOM 3069 N N . GLY A 1 387 ? 4.773 -2.057 -0.997 1.00 74.44 387 GLY A N 1
ATOM 3070 C CA . GLY A 1 387 ? 4.403 -2.778 -2.196 1.00 74.44 387 GLY A CA 1
ATOM 3071 C C . GLY A 1 387 ? 3.027 -3.407 -2.098 1.00 74.44 387 GLY A C 1
ATOM 3072 O O . GLY A 1 387 ? 2.024 -2.799 -1.708 1.00 74.44 387 GLY A O 1
ATOM 3073 N N . PHE A 1 388 ? 3.004 -4.691 -2.414 1.00 76.50 388 PHE A N 1
ATOM 3074 C CA . PHE A 1 388 ? 1.783 -5.462 -2.473 1.00 76.50 388 PHE A CA 1
ATOM 3075 C C . PHE A 1 388 ? 1.042 -5.587 -1.127 1.00 76.50 388 PHE A C 1
ATOM 3077 O O . PHE A 1 388 ? -0.193 -5.573 -1.096 1.00 76.50 388 PHE A O 1
ATOM 3084 N N . TYR A 1 389 ? 1.758 -5.638 0.003 1.00 85.44 389 TYR A N 1
ATOM 3085 C CA . TYR A 1 389 ? 1.123 -5.728 1.320 1.00 85.44 389 TYR A CA 1
ATOM 3086 C C . TYR A 1 389 ? 0.357 -4.450 1.670 1.00 85.44 389 TYR A C 1
ATOM 3088 O O . TYR A 1 389 ? -0.763 -4.541 2.176 1.00 85.44 389 TYR A O 1
ATOM 3096 N N . LEU A 1 390 ? 0.885 -3.265 1.342 1.00 87.75 390 LEU A N 1
ATOM 3097 C CA . LEU A 1 390 ? 0.151 -2.010 1.534 1.00 87.75 390 LEU A CA 1
ATOM 3098 C C . LEU A 1 390 ? -1.124 -1.976 0.680 1.00 87.75 390 LEU A C 1
ATOM 3100 O O . LEU A 1 390 ? -2.184 -1.576 1.164 1.00 87.75 390 LEU A O 1
ATOM 3104 N N . TYR A 1 391 ? -1.047 -2.448 -0.566 1.00 88.12 391 TYR A N 1
ATOM 3105 C CA . TYR A 1 391 ? -2.212 -2.518 -1.455 1.00 88.12 391 TYR A CA 1
ATOM 3106 C C . TYR A 1 391 ? -3.279 -3.455 -0.902 1.00 88.12 391 TYR A C 1
ATOM 3108 O O . TYR A 1 391 ? -4.459 -3.109 -0.900 1.00 88.12 391 TYR A O 1
ATOM 3116 N N . SER A 1 392 ? -2.872 -4.592 -0.339 1.00 89.31 392 SER A N 1
ATOM 3117 C CA . SER A 1 392 ? -3.791 -5.529 0.308 1.00 89.31 392 SER A CA 1
ATOM 3118 C C . SER A 1 392 ? -4.551 -4.914 1.487 1.00 89.31 392 SER A C 1
ATOM 3120 O O . SER A 1 392 ? -5.743 -5.169 1.642 1.00 89.31 392 SER A O 1
ATOM 3122 N N . LEU A 1 393 ? -3.909 -4.032 2.264 1.00 92.81 393 LEU A N 1
ATOM 3123 C CA . LEU A 1 393 ? -4.571 -3.290 3.339 1.00 92.81 393 LEU A CA 1
ATOM 3124 C C . LEU A 1 393 ? -5.589 -2.278 2.801 1.00 92.81 393 LEU A C 1
ATOM 3126 O O . LEU A 1 393 ? -6.643 -2.092 3.417 1.00 92.81 393 LEU A O 1
ATOM 3130 N N . LEU A 1 394 ? -5.322 -1.650 1.649 1.00 91.88 394 LEU A N 1
ATOM 3131 C CA . LEU A 1 394 ? -6.313 -0.789 1.004 1.00 91.88 394 LEU A CA 1
ATOM 3132 C C . LEU A 1 394 ? -7.518 -1.604 0.533 1.00 91.88 394 LEU A C 1
ATOM 3134 O O . LEU A 1 394 ? -8.650 -1.236 0.837 1.00 91.88 394 LEU A O 1
ATOM 3138 N N . TYR A 1 395 ? -7.281 -2.717 -0.167 1.00 89.50 395 TYR A N 1
ATOM 3139 C CA . TYR A 1 395 ? -8.348 -3.607 -0.629 1.00 89.50 395 TYR A CA 1
ATOM 3140 C C . TYR A 1 395 ? -9.195 -4.125 0.531 1.00 89.50 395 TYR A C 1
ATOM 3142 O O . TYR A 1 395 ? -10.421 -4.051 0.468 1.00 89.50 395 TYR A O 1
ATOM 3150 N N . PHE A 1 396 ? -8.552 -4.566 1.615 1.00 92.69 396 PHE A N 1
ATOM 3151 C CA . PHE A 1 396 ? -9.226 -4.924 2.858 1.00 92.69 396 PHE A CA 1
ATOM 3152 C C . PHE A 1 396 ? -10.124 -3.780 3.350 1.00 92.69 396 PHE A C 1
ATOM 3154 O O . PHE A 1 396 ? -11.312 -3.986 3.581 1.00 92.69 396 PHE A O 1
ATOM 3161 N N . SER A 1 397 ? -9.593 -2.557 3.437 1.00 92.81 397 SER A N 1
ATOM 3162 C CA . SER A 1 397 ? -10.341 -1.388 3.920 1.00 92.81 397 SER A CA 1
ATOM 3163 C C . SER A 1 397 ? -11.553 -1.055 3.055 1.00 92.81 397 SER A C 1
ATOM 3165 O O . SER A 1 397 ? -12.644 -0.839 3.581 1.00 92.81 397 SER A O 1
ATOM 3167 N N . VAL A 1 398 ? -11.380 -1.046 1.730 1.00 90.38 398 VAL A N 1
ATOM 3168 C CA . VAL A 1 398 ? -12.463 -0.802 0.767 1.00 90.38 398 VAL A CA 1
ATOM 3169 C C . VAL A 1 398 ? -13.546 -1.868 0.914 1.00 90.38 398 VAL A C 1
ATOM 3171 O O . VAL A 1 398 ? -14.727 -1.530 0.980 1.00 90.38 398 VAL A O 1
ATOM 3174 N N . MET A 1 399 ? -13.163 -3.142 1.030 1.00 89.81 399 MET A N 1
ATOM 3175 C CA . MET A 1 399 ? -14.120 -4.233 1.207 1.00 89.81 399 MET A CA 1
ATOM 3176 C C . MET A 1 399 ? -14.892 -4.123 2.521 1.00 89.81 399 MET A C 1
ATOM 3178 O O . MET A 1 399 ? -16.110 -4.298 2.517 1.00 89.81 399 MET A O 1
ATOM 3182 N N . VAL A 1 400 ? -14.230 -3.773 3.627 1.00 90.69 400 VAL A N 1
ATOM 3183 C CA . VAL A 1 400 ? -14.914 -3.558 4.908 1.00 90.69 400 VAL A CA 1
ATOM 3184 C C . VAL A 1 400 ? -15.880 -2.369 4.829 1.00 90.69 400 VAL A C 1
ATOM 3186 O O . VAL A 1 400 ? -17.028 -2.497 5.249 1.00 90.69 400 VAL A O 1
ATOM 3189 N N . ILE A 1 401 ? -15.473 -1.239 4.243 1.00 89.25 401 ILE A N 1
ATOM 3190 C CA . ILE A 1 401 ? -16.330 -0.043 4.138 1.00 89.25 401 ILE A CA 1
ATOM 3191 C C . ILE A 1 401 ? -17.542 -0.290 3.232 1.00 89.25 401 ILE A C 1
ATOM 3193 O O . ILE A 1 401 ? -18.656 0.131 3.546 1.00 89.25 401 ILE A O 1
ATOM 3197 N N . LEU A 1 402 ? -17.348 -0.950 2.090 1.00 85.88 402 LEU A N 1
ATOM 3198 C CA . LEU A 1 402 ? -18.414 -1.128 1.105 1.00 85.88 402 LEU A CA 1
ATOM 3199 C C . LEU A 1 402 ? -19.318 -2.318 1.432 1.00 85.88 402 LEU A C 1
ATOM 3201 O O . LEU A 1 402 ? -20.540 -2.202 1.318 1.00 85.88 402 LEU A O 1
ATOM 3205 N N . PHE A 1 403 ? -18.740 -3.438 1.861 1.00 82.19 403 PHE A N 1
ATOM 3206 C CA . PHE A 1 403 ? -19.422 -4.734 1.953 1.00 82.19 403 PHE A CA 1
ATOM 3207 C C . PHE A 1 403 ? -19.352 -5.383 3.336 1.00 82.19 403 PHE A C 1
ATOM 3209 O O . PHE A 1 403 ? -19.980 -6.429 3.540 1.00 82.19 403 PHE A O 1
ATOM 3216 N N . GLY A 1 404 ? -18.612 -4.782 4.273 1.00 70.81 404 GLY A N 1
ATOM 3217 C CA . GLY A 1 404 ? -18.547 -5.226 5.657 1.00 70.81 404 GLY A CA 1
ATOM 3218 C C . GLY A 1 404 ? -19.913 -5.177 6.331 1.00 70.81 404 GLY A C 1
ATOM 3219 O O . GLY A 1 404 ? -20.842 -4.492 5.900 1.00 70.81 404 GLY A O 1
ATOM 3220 N N . ARG A 1 405 ? -20.054 -5.942 7.414 1.00 66.50 405 ARG A N 1
ATOM 3221 C CA . ARG A 1 405 ? -21.351 -6.175 8.063 1.00 66.50 405 ARG A CA 1
ATOM 3222 C C . ARG A 1 405 ? -21.991 -4.888 8.613 1.00 66.50 405 ARG A C 1
ATOM 3224 O O . ARG A 1 405 ? -23.215 -4.811 8.665 1.00 66.50 405 ARG A O 1
ATOM 3231 N N . GLU A 1 406 ? -21.170 -3.888 8.939 1.00 57.91 406 GLU A N 1
ATOM 3232 C CA . GLU A 1 406 ? -21.571 -2.568 9.447 1.00 57.91 406 GLU A CA 1
ATOM 3233 C C . GLU A 1 406 ? -22.271 -1.688 8.395 1.00 57.91 406 GLU A C 1
ATOM 3235 O O . GLU A 1 406 ? -23.242 -1.013 8.729 1.00 57.91 406 GLU A O 1
ATOM 3240 N N . SER A 1 407 ? -21.855 -1.720 7.120 1.00 50.66 407 SER A N 1
ATOM 3241 C CA . SER A 1 407 ? -22.355 -0.765 6.114 1.00 50.66 407 SER A CA 1
ATOM 3242 C C . SER A 1 407 ? -23.843 -0.939 5.786 1.00 50.66 407 SER A C 1
ATOM 3244 O O . SER A 1 407 ? -24.500 0.017 5.391 1.00 50.66 407 SER A O 1
ATOM 3246 N N . ARG A 1 408 ? -24.404 -2.138 6.000 1.00 51.25 408 ARG A N 1
ATOM 3247 C CA . ARG A 1 408 ? -25.806 -2.457 5.674 1.00 51.25 408 ARG A CA 1
ATOM 3248 C C . ARG A 1 408 ? -26.772 -2.446 6.858 1.00 51.25 408 ARG A C 1
ATOM 3250 O O . ARG A 1 408 ? -27.975 -2.421 6.632 1.00 51.25 408 ARG A O 1
ATOM 3257 N N . GLU A 1 409 ? -26.288 -2.472 8.102 1.00 50.31 409 GLU A N 1
ATOM 3258 C CA . GLU A 1 409 ? -27.162 -2.239 9.268 1.00 50.31 409 GLU A CA 1
ATOM 3259 C C . GLU A 1 409 ? -27.618 -0.775 9.320 1.00 50.31 409 GLU A C 1
ATOM 3261 O O . GLU A 1 409 ? -28.753 -0.503 9.694 1.00 50.31 409 GLU A O 1
ATOM 3266 N N . VAL A 1 410 ? -26.780 0.146 8.832 1.00 49.56 410 VAL A N 1
ATOM 3267 C CA . VAL A 1 410 ? -27.125 1.561 8.634 1.00 49.56 410 VAL A CA 1
ATOM 3268 C C . VAL A 1 410 ? -28.114 1.743 7.472 1.00 49.56 410 VAL A C 1
ATOM 3270 O O . VAL A 1 410 ? -29.129 2.409 7.657 1.00 49.56 410 VAL A O 1
ATOM 3273 N N . ASP A 1 411 ? -27.885 1.094 6.320 1.00 49.97 411 ASP A N 1
ATOM 3274 C CA . ASP A 1 411 ? -28.815 1.132 5.171 1.00 49.97 411 ASP A CA 1
ATOM 3275 C C . ASP A 1 411 ? -30.205 0.561 5.544 1.00 49.97 411 ASP A C 1
ATOM 3277 O O . ASP A 1 411 ? -31.233 1.124 5.173 1.00 49.97 411 ASP A O 1
ATOM 3281 N N . GLY A 1 412 ? -30.256 -0.527 6.324 1.00 50.38 412 GLY A N 1
ATOM 3282 C CA . GLY A 1 412 ? -31.512 -1.125 6.795 1.00 50.38 412 GLY A CA 1
ATOM 3283 C C . GLY A 1 412 ? -32.261 -0.267 7.820 1.00 50.38 412 GLY A C 1
ATOM 3284 O O . GLY A 1 412 ? -33.487 -0.217 7.789 1.00 50.38 412 GLY A O 1
ATOM 3285 N N . PHE A 1 413 ? -31.539 0.440 8.694 1.00 47.19 413 PHE A N 1
ATOM 3286 C CA . PHE A 1 413 ? -32.137 1.350 9.673 1.00 47.19 413 PHE A CA 1
ATOM 3287 C C . PHE A 1 413 ? -32.686 2.623 9.010 1.00 47.19 413 PHE A C 1
ATOM 3289 O O . PHE A 1 413 ? -33.766 3.081 9.372 1.00 47.19 413 PHE A O 1
ATOM 3296 N N . HIS A 1 414 ? -31.991 3.163 8.001 1.00 49.19 414 HIS A N 1
ATOM 3297 C CA . HIS A 1 414 ? -32.490 4.292 7.209 1.00 49.19 414 HIS A CA 1
ATOM 3298 C C . HIS A 1 414 ? -33.699 3.912 6.352 1.00 49.19 414 HIS A C 1
ATOM 3300 O O . HIS A 1 414 ? -34.693 4.628 6.383 1.00 49.19 414 HIS A O 1
ATOM 3306 N N . ALA A 1 415 ? -33.670 2.756 5.682 1.00 51.28 415 ALA A N 1
ATOM 3307 C CA . ALA A 1 415 ? -34.822 2.266 4.925 1.00 51.28 415 ALA A CA 1
ATOM 3308 C C . ALA A 1 415 ? -36.046 2.004 5.824 1.00 51.28 415 ALA A C 1
ATOM 3310 O O . ALA A 1 415 ? -37.176 2.254 5.417 1.00 51.28 415 ALA A O 1
ATOM 3311 N N . GLN A 1 416 ? -35.838 1.540 7.063 1.00 51.25 416 GLN A N 1
ATOM 3312 C CA . GLN A 1 416 ? -36.918 1.407 8.046 1.00 51.25 416 GLN A CA 1
ATOM 3313 C C . GLN A 1 416 ? -37.436 2.760 8.542 1.00 51.25 416 GLN A C 1
ATOM 3315 O O . GLN A 1 416 ? -38.637 2.891 8.741 1.00 51.25 416 GLN A O 1
ATOM 3320 N N . GLN A 1 417 ? -36.573 3.762 8.732 1.00 52.22 417 GLN A N 1
ATOM 3321 C CA . GLN A 1 417 ? -37.009 5.111 9.102 1.00 52.22 417 GLN A CA 1
ATOM 3322 C C . GLN A 1 417 ? -37.794 5.796 7.980 1.00 52.22 417 GLN A C 1
ATOM 3324 O O . GLN A 1 417 ? -38.827 6.387 8.270 1.00 52.22 417 GLN A O 1
ATOM 3329 N N . GLU A 1 418 ? -37.354 5.677 6.726 1.00 53.62 418 GLU A N 1
ATOM 3330 C CA . GLU A 1 418 ? -38.070 6.216 5.562 1.00 53.62 418 GLU A CA 1
ATOM 3331 C C . GLU A 1 418 ? -39.430 5.524 5.377 1.00 53.62 418 GLU A C 1
ATOM 3333 O O . GLU A 1 418 ? -40.449 6.202 5.282 1.00 53.62 418 GLU A O 1
ATOM 3338 N N . ALA A 1 419 ? -39.485 4.190 5.473 1.00 55.16 419 ALA A N 1
ATOM 3339 C CA . ALA A 1 419 ? -40.746 3.448 5.389 1.00 55.16 419 ALA A CA 1
ATOM 3340 C C . ALA A 1 419 ? -41.730 3.797 6.522 1.00 55.16 419 ALA A C 1
ATOM 3342 O O . ALA A 1 419 ? -42.932 3.898 6.293 1.00 55.16 419 ALA A O 1
ATOM 3343 N N . HIS A 1 420 ? -41.241 4.020 7.748 1.00 54.16 420 HIS A N 1
ATOM 3344 C CA . HIS A 1 420 ? -42.109 4.406 8.864 1.00 54.16 420 HIS A CA 1
ATOM 3345 C C . HIS A 1 420 ? -42.618 5.850 8.744 1.00 54.16 420 HIS A C 1
ATOM 3347 O O . HIS A 1 420 ? -43.672 6.185 9.281 1.00 54.16 420 HIS A O 1
ATOM 3353 N N . GLN A 1 421 ? -41.873 6.705 8.042 1.00 53.19 421 GLN A N 1
ATOM 3354 C CA . GLN A 1 421 ? -42.237 8.094 7.794 1.00 53.19 421 GLN A CA 1
ATOM 3355 C C . GLN A 1 421 ? -43.285 8.218 6.672 1.00 53.19 421 GLN A C 1
ATOM 3357 O O . GLN A 1 421 ? -44.169 9.063 6.790 1.00 53.19 421 GLN A O 1
ATOM 3362 N N . ASP A 1 422 ? -43.250 7.327 5.675 1.00 54.56 422 ASP A N 1
ATOM 3363 C CA . ASP A 1 422 ? -44.270 7.207 4.617 1.00 54.56 422 ASP A CA 1
ATOM 3364 C C . ASP A 1 422 ? -45.594 6.572 5.109 1.00 54.56 422 ASP A C 1
ATOM 3366 O O . ASP A 1 422 ? -46.686 6.954 4.677 1.00 54.56 422 ASP A O 1
ATOM 3370 N N . ASP A 1 423 ? -45.540 5.653 6.081 1.00 53.16 423 ASP A N 1
ATOM 3371 C CA . ASP A 1 423 ? -46.744 5.134 6.761 1.00 53.16 423 ASP A CA 1
ATOM 3372 C C . ASP A 1 423 ? -47.438 6.217 7.614 1.00 53.16 423 ASP A C 1
ATOM 3374 O O . ASP A 1 423 ? -48.664 6.266 7.721 1.00 53.16 423 ASP A O 1
ATOM 3378 N N . LEU A 1 424 ? -46.667 7.128 8.216 1.00 51.44 424 LEU A N 1
ATOM 3379 C CA . LEU A 1 424 ? -47.217 8.226 9.016 1.00 51.44 424 LEU A CA 1
ATOM 3380 C C . LEU A 1 424 ? -47.872 9.309 8.150 1.00 51.44 424 LEU A C 1
ATOM 3382 O O . LEU A 1 424 ? -48.880 9.874 8.567 1.00 51.44 424 LEU A O 1
ATOM 3386 N N . THR A 1 425 ? -47.353 9.585 6.953 1.00 52.25 425 THR A N 1
ATOM 3387 C CA . THR A 1 425 ? -47.945 10.562 6.023 1.00 52.25 425 THR A CA 1
ATOM 3388 C C . THR A 1 425 ? -49.168 10.021 5.286 1.00 52.25 425 THR A C 1
ATOM 3390 O O . THR A 1 425 ? -50.089 10.793 5.038 1.00 52.25 425 THR A O 1
ATOM 3393 N N . SER A 1 426 ? -49.240 8.715 5.010 1.00 52.00 426 SER A N 1
ATOM 3394 C CA . SER A 1 426 ? -50.423 8.085 4.394 1.00 52.00 426 SER A CA 1
ATOM 3395 C C . SER A 1 426 ? -51.600 7.873 5.356 1.00 52.00 426 SER A C 1
ATOM 3397 O O . SER A 1 426 ? -52.732 7.732 4.911 1.00 52.00 426 SER A O 1
ATOM 3399 N N . SER A 1 427 ? -51.365 7.900 6.673 1.00 46.59 427 SER A N 1
ATOM 3400 C CA . SER A 1 427 ? -52.425 7.842 7.698 1.00 46.59 427 SER A CA 1
ATOM 3401 C C . SER A 1 427 ? -53.085 9.195 8.023 1.00 46.59 427 SER A C 1
ATOM 3403 O O . SER A 1 427 ? -53.959 9.262 8.890 1.00 46.59 427 SER A O 1
ATOM 3405 N N . ILE A 1 428 ? -52.641 10.276 7.366 1.00 50.97 428 ILE A N 1
ATOM 3406 C CA . ILE A 1 428 ? -53.127 11.655 7.558 1.00 50.97 428 ILE A CA 1
ATOM 3407 C C . ILE A 1 428 ? -54.030 12.122 6.391 1.00 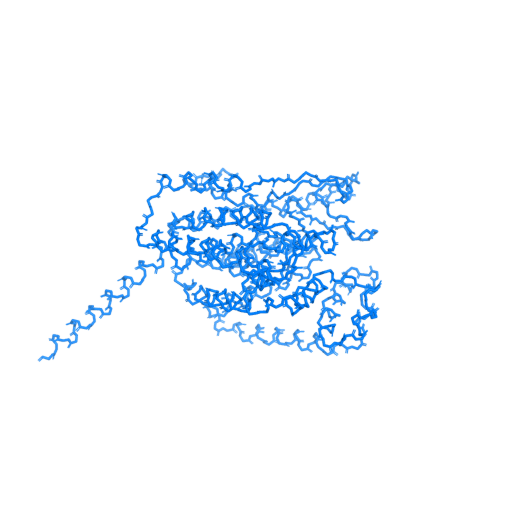50.97 428 ILE A C 1
ATOM 3409 O O . ILE A 1 428 ? -54.636 13.192 6.482 1.00 50.97 428 ILE A O 1
ATOM 3413 N N . GLU A 1 429 ? -54.196 11.310 5.343 1.00 43.84 429 GLU A N 1
ATOM 3414 C CA . GLU A 1 429 ? -55.259 11.461 4.329 1.00 43.84 429 GLU A CA 1
ATOM 3415 C C . GLU A 1 429 ? -56.457 10.561 4.652 1.00 43.84 429 GLU A C 1
ATOM 3417 O O . GLU A 1 429 ? -57.604 11.016 4.419 1.00 43.84 429 GLU A O 1
#

Radius of gyration: 22.95 Å; chains: 1; bounding box: 84×52×60 Å

Organism: Pseudomonas fluorescens (NCBI:txid294)

Foldseek 3Di:
DDPPPDPCLVLLLLLCCLALQQWKAWDAQVRIDGDPSLVSNLVSLVVLPVVFDFDPPLVCVLVVVLVVQLCCCVVPQLPDQQVQLPFDDDSVVSNVLQVVLSSSLSSLLSSLRRDDQVNLVSSLVSLLVSLLVQLVQQVVQVVCCVPPVTRIQWRCPVDDAAIAHNRSFPALLSCQLSLLLLCVVCVVVVPPSSNVSSVSSCVRSLAVNSVVLNLQLVLLLCVLVPPPPCNVVSVVVVVVVVVVLVVPPDCLLVQCQDSPSNSVSSSCVSLVVVCVVDVPSVVVCVVSDPPVQVVVLVVLVVSCVSSVLQAFANARSNQQGRVCVPPVDRDQYAPLSNLCNHTHPVSNVVVVVLVVVLSVQLVQGDSSLSSSLSSLVSSSRVHSTSPPSSVSSNSSSSSNSPPYPRSVVVVVVVVVVVVVVVVVVVVVD